Protein 4MY2 (pdb70)

Radius of gyration: 27.64 Å; Cα contacts (8 Å, |Δi|>4): 1025; chains: 1; bounding box: 54×69×84 Å

B-factor: mean 41.71, std 14.25, range [18.13, 121.53]

Structure (mmCIF, N/CA/C/O backbone):
data_4MY2
#
_entry.id   4MY2
#
_cell.length_a   59.458
_cell.length_b   79.022
_cell.length_c   104.241
_cell.angle_alpha   90.00
_cell.angle_beta   90.00
_cell.angle_gamma   90.00
#
_symmetry.space_group_name_H-M   'P 21 21 2'
#
loop_
_entity.id
_entity.type
_entity.pdbx_description
1 polymer 'Maltose-binding periplasmic protein, Norrin fusion protein'
2 branched alpha-D-glucopyranose-(1-4)-alpha-D-glucopyranose
3 water water
#
loop_
_atom_site.group_PDB
_atom_site.id
_atom_site.type_symbol
_atom_site.label_atom_id
_atom_site.label_alt_id
_atom_site.label_comp_id
_atom_site.label_asym_id
_atom_site.label_entity_id
_atom_site.label_seq_id
_atom_site.pdbx_PDB_ins_code
_atom_site.Cartn_x
_atom_site.Cartn_y
_atom_site.Cartn_z
_atom_site.occupancy
_atom_site.B_iso_or_equiv
_atom_site.auth_seq_id
_atom_site.auth_comp_id
_atom_site.auth_asym_id
_atom_site.auth_atom_id
_atom_site.pdbx_PDB_model_num
ATOM 1 N N . ILE A 1 4 ? -30.200 17.851 -59.073 1.00 58.09 4 ILE A N 1
ATOM 2 C CA . ILE A 1 4 ? -29.193 17.294 -60.039 1.00 58.56 4 ILE A CA 1
ATOM 3 C C . ILE A 1 4 ? -27.978 16.836 -59.231 1.00 57.44 4 ILE A C 1
ATOM 4 O O . ILE A 1 4 ? -27.710 17.357 -58.157 1.00 60.21 4 ILE A O 1
ATOM 9 N N . GLU A 1 5 ? -27.256 15.851 -59.736 1.00 57.29 5 GLU A N 1
ATOM 10 C CA . GLU A 1 5 ? -26.220 15.223 -58.961 1.00 59.48 5 GLU A CA 1
ATOM 11 C C . GLU A 1 5 ? -24.864 15.664 -59.493 1.00 57.45 5 GLU A C 1
ATOM 12 O O . GLU A 1 5 ? -24.617 15.609 -60.696 1.00 58.29 5 GLU A O 1
ATOM 18 N N . GLU A 1 6 ? -23.988 16.123 -58.606 1.00 57.92 6 GLU A N 1
ATOM 19 C CA . GLU A 1 6 ? -22.652 16.481 -59.028 1.00 59.47 6 GLU A CA 1
ATOM 20 C C . GLU A 1 6 ? -21.854 15.189 -59.250 1.00 59.80 6 GLU A C 1
ATOM 21 O O . GLU A 1 6 ? -21.950 14.224 -58.469 1.00 60.00 6 GLU A O 1
ATOM 27 N N . GLY A 1 7 ? -21.098 15.175 -60.346 1.00 57.68 7 GLY A N 1
ATOM 28 C CA . GLY A 1 7 ? -20.280 14.027 -60.734 1.00 56.39 7 GLY A CA 1
ATOM 29 C C . GLY A 1 7 ? -21.016 12.986 -61.563 1.00 53.88 7 GLY A C 1
ATOM 30 O O . GLY A 1 7 ? -20.689 11.797 -61.512 1.00 50.53 7 GLY A O 1
ATOM 31 N N . LYS A 1 8 ? -22.004 13.433 -62.331 1.00 51.08 8 LYS A N 1
ATOM 32 C CA . LYS A 1 8 ? -22.734 12.553 -63.220 1.00 47.23 8 LYS A CA 1
ATOM 33 C C . LYS A 1 8 ? -23.415 13.408 -64.287 1.00 43.29 8 LYS A C 1
ATOM 34 O O . LYS A 1 8 ? -23.498 14.628 -64.148 1.00 45.10 8 LYS A O 1
ATOM 40 N N . LEU A 1 9 ? -23.862 12.791 -65.372 1.00 37.78 9 LEU A N 1
ATOM 41 C CA . LEU A 1 9 ? -24.569 13.529 -66.410 1.00 32.23 9 LEU A CA 1
ATOM 42 C C . LEU A 1 9 ? -25.833 12.798 -66.732 1.00 28.89 9 LEU A C 1
ATOM 43 O O . LEU A 1 9 ? -25.780 11.639 -67.101 1.00 28.34 9 LEU A O 1
ATOM 48 N N . VAL A 1 10 ? -26.956 13.480 -66.578 1.00 27.08 10 VAL A N 1
ATOM 49 C CA . VAL A 1 10 ? -28.244 12.975 -66.996 1.00 26.80 10 VAL A CA 1
ATOM 50 C C . VAL A 1 10 ? -28.617 13.761 -68.243 1.00 26.61 10 VAL A C 1
ATOM 51 O O . VAL A 1 10 ? -28.580 14.999 -68.222 1.00 25.78 10 VAL A O 1
ATOM 55 N N . ILE A 1 11 ? -28.952 13.022 -69.305 1.00 26.74 11 ILE A N 1
ATOM 56 C CA . ILE A 1 11 ? -29.258 13.548 -70.642 1.00 26.58 11 ILE A CA 1
ATOM 57 C C . ILE A 1 11 ? -30.626 13.081 -71.076 1.00 26.87 11 ILE A C 1
ATOM 58 O O . ILE A 1 11 ? -30.917 11.896 -70.968 1.00 26.40 11 ILE A O 1
ATOM 63 N N . TRP A 1 12 ? -31.429 14.028 -71.578 1.00 26.85 12 TRP A N 1
ATOM 64 C CA . TRP A 1 12 ? -32.748 13.794 -72.186 1.00 26.20 12 TRP A CA 1
ATOM 65 C C . TRP A 1 12 ? -32.794 14.057 -73.707 1.00 26.46 12 TRP A C 1
ATOM 66 O O . TRP A 1 12 ? -32.383 15.112 -74.202 1.00 26.94 12 TRP A O 1
ATOM 77 N N . ILE A 1 13 ? -33.316 13.085 -74.434 1.00 27.18 13 ILE A N 1
ATOM 78 C CA . ILE A 1 13 ? -33.384 13.117 -75.882 1.00 26.21 13 ILE A CA 1
ATOM 79 C C . ILE A 1 13 ? -34.666 12.356 -76.228 1.00 27.97 13 ILE A C 1
ATOM 80 O O . ILE A 1 13 ? -35.147 11.509 -75.451 1.00 25.35 13 ILE A O 1
ATOM 85 N N . ASN A 1 14 ? -35.232 12.697 -77.380 1.00 28.43 14 ASN A N 1
ATOM 86 C CA . ASN A 1 14 ? -36.501 12.188 -77.768 1.00 28.02 14 ASN A CA 1
ATOM 87 C C . ASN A 1 14 ? -36.425 10.704 -78.071 1.00 29.04 14 ASN A C 1
ATOM 88 O O . ASN A 1 14 ? -35.455 10.190 -78.630 1.00 29.01 14 ASN A O 1
ATOM 93 N N . GLY A 1 15 ? -37.491 10.011 -77.743 1.00 30.53 15 GLY A N 1
ATOM 94 C CA . GLY A 1 15 ? -37.538 8.583 -77.959 1.00 31.70 15 GLY A CA 1
ATOM 95 C C . GLY A 1 15 ? -37.430 8.086 -79.385 1.00 29.17 15 GLY A C 1
ATOM 96 O O . GLY A 1 15 ? -37.157 6.919 -79.578 1.00 30.43 15 GLY A O 1
ATOM 97 N N . ASP A 1 16 ? -37.650 8.940 -80.379 1.00 29.96 16 ASP A N 1
ATOM 98 C CA . ASP A 1 16 ? -37.478 8.546 -81.801 1.00 30.48 16 ASP A CA 1
ATOM 99 C C . ASP A 1 16 ? -36.032 8.714 -82.328 1.00 28.78 16 ASP A C 1
ATOM 100 O O . ASP A 1 16 ? -35.764 8.470 -83.515 1.00 28.02 16 ASP A O 1
ATOM 105 N N . LYS A 1 17 ? -35.115 9.135 -81.447 1.00 26.19 17 LYS A N 1
ATOM 106 C CA . LYS A 1 17 ? -33.717 9.357 -81.822 1.00 26.25 17 LYS A CA 1
ATOM 107 C C . LYS A 1 17 ? -32.832 8.285 -81.228 1.00 25.80 17 LYS A C 1
ATOM 108 O O . LYS A 1 17 ? -33.240 7.529 -80.357 1.00 24.97 17 LYS A O 1
ATOM 114 N N . GLY A 1 18 ? -31.593 8.255 -81.679 1.00 26.70 18 GLY A N 1
ATOM 115 C CA . GLY A 1 18 ? -30.688 7.181 -81.309 1.00 27.13 18 GLY A CA 1
ATOM 116 C C . GLY A 1 18 ? -30.101 7.248 -79.918 1.00 26.67 18 GLY A C 1
ATOM 117 O O . GLY A 1 18 ? -28.890 7.389 -79.783 1.00 27.74 18 GLY A O 1
ATOM 118 N N . TYR A 1 19 ? -30.937 7.096 -78.893 1.00 26.55 19 TYR A N 1
ATOM 119 C CA . TYR A 1 19 ? -30.444 7.141 -77.501 1.00 28.34 19 TYR A CA 1
ATOM 120 C C . TYR A 1 19 ? -29.476 6.013 -77.113 1.00 30.14 19 TYR A C 1
ATOM 121 O O . TYR A 1 19 ? -28.580 6.258 -76.320 1.00 31.12 19 TYR A O 1
ATOM 130 N N . ASN A 1 20 ? -29.651 4.793 -77.624 1.00 29.35 20 ASN A N 1
ATOM 131 C CA . ASN A 1 20 ? -28.672 3.752 -77.339 1.00 28.20 20 ASN A CA 1
ATOM 132 C C . ASN A 1 20 ? -27.309 4.154 -77.927 1.00 28.08 20 ASN A C 1
ATOM 133 O O . ASN A 1 20 ? -26.301 3.997 -77.264 1.00 24.85 20 ASN A O 1
ATOM 138 N N . GLY A 1 21 ? -27.270 4.671 -79.158 1.00 27.65 21 GLY A N 1
ATOM 139 C CA . GLY A 1 21 ? -26.017 5.152 -79.728 1.00 26.97 21 GLY A CA 1
ATOM 140 C C . GLY A 1 21 ? -25.404 6.205 -78.806 1.00 28.10 21 GLY A C 1
ATOM 141 O O . GLY A 1 21 ? -24.207 6.197 -78.551 1.00 28.37 21 GLY A O 1
ATOM 142 N N . LEU A 1 22 ? -26.238 7.101 -78.281 1.00 27.82 22 LEU A N 1
ATOM 143 C CA . LEU A 1 22 ? -25.750 8.208 -77.464 1.00 27.94 22 LEU A CA 1
ATOM 144 C C . LEU A 1 22 ? -25.176 7.686 -76.149 1.00 27.60 22 LEU A C 1
ATOM 145 O O . LEU A 1 22 ? -24.249 8.265 -75.598 1.00 26.68 22 LEU A O 1
ATOM 150 N N . ALA A 1 23 ? -25.741 6.578 -75.675 1.00 29.17 23 ALA A N 1
ATOM 151 C CA . ALA A 1 23 ? -25.289 5.874 -74.478 1.00 29.73 23 ALA A CA 1
ATOM 152 C C . ALA A 1 23 ? -23.975 5.158 -74.692 1.00 29.82 23 ALA A C 1
ATOM 153 O O . ALA A 1 23 ? -23.256 4.943 -73.739 1.00 32.70 23 ALA A O 1
ATOM 155 N N . GLU A 1 24 ? -23.636 4.808 -75.925 1.00 30.42 24 GLU A N 1
ATOM 156 C CA . GLU A 1 24 ? -22.320 4.251 -76.190 1.00 31.87 24 GLU A CA 1
ATOM 157 C C . GLU A 1 24 ? -21.305 5.366 -76.153 1.00 29.99 24 GLU A C 1
ATOM 158 O O . GLU A 1 24 ? -20.147 5.115 -75.865 1.00 28.05 24 GLU A O 1
ATOM 164 N N . VAL A 1 25 ? -21.716 6.581 -76.516 1.00 29.35 25 VAL A N 1
ATOM 165 C CA . VAL A 1 25 ? -20.802 7.733 -76.383 1.00 28.82 25 VAL A CA 1
ATOM 166 C C . VAL A 1 25 ? -20.619 7.999 -74.897 1.00 27.94 25 VAL A C 1
ATOM 167 O O . VAL A 1 25 ? -19.502 8.116 -74.434 1.00 28.85 25 VAL A O 1
ATOM 171 N N . GLY A 1 26 ? -21.722 8.023 -74.156 1.00 28.30 26 GLY A N 1
ATOM 172 C CA . GLY A 1 26 ? -21.680 8.056 -72.711 1.00 29.81 26 GLY A CA 1
ATOM 173 C C . GLY A 1 26 ? -20.718 7.069 -72.048 1.00 33.56 26 GLY A C 1
ATOM 174 O O . GLY A 1 26 ? -20.102 7.407 -71.039 1.00 32.72 2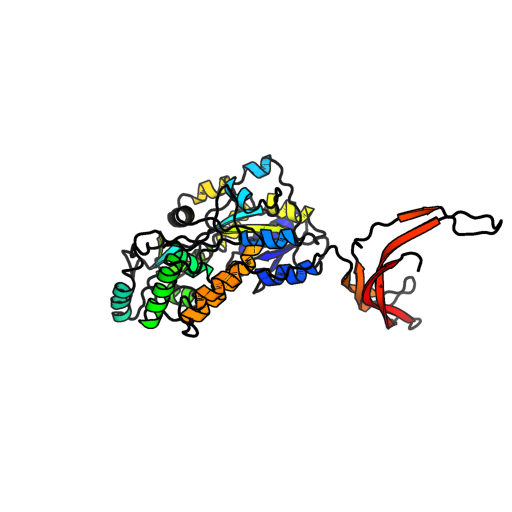6 GLY A O 1
ATOM 175 N N . LYS A 1 27 ? -20.590 5.855 -72.593 1.00 37.35 27 LYS A N 1
ATOM 176 C CA . LYS A 1 27 ? -19.720 4.822 -71.999 1.00 40.21 27 LYS A CA 1
ATOM 177 C C . LYS A 1 27 ? -18.265 5.131 -72.222 1.00 38.45 27 LYS A C 1
ATOM 178 O O . LYS A 1 27 ? -17.440 4.942 -71.338 1.00 38.25 27 LYS A O 1
ATOM 184 N N . LYS A 1 28 ? -17.942 5.620 -73.402 1.00 37.14 28 LYS A N 1
ATOM 185 C CA . LYS A 1 28 ? -16.604 6.059 -73.637 1.00 38.05 28 LYS A CA 1
ATOM 186 C C . LYS A 1 28 ? -16.257 7.174 -72.634 1.00 35.58 28 LYS A C 1
ATOM 187 O O . LYS A 1 28 ? -15.190 7.190 -72.061 1.00 35.59 28 LYS A O 1
ATOM 193 N N . PHE A 1 29 ? -17.181 8.086 -72.389 1.00 33.73 29 PHE A N 1
ATOM 194 C CA . PHE A 1 29 ? -16.908 9.203 -71.504 1.00 32.90 29 PHE A CA 1
ATOM 195 C C . PHE A 1 29 ? -16.704 8.714 -70.062 1.00 32.50 29 PHE A C 1
ATOM 196 O O . PHE A 1 29 ? -15.884 9.259 -69.336 1.00 32.54 29 PHE A O 1
ATOM 204 N N . GLU A 1 30 ? -17.450 7.687 -69.663 1.00 34.95 30 GLU A N 1
ATOM 205 C CA . GLU A 1 30 ? -17.309 7.065 -68.359 1.00 37.52 30 GLU A CA 1
ATOM 206 C C . GLU A 1 30 ? -15.952 6.419 -68.275 1.00 38.71 30 GLU A C 1
ATOM 207 O O . GLU A 1 30 ? -15.271 6.544 -67.275 1.00 43.10 30 GLU A O 1
ATOM 213 N N . LYS A 1 31 ? -15.550 5.739 -69.328 1.00 36.90 31 LYS A N 1
ATOM 214 C CA . LYS A 1 31 ? -14.305 5.063 -69.293 1.00 38.77 31 LYS A CA 1
ATOM 215 C C . LYS A 1 31 ? -13.190 6.088 -69.072 1.00 37.26 31 LYS A C 1
ATOM 216 O O . LYS A 1 31 ? -12.406 5.949 -68.161 1.00 37.46 31 LYS A O 1
ATOM 222 N N . ASP A 1 32 ? -13.143 7.140 -69.866 1.00 36.99 32 ASP A N 1
ATOM 223 C CA . ASP A 1 32 ? -12.073 8.115 -69.718 1.00 36.39 32 ASP A CA 1
ATOM 224 C C . ASP A 1 32 ? -12.134 8.986 -68.468 1.00 36.25 32 ASP A C 1
ATOM 225 O O . ASP A 1 32 ? -11.082 9.380 -67.998 1.00 36.36 32 ASP A O 1
ATOM 230 N N . THR A 1 33 ? -13.322 9.300 -67.942 1.00 35.21 33 THR A N 1
ATOM 231 C CA . THR A 1 33 ? -13.434 10.270 -66.834 1.00 35.05 33 THR A CA 1
ATOM 232 C C . THR A 1 33 ? -13.990 9.690 -65.520 1.00 34.29 33 THR A C 1
ATOM 233 O O . THR A 1 33 ? -13.894 10.312 -64.448 1.00 32.15 33 THR A O 1
ATOM 237 N N . GLY A 1 34 ? -14.634 8.536 -65.605 1.00 34.20 34 GLY A N 1
ATOM 238 C CA . GLY A 1 34 ? -15.311 7.975 -64.441 1.00 33.71 34 GLY A CA 1
ATOM 239 C C . GLY A 1 34 ? -16.742 8.465 -64.272 1.00 35.14 34 GLY A C 1
ATOM 240 O O . GLY A 1 34 ? -17.472 7.944 -63.438 1.00 35.64 34 GLY A O 1
ATOM 241 N N . ILE A 1 35 ? -17.174 9.420 -65.094 1.00 35.88 35 ILE A N 1
ATOM 242 C CA . ILE A 1 35 ? -18.482 10.041 -64.947 1.00 36.16 35 ILE A CA 1
ATOM 243 C C . ILE A 1 35 ? -19.549 9.177 -65.617 1.00 37.77 35 ILE A C 1
ATOM 244 O O . ILE A 1 35 ? -19.462 8.892 -66.823 1.00 36.98 35 ILE A O 1
ATOM 249 N N . LYS A 1 36 ? -20.553 8.786 -64.837 1.00 38.42 36 LYS A N 1
ATOM 250 C CA . LYS A 1 36 ? -21.647 7.969 -65.326 1.00 39.83 36 LYS A CA 1
ATOM 251 C C . LYS A 1 36 ? -22.597 8.855 -66.118 1.00 35.71 36 LYS A C 1
ATOM 252 O O . LYS A 1 36 ? -23.125 9.834 -65.587 1.00 33.12 36 LYS A O 1
ATOM 258 N N . VAL A 1 37 ? -22.793 8.510 -67.381 1.00 31.56 37 VAL A N 1
ATOM 259 C CA . VAL A 1 37 ? -23.786 9.152 -68.213 1.00 31.32 37 VAL A CA 1
ATOM 260 C C . VAL A 1 37 ? -25.094 8.338 -68.272 1.00 33.02 37 VAL A C 1
ATOM 261 O O . VAL A 1 37 ? -25.073 7.160 -68.617 1.00 34.81 37 VAL A O 1
ATOM 265 N N . THR A 1 38 ? -26.227 8.975 -67.973 1.00 31.43 38 THR A N 1
ATOM 266 C CA . THR A 1 38 ? -27.513 8.334 -68.111 1.00 31.67 38 THR A CA 1
ATOM 267 C C . THR A 1 38 ? -28.332 9.029 -69.185 1.00 31.01 38 THR A C 1
ATOM 268 O O . THR A 1 38 ? -28.519 10.237 -69.141 1.00 32.46 38 THR A O 1
ATOM 272 N N . VAL A 1 39 ? -28.815 8.254 -70.148 1.00 29.55 39 VAL A N 1
ATOM 273 C CA . VAL A 1 39 ? -29.651 8.778 -71.203 1.00 28.31 39 VAL A CA 1
ATOM 274 C C . VAL A 1 39 ? -31.061 8.274 -71.009 1.00 28.94 39 VAL A C 1
ATOM 275 O O . VAL A 1 39 ? -31.294 7.062 -70.972 1.00 31.35 39 VAL A O 1
ATOM 279 N N . GLU A 1 40 ? -32.002 9.201 -70.907 1.00 28.93 40 GLU A N 1
ATOM 280 C CA . GLU A 1 40 ? -33.396 8.866 -70.757 1.00 31.16 40 GLU A CA 1
ATOM 281 C C . GLU A 1 40 ? -34.148 9.566 -71.851 1.00 30.96 40 GLU A C 1
ATOM 282 O O . GLU A 1 40 ? -33.669 10.541 -72.412 1.00 28.35 40 GLU A O 1
ATOM 288 N N . HIS A 1 41 ? -35.372 9.104 -72.073 1.00 32.15 41 HIS A N 1
ATOM 289 C CA . HIS A 1 41 ? -36.214 9.594 -73.140 1.00 31.89 41 HIS A CA 1
ATOM 290 C C . HIS A 1 41 ? -37.663 9.611 -72.678 1.00 32.25 41 HIS A C 1
ATOM 291 O O . HIS A 1 41 ? -38.432 8.737 -73.047 1.00 34.60 41 HIS A O 1
ATOM 298 N N . PRO A 1 42 ? -38.030 10.590 -71.823 1.00 33.98 42 PRO A N 1
ATOM 299 C CA . PRO A 1 42 ? -39.417 10.748 -71.384 1.00 33.92 42 PRO A CA 1
ATOM 300 C C . PRO A 1 42 ? -40.297 11.122 -72.535 1.00 37.18 42 PRO A C 1
ATOM 301 O O . PRO A 1 42 ? -39.817 11.686 -73.530 1.00 38.35 42 PRO A O 1
ATOM 305 N N . ASP A 1 43 ? -41.585 10.853 -72.406 1.00 40.69 43 ASP A N 1
ATOM 306 C CA . ASP A 1 43 ? -42.494 11.405 -73.372 1.00 43.98 43 ASP A CA 1
ATOM 307 C C . ASP A 1 43 ? -42.825 12.815 -72.938 1.00 40.99 43 ASP A C 1
ATOM 308 O O . ASP A 1 43 ? -42.575 13.207 -71.789 1.00 36.65 43 ASP A O 1
ATOM 313 N N . LYS A 1 44 ? -43.355 13.561 -73.903 1.00 41.81 44 LYS A N 1
ATOM 314 C CA . LYS A 1 44 ? -43.714 14.971 -73.753 1.00 42.74 44 LYS A CA 1
ATOM 315 C C . LYS A 1 44 ? -42.506 15.800 -73.319 1.00 38.54 44 LYS A C 1
ATOM 316 O O . LYS A 1 44 ? -42.613 16.771 -72.559 1.00 35.79 44 LYS A O 1
ATOM 322 N N . LEU A 1 45 ? -41.360 15.396 -73.849 1.00 34.62 45 LEU A N 1
ATOM 323 C CA . LEU A 1 45 ? -40.061 15.898 -73.423 1.00 33.88 45 LEU A CA 1
ATOM 324 C C . LEU A 1 45 ? -39.926 17.419 -73.520 1.00 32.03 45 LEU A C 1
ATOM 325 O O . LEU A 1 45 ? -39.457 18.068 -72.604 1.00 30.42 45 LEU A O 1
ATOM 330 N N . GLU A 1 46 ? -40.359 17.971 -74.637 1.00 34.36 46 GLU A N 1
ATOM 331 C CA . GLU A 1 46 ? -40.233 19.393 -74.878 1.00 36.99 46 GLU A CA 1
ATOM 332 C C . GLU A 1 46 ? -41.088 20.185 -73.902 1.00 37.54 46 GLU A C 1
ATOM 333 O O . GLU A 1 46 ? -40.907 21.381 -73.789 1.00 38.22 46 GLU A O 1
ATOM 339 N N . GLU A 1 47 ? -42.032 19.507 -73.249 1.00 40.27 47 GLU A N 1
ATOM 340 C CA . GLU A 1 47 ? -42.937 20.103 -72.261 1.00 45.75 47 GLU A CA 1
ATOM 341 C C . GLU A 1 47 ? -42.467 19.828 -70.854 1.00 44.01 47 GLU A C 1
ATOM 342 O O . GLU A 1 47 ? -42.755 20.607 -69.955 1.00 44.73 47 GLU A O 1
ATOM 348 N N . LYS A 1 48 ? -41.778 18.706 -70.665 1.00 41.43 48 LYS A N 1
ATOM 349 C CA . LYS A 1 48 ? -41.379 18.267 -69.346 1.00 40.35 48 LYS A CA 1
ATOM 350 C C . LYS A 1 48 ? -40.133 18.993 -68.859 1.00 35.53 48 LYS A C 1
ATOM 351 O O . LYS A 1 48 ? -40.001 19.260 -67.675 1.00 34.71 48 LYS A O 1
ATOM 357 N N . PHE A 1 49 ? -39.229 19.309 -69.774 1.00 31.47 49 PHE A N 1
ATOM 358 C CA . PHE A 1 49 ? -38.003 19.967 -69.428 1.00 28.58 49 PHE A CA 1
ATOM 359 C C . PHE A 1 49 ? -38.230 21.316 -68.749 1.00 29.02 49 PHE A C 1
ATOM 360 O O . PHE A 1 49 ? -37.686 21.540 -67.673 1.00 28.59 49 PHE A O 1
ATOM 368 N N . PRO A 1 50 ? -39.004 22.231 -69.382 1.00 30.44 50 PRO A N 1
ATOM 369 C CA . PRO A 1 50 ? -39.254 23.535 -68.744 1.00 32.39 50 PRO A CA 1
ATOM 370 C C . PRO A 1 50 ? -39.929 23.379 -67.395 1.00 35.85 50 PRO A C 1
ATOM 371 O O . PRO A 1 50 ? -39.713 24.188 -66.484 1.00 37.73 50 PRO A O 1
ATOM 375 N N . GLN A 1 51 ? -40.729 22.328 -67.258 1.00 39.22 51 GLN A N 1
ATOM 376 C CA . GLN A 1 51 ? -41.446 22.100 -66.002 1.00 41.28 51 GLN A CA 1
ATOM 377 C C . GLN A 1 51 ? -40.520 21.693 -64.862 1.00 39.41 51 GLN A C 1
ATOM 378 O O . GLN A 1 51 ? -40.629 22.254 -63.789 1.00 42.79 51 GLN A O 1
ATOM 384 N N . VAL A 1 52 ? -39.597 20.759 -65.071 1.00 36.96 52 VAL A N 1
ATOM 385 C CA . VAL A 1 52 ? -38.648 20.429 -64.004 1.00 33.11 52 VAL A CA 1
ATOM 386 C C . VAL A 1 52 ? -37.500 21.452 -63.863 1.00 31.66 52 VAL A C 1
ATOM 387 O O . VAL A 1 52 ? -37.049 21.748 -62.742 1.00 30.82 52 VAL A O 1
ATOM 391 N N . ALA A 1 53 ? -37.048 22.000 -64.990 1.00 30.47 53 ALA A N 1
ATOM 392 C CA . ALA A 1 53 ? -35.968 22.994 -64.989 1.00 32.10 53 ALA A CA 1
ATOM 393 C C . ALA A 1 53 ? -36.377 24.303 -64.321 1.00 32.66 53 ALA A C 1
ATOM 394 O O . ALA A 1 53 ? -35.559 24.902 -63.632 1.00 34.57 53 ALA A O 1
ATOM 396 N N . ALA A 1 54 ? -37.631 24.723 -64.465 1.00 33.46 54 ALA A N 1
ATOM 397 C CA . ALA A 1 54 ? -38.126 25.871 -63.689 1.00 34.71 54 ALA A CA 1
ATOM 398 C C . ALA A 1 54 ? -38.001 25.629 -62.177 1.00 36.09 54 ALA A C 1
ATOM 399 O O . ALA A 1 54 ? -37.974 26.564 -61.383 1.00 34.98 54 ALA A O 1
ATOM 401 N N . THR A 1 55 ? -37.922 24.378 -61.758 1.00 37.99 55 THR A N 1
ATOM 402 C CA . THR A 1 55 ? -37.719 24.135 -60.324 1.00 39.29 55 THR A CA 1
ATOM 403 C C . THR A 1 55 ? -36.271 23.824 -59.979 1.00 41.14 55 THR A C 1
ATOM 404 O O . THR A 1 55 ? -35.988 23.332 -58.884 1.00 42.91 55 THR A O 1
ATOM 408 N N . GLY A 1 56 ? -35.354 24.081 -60.908 1.00 42.34 56 GLY A N 1
ATOM 409 C CA . GLY A 1 56 ? -33.937 23.826 -60.668 1.00 43.19 56 GLY A CA 1
ATOM 410 C C . GLY A 1 56 ? -33.613 22.345 -60.713 1.00 43.76 56 GLY A C 1
ATOM 411 O O . GLY A 1 56 ? -32.629 21.895 -60.144 1.00 41.14 56 GLY A O 1
ATOM 412 N N . ASP A 1 57 ? -34.444 21.594 -61.417 1.00 46.04 57 ASP A N 1
ATOM 413 C CA . ASP A 1 57 ? -34.287 20.165 -61.509 1.00 48.01 57 ASP A CA 1
ATOM 414 C C . ASP A 1 57 ? -34.038 19.738 -62.967 1.00 45.52 57 ASP A C 1
ATOM 415 O O . ASP A 1 57 ? -33.748 20.564 -63.829 1.00 43.42 57 ASP A O 1
ATOM 420 N N . GLY A 1 58 ? -34.165 18.451 -63.255 1.00 42.29 58 GLY A N 1
ATOM 421 C CA . GLY A 1 58 ? -34.133 18.004 -64.635 1.00 38.20 58 GLY A CA 1
ATOM 422 C C . GLY A 1 58 ? -32.762 17.526 -65.046 1.00 34.05 58 GLY A C 1
ATOM 423 O O . GLY A 1 58 ? -31.903 17.326 -64.206 1.00 34.86 58 GLY A O 1
ATOM 424 N N . PRO A 1 59 ? -32.552 17.325 -66.354 1.00 30.35 59 PRO A N 1
ATOM 425 C CA . PRO A 1 59 ? -31.323 16.758 -66.858 1.00 28.74 59 PRO A CA 1
ATOM 426 C C . PRO A 1 59 ? -30.249 17.822 -66.906 1.00 28.00 59 PRO A C 1
ATOM 427 O O . PRO A 1 59 ? -30.577 18.988 -66.921 1.00 26.87 59 PRO A O 1
ATOM 431 N N . ASP A 1 60 ? -28.988 17.412 -66.925 1.00 27.25 60 ASP A N 1
ATOM 432 C CA . ASP A 1 60 ? -27.880 18.316 -67.203 1.00 28.09 60 ASP A CA 1
ATOM 433 C C . ASP A 1 60 ? -27.916 18.780 -68.652 1.00 27.36 60 ASP A C 1
ATOM 434 O O . ASP A 1 60 ? -27.600 19.927 -68.922 1.00 25.84 60 ASP A O 1
ATOM 439 N N . ILE A 1 61 ? -28.310 17.886 -69.562 1.00 25.58 61 ILE A N 1
ATOM 440 C CA . ILE A 1 61 ? -28.334 18.188 -70.982 1.00 25.71 61 ILE A CA 1
ATOM 441 C C . ILE A 1 61 ? -29.661 17.799 -71.586 1.00 26.71 61 ILE A C 1
ATOM 442 O O . ILE A 1 61 ? -30.165 16.680 -71.361 1.00 26.94 61 ILE A O 1
ATOM 447 N N . ILE A 1 62 ? -30.201 18.711 -72.388 1.00 25.24 62 ILE A N 1
ATOM 448 C CA . ILE A 1 62 ? -31.442 18.468 -73.075 1.00 25.16 62 ILE A CA 1
ATOM 449 C C . ILE A 1 62 ? -31.240 18.567 -74.583 1.00 24.38 62 ILE A C 1
ATOM 450 O O . ILE A 1 62 ? -30.550 19.459 -75.066 1.00 23.33 62 ILE A O 1
ATOM 455 N N . PHE A 1 63 ? -31.793 17.588 -75.303 1.00 23.91 63 PHE A N 1
ATOM 456 C CA . PHE A 1 63 ? -31.746 17.545 -76.761 1.00 23.35 63 PHE A CA 1
ATOM 457 C C . PHE A 1 63 ? -33.146 17.781 -77.284 1.00 23.75 63 PHE A C 1
ATOM 458 O O . PHE A 1 63 ? -34.101 17.142 -76.821 1.00 23.60 63 PHE A O 1
ATOM 466 N N . TRP A 1 64 ? -33.256 18.679 -78.256 1.00 23.07 64 TRP A N 1
ATOM 467 C CA . TRP A 1 64 ? -34.501 18.916 -78.958 1.00 22.93 64 TRP A CA 1
ATOM 468 C C . TRP A 1 64 ? -34.146 19.737 -80.163 1.00 23.05 64 TRP A C 1
ATOM 469 O O . TRP A 1 64 ? -33.080 20.352 -80.194 1.00 26.14 64 TRP A O 1
ATOM 480 N N . ALA A 1 65 ? -35.004 19.745 -81.170 1.00 21.09 65 ALA A N 1
ATOM 481 C CA . ALA A 1 65 ? -34.824 20.695 -82.231 1.00 20.93 65 ALA A CA 1
ATOM 482 C C . ALA A 1 65 ? -34.745 22.128 -81.665 1.00 20.05 65 ALA A C 1
ATOM 483 O O . ALA A 1 65 ? -35.290 22.411 -80.636 1.00 18.13 65 ALA A O 1
ATOM 485 N N . HIS A 1 66 ? -34.034 23.002 -82.365 1.00 21.01 66 HIS A N 1
ATOM 486 C CA . HIS A 1 66 ? -33.726 24.349 -81.896 1.00 23.00 66 HIS A CA 1
ATOM 487 C C . HIS A 1 66 ? -34.929 25.312 -81.757 1.00 24.22 66 HIS A C 1
ATOM 488 O O . HIS A 1 66 ? -34.787 26.372 -81.176 1.00 24.83 66 HIS A O 1
ATOM 495 N N . ASP A 1 67 ? -36.110 24.970 -82.273 1.00 26.10 67 ASP A N 1
ATOM 496 C CA . ASP A 1 67 ? -37.241 25.914 -82.222 1.00 25.83 67 ASP A CA 1
ATOM 497 C C . ASP A 1 67 ? -37.755 26.164 -80.805 1.00 27.91 67 ASP A C 1
ATOM 498 O O . ASP A 1 67 ? -38.275 27.254 -80.512 1.00 29.48 67 ASP A O 1
ATOM 503 N N . ARG A 1 68 ? -37.605 25.171 -79.931 1.00 27.10 68 ARG A N 1
ATOM 504 C CA . ARG A 1 68 ? -37.968 25.328 -78.537 1.00 27.06 68 ARG A CA 1
ATOM 505 C C . ARG A 1 68 ? -36.935 26.098 -77.722 1.00 26.43 68 ARG A C 1
ATOM 506 O O . ARG A 1 68 ? -37.211 26.490 -76.616 1.00 25.19 68 ARG A O 1
ATOM 514 N N . PHE A 1 69 ? -35.723 26.266 -78.219 1.00 26.43 69 PHE A N 1
ATOM 515 C CA . PHE A 1 69 ? -34.670 26.718 -77.319 1.00 27.49 69 PHE A CA 1
ATOM 516 C C . PHE A 1 69 ? -34.729 28.216 -77.048 1.00 26.22 69 PHE A C 1
ATOM 517 O O . PHE A 1 69 ? -34.288 28.661 -76.003 1.00 25.56 69 PHE A O 1
ATOM 525 N N . GLY A 1 70 ? -35.272 28.994 -77.976 1.00 25.66 70 GLY A N 1
ATOM 526 C CA . GLY A 1 70 ? -35.488 30.414 -77.716 1.00 25.79 70 GLY A CA 1
ATOM 527 C C . GLY A 1 70 ? -36.329 30.605 -76.478 1.00 24.72 70 GLY A C 1
ATOM 528 O O . GLY A 1 70 ? -35.976 31.362 -75.598 1.00 23.65 70 GLY A O 1
ATOM 529 N N . GLY A 1 71 ? -37.428 29.866 -76.425 1.00 25.39 71 GLY A N 1
ATOM 530 C CA . GLY A 1 71 ? -38.349 29.848 -75.298 1.00 25.14 71 GLY A CA 1
ATOM 531 C C . GLY A 1 71 ? -37.688 29.495 -73.996 1.00 24.24 71 GLY A C 1
ATOM 532 O O . GLY A 1 71 ? -37.835 30.226 -73.034 1.00 24.18 71 GLY A O 1
ATOM 533 N N . TYR A 1 72 ? -36.923 28.406 -73.991 1.00 25.38 72 TYR A N 1
ATOM 534 C CA . TYR A 1 72 ? -36.144 27.977 -72.829 1.00 25.81 72 TYR A CA 1
ATOM 535 C C . TYR A 1 72 ? -35.167 29.056 -72.344 1.00 26.79 72 TYR A C 1
ATOM 536 O O . TYR A 1 72 ? -35.064 29.317 -71.133 1.00 26.25 72 TYR A O 1
ATOM 545 N N . ALA A 1 73 ? -34.426 29.646 -73.279 1.00 26.76 73 ALA A N 1
ATOM 546 C CA . ALA A 1 73 ? -33.456 30.666 -72.930 1.00 28.31 73 ALA A CA 1
ATOM 547 C C . ALA A 1 73 ? -34.090 31.906 -72.293 1.00 30.97 73 ALA A C 1
ATOM 548 O O . ALA A 1 73 ? -33.594 32.402 -71.290 1.00 30.75 73 ALA A O 1
ATOM 550 N N . GLN A 1 74 ? -35.173 32.401 -72.876 1.00 34.65 74 GLN A N 1
ATOM 551 C CA . GLN A 1 74 ? -35.900 33.525 -72.309 1.00 38.16 74 GLN A CA 1
ATOM 552 C C . GLN A 1 74 ? -36.185 33.313 -70.825 1.00 36.78 74 GLN A C 1
ATOM 553 O O . GLN A 1 74 ? -35.892 34.195 -70.035 1.00 38.22 74 GLN A O 1
ATOM 559 N N . SER A 1 75 ? -36.702 32.142 -70.433 1.00 34.57 75 SER A N 1
ATOM 560 C CA . SER A 1 75 ? -36.998 31.871 -69.018 1.00 33.24 75 SER A CA 1
ATOM 561 C C . SER A 1 75 ? -35.785 31.577 -68.166 1.00 34.71 75 SER A C 1
ATOM 562 O O . SER A 1 75 ? -35.927 31.385 -66.978 1.00 37.22 75 SER A O 1
ATOM 565 N N . GLY A 1 76 ? -34.605 31.483 -68.764 1.00 34.05 76 GLY A N 1
ATOM 566 C CA . GLY A 1 76 ? -33.389 31.266 -68.001 1.00 32.54 76 GLY A CA 1
ATOM 567 C C . GLY A 1 76 ? -33.142 29.798 -67.686 1.00 31.85 76 GLY A C 1
ATOM 568 O O . GLY A 1 76 ? -32.536 29.489 -66.672 1.00 30.99 76 GLY A O 1
ATOM 569 N N . LEU A 1 77 ? -33.560 28.882 -68.553 1.00 29.54 77 LEU A N 1
ATOM 570 C CA . LEU A 1 77 ? -33.314 27.460 -68.287 1.00 28.77 77 LEU A CA 1
ATOM 571 C C . LEU A 1 77 ? -32.008 26.917 -68.830 1.00 26.59 77 LEU A C 1
ATOM 572 O O . LEU A 1 77 ? -31.609 25.817 -68.501 1.00 30.20 77 LEU A O 1
ATOM 577 N N . LEU A 1 78 ? -31.328 27.697 -69.637 1.00 27.64 78 LEU A N 1
ATOM 578 C CA . LEU A 1 78 ? -30.180 27.227 -70.371 1.00 27.30 78 LEU A CA 1
ATOM 579 C C . LEU A 1 78 ? -28.934 28.046 -70.085 1.00 28.82 78 LEU A C 1
ATOM 580 O O . LEU A 1 78 ? -28.976 29.262 -70.135 1.00 29.25 78 LEU A O 1
ATOM 585 N N . ALA A 1 79 ? -27.809 27.379 -69.841 1.00 31.66 79 ALA A N 1
ATOM 586 C CA . ALA A 1 79 ? -26.540 28.068 -69.674 1.00 31.41 79 ALA A CA 1
ATOM 587 C C . ALA A 1 79 ? -26.094 28.584 -71.008 1.00 33.82 79 ALA A C 1
ATOM 588 O O . ALA A 1 79 ? -26.528 28.098 -72.037 1.00 34.58 79 ALA A O 1
ATOM 590 N N . GLU A 1 80 ? -25.212 29.572 -70.997 1.00 36.79 80 GLU A N 1
ATOM 591 C CA . GLU A 1 80 ? -24.595 30.039 -72.230 1.00 35.99 80 GLU A CA 1
ATOM 592 C C . GLU A 1 80 ? -23.431 29.093 -72.495 1.00 34.47 80 GLU A C 1
ATOM 593 O O . GLU A 1 80 ? -22.807 28.612 -71.571 1.00 33.50 80 GLU A O 1
ATOM 599 N N . ILE A 1 81 ? -23.145 28.809 -73.754 1.00 34.11 81 ILE A N 1
ATOM 600 C CA . ILE A 1 81 ? -22.117 27.822 -74.064 1.00 33.58 81 ILE A CA 1
ATOM 601 C C . ILE A 1 81 ? -20.898 28.584 -74.589 1.00 33.85 81 ILE A C 1
ATOM 602 O O . ILE A 1 81 ? -21.050 29.655 -75.176 1.00 33.23 81 ILE A O 1
ATOM 607 N N . THR A 1 82 ? -19.705 28.046 -74.353 1.00 34.57 82 THR A N 1
ATOM 608 C CA . THR A 1 82 ? -18.465 28.784 -74.597 1.00 36.43 82 THR A CA 1
ATOM 609 C C . THR A 1 82 ? -17.482 28.061 -75.549 1.00 33.89 82 THR A C 1
ATOM 610 O O . THR A 1 82 ? -16.284 28.009 -75.280 1.00 32.22 82 THR A O 1
ATOM 614 N N . PRO A 1 83 ? -17.968 27.528 -76.683 1.00 33.10 83 PRO A N 1
ATOM 615 C CA . PRO A 1 83 ? -16.994 27.004 -77.667 1.00 33.05 83 PRO A CA 1
ATOM 616 C C . PRO A 1 83 ? -15.979 28.044 -78.147 1.00 33.68 83 PRO A C 1
ATOM 617 O O . PRO A 1 83 ? -16.360 29.155 -78.497 1.00 32.51 83 PRO A O 1
ATOM 621 N N . ASP A 1 84 ? -14.712 27.677 -78.236 1.00 34.45 84 ASP A N 1
ATOM 622 C CA . ASP A 1 84 ? -13.755 28.608 -78.760 1.00 37.07 84 ASP A CA 1
ATOM 623 C C . ASP A 1 84 ? -13.860 28.553 -80.266 1.00 37.28 84 ASP A C 1
ATOM 624 O O . ASP A 1 84 ? -14.529 27.674 -80.819 1.00 34.67 84 ASP A O 1
ATOM 629 N N . LYS A 1 85 ? -13.180 29.489 -80.914 1.00 37.99 85 LYS A N 1
ATOM 630 C CA . LYS A 1 85 ? -13.261 29.666 -82.348 1.00 38.05 85 LYS A CA 1
ATOM 631 C C . LYS A 1 85 ? -12.839 28.405 -83.053 1.00 36.22 85 LYS A C 1
ATOM 632 O O . LYS A 1 85 ? -13.403 28.058 -84.051 1.00 35.85 85 LYS A O 1
ATOM 638 N N . ALA A 1 86 ? -11.823 27.728 -82.550 1.00 34.27 86 ALA A N 1
ATOM 639 C CA . ALA A 1 86 ? -11.383 26.513 -83.189 1.00 33.96 86 ALA A CA 1
ATOM 640 C C . ALA A 1 86 ? -12.524 25.503 -83.244 1.00 34.18 86 ALA A C 1
ATOM 641 O O . ALA A 1 86 ? -12.700 24.826 -84.260 1.00 33.17 86 ALA A O 1
ATOM 643 N N . PHE A 1 87 ? -13.305 25.402 -82.173 1.00 32.55 87 PHE A N 1
ATOM 644 C CA . PHE A 1 87 ? -14.449 24.493 -82.186 1.00 33.16 87 PHE A CA 1
ATOM 645 C C . PHE A 1 87 ? -15.573 25.042 -83.083 1.00 31.78 87 PHE A C 1
ATOM 646 O O . PHE A 1 87 ? -16.164 24.336 -83.880 1.00 29.80 87 PHE A O 1
ATOM 654 N N . GLN A 1 88 ? -15.841 26.324 -82.986 1.00 34.62 88 GLN A N 1
ATOM 655 C CA . GLN A 1 88 ? -16.838 26.912 -83.834 1.00 35.99 88 GLN A CA 1
ATOM 656 C C . GLN A 1 88 ? -16.673 26.548 -85.306 1.00 34.34 88 GLN A C 1
ATOM 657 O O . GLN A 1 88 ? -17.650 26.253 -85.978 1.00 35.25 88 GLN A O 1
ATOM 663 N N . ASP A 1 89 ? -15.444 26.570 -85.808 1.00 33.83 89 ASP A N 1
ATOM 664 C CA . ASP A 1 89 ? -15.198 26.364 -87.243 1.00 34.45 89 ASP A CA 1
ATOM 665 C C . ASP A 1 89 ? -15.431 24.928 -87.675 1.00 34.41 89 ASP A C 1
ATOM 666 O O . ASP A 1 89 ? -15.561 24.662 -88.868 1.00 34.98 89 ASP A O 1
ATOM 671 N N . LYS A 1 90 ? -15.448 23.991 -86.728 1.00 34.47 90 LYS A N 1
ATOM 672 C CA . LYS A 1 90 ? -15.709 22.598 -87.076 1.00 33.73 90 LYS A CA 1
ATOM 673 C C . LYS A 1 90 ? -17.173 22.379 -87.430 1.00 32.04 90 LYS A C 1
ATOM 674 O O . LYS A 1 90 ? -17.521 21.305 -87.899 1.00 31.99 90 LYS A O 1
ATOM 680 N N . LEU A 1 91 ? -18.044 23.362 -87.200 1.00 31.34 91 LEU A N 1
ATOM 681 C CA . LEU A 1 91 ? -19.473 23.189 -87.535 1.00 30.87 91 LEU A CA 1
ATOM 682 C C . LEU A 1 91 ? -19.985 24.248 -88.524 1.00 30.76 91 LEU A C 1
ATOM 683 O O . LEU A 1 91 ? -19.488 25.356 -88.549 1.00 30.74 91 LEU A O 1
ATOM 688 N N . TYR A 1 92 ? -21.004 23.907 -89.308 1.00 31.10 92 TYR A N 1
ATOM 689 C CA . TYR A 1 92 ? -21.540 24.834 -90.313 1.00 32.33 92 TYR A CA 1
ATOM 690 C C . TYR A 1 92 ? -22.127 26.098 -89.696 1.00 31.04 92 TYR A C 1
ATOM 691 O O . TYR A 1 92 ? -22.956 26.038 -88.802 1.00 28.08 92 TYR A O 1
ATOM 700 N N . PRO A 1 93 ? -21.703 27.261 -90.191 1.00 32.92 93 PRO A N 1
ATOM 701 C CA . PRO A 1 93 ? -22.201 28.494 -89.587 1.00 32.55 93 PRO A CA 1
ATOM 702 C C . PRO A 1 93 ? -23.737 28.605 -89.498 1.00 32.95 93 PRO A C 1
ATOM 703 O O . PRO A 1 93 ? -24.273 29.044 -88.476 1.00 32.19 93 PRO A O 1
ATOM 707 N N . PHE A 1 94 ? -24.466 28.186 -90.520 1.00 33.00 94 PHE A N 1
ATOM 708 C CA . PHE A 1 94 ? -25.919 28.286 -90.422 1.00 33.10 94 PHE A CA 1
ATOM 709 C C . PHE A 1 94 ? -26.513 27.412 -89.273 1.00 31.55 94 PHE A C 1
ATOM 710 O O . PHE A 1 94 ? -27.656 27.660 -88.844 1.00 29.45 94 PHE A O 1
ATOM 718 N N . THR A 1 95 ? -25.786 26.383 -88.807 1.00 28.18 95 THR A N 1
ATOM 719 C CA . THR A 1 95 ? -26.280 25.599 -87.675 1.00 26.14 95 THR A CA 1
ATOM 720 C C . THR A 1 95 ? -26.043 26.327 -86.379 1.00 26.55 95 THR A C 1
ATOM 721 O O . THR A 1 95 ? -26.874 26.231 -85.480 1.00 29.69 95 THR A O 1
ATOM 725 N N . TRP A 1 96 ? -24.943 27.061 -86.261 1.00 25.01 96 TRP A N 1
ATOM 726 C CA . TRP A 1 96 ? -24.777 27.952 -85.102 1.00 25.29 96 TRP A CA 1
ATOM 727 C C . TRP A 1 96 ? -25.804 29.043 -85.115 1.00 24.71 96 TRP A C 1
ATOM 728 O O . TRP A 1 96 ? -26.224 29.479 -84.051 1.00 25.90 96 TRP A O 1
ATOM 739 N N . ASP A 1 97 ? -26.212 29.501 -86.292 1.00 25.07 97 ASP A N 1
ATOM 740 C CA . ASP A 1 97 ? -27.197 30.579 -86.309 1.00 26.74 97 ASP A CA 1
ATOM 741 C C . ASP A 1 97 ? -28.519 30.119 -85.702 1.00 27.02 97 ASP A C 1
ATOM 742 O O . ASP A 1 97 ? -29.178 30.883 -85.006 1.00 26.02 97 ASP A O 1
ATOM 747 N N . ALA A 1 98 ? -28.882 28.852 -85.921 1.00 26.98 98 ALA A N 1
ATOM 748 C CA . ALA A 1 98 ? -30.109 28.305 -85.380 1.00 25.15 98 ALA A CA 1
ATOM 749 C C . ALA A 1 98 ? -30.120 28.254 -83.857 1.00 24.48 98 ALA A C 1
ATOM 750 O O . ALA A 1 98 ? -31.188 28.251 -83.244 1.00 24.53 98 ALA A O 1
ATOM 752 N N . VAL A 1 99 ? -28.939 28.237 -83.249 1.00 25.16 99 VAL A N 1
ATOM 753 C CA . VAL A 1 99 ? -28.820 28.210 -81.790 1.00 24.91 99 VAL A CA 1
ATOM 754 C C . VAL A 1 99 ? -28.310 29.507 -81.158 1.00 25.11 99 VAL A C 1
ATOM 755 O O . VAL A 1 99 ? -28.040 29.536 -79.966 1.00 26.06 99 VAL A O 1
ATOM 759 N N . ARG A 1 100 ? -28.248 30.589 -81.925 1.00 26.74 100 ARG A N 1
ATOM 760 C CA . ARG A 1 100 ? -27.934 31.914 -81.398 1.00 29.37 100 ARG A CA 1
ATOM 761 C C . ARG A 1 100 ? -29.229 32.603 -80.972 1.00 29.44 100 ARG A C 1
ATOM 762 O O . ARG A 1 100 ? -30.171 32.666 -81.729 1.00 28.83 100 ARG A O 1
ATOM 770 N N . TYR A 1 101 ? -29.291 33.120 -79.761 1.00 30.12 101 TYR A N 1
ATOM 771 C CA . TYR A 1 101 ? -30.501 33.771 -79.332 1.00 29.31 101 TYR A CA 1
ATOM 772 C C . TYR A 1 101 ? -30.130 35.001 -78.554 1.00 28.79 101 TYR A C 1
ATOM 773 O O . TYR A 1 101 ? -29.309 34.921 -77.648 1.00 27.34 101 TYR A O 1
ATOM 782 N N . ASN A 1 102 ? -30.773 36.113 -78.903 1.00 29.30 102 ASN A N 1
ATOM 783 C CA . ASN A 1 102 ? -30.457 37.455 -78.375 1.00 30.87 102 ASN A CA 1
ATOM 784 C C . ASN A 1 102 ? -28.979 37.661 -78.247 1.00 30.06 102 ASN A C 1
ATOM 785 O O . ASN A 1 102 ? -28.495 38.061 -77.206 1.00 30.14 102 ASN A O 1
ATOM 790 N N . GLY A 1 103 ? -28.268 37.303 -79.303 1.00 31.26 103 GLY A N 1
ATOM 791 C CA . GLY A 1 103 ? -26.825 37.486 -79.381 1.00 34.25 103 GLY A CA 1
ATOM 792 C C . GLY A 1 103 ? -25.931 36.444 -78.722 1.00 36.85 103 GLY A C 1
ATOM 793 O O . GLY A 1 103 ? -24.699 36.593 -78.756 1.00 34.52 103 GLY A O 1
ATOM 794 N N . LYS A 1 104 ? -26.515 35.396 -78.130 1.00 37.58 104 LYS A N 1
ATOM 795 C CA . LYS A 1 104 ? -25.694 34.365 -77.490 1.00 38.08 104 LYS A CA 1
ATOM 796 C C . LYS A 1 104 ? -26.000 32.944 -77.921 1.00 34.16 104 LYS A C 1
ATOM 797 O O . LYS A 1 104 ? -27.129 32.592 -78.259 1.00 32.62 104 LYS A O 1
ATOM 803 N N . LEU A 1 105 ? -24.976 32.112 -77.860 1.00 31.41 105 LEU A N 1
ATOM 804 C CA . LEU A 1 105 ? -25.134 30.709 -78.203 1.00 29.37 105 LEU A CA 1
ATOM 805 C C . LEU A 1 105 ? -25.687 30.010 -76.980 1.00 27.38 105 LEU A C 1
ATOM 806 O O . LEU A 1 105 ? -25.073 30.047 -75.914 1.00 28.03 105 LEU A O 1
ATOM 811 N N . ILE A 1 106 ? -26.841 29.383 -77.142 1.00 25.89 106 ILE A N 1
ATOM 812 C CA . ILE A 1 106 ? -27.545 28.754 -76.033 1.00 25.89 106 ILE A CA 1
ATOM 813 C C . ILE A 1 106 ? -27.631 27.225 -76.195 1.00 24.61 106 ILE A C 1
ATOM 814 O O . ILE A 1 106 ? -28.221 26.568 -75.358 1.00 24.67 106 ILE A O 1
ATOM 819 N N . ALA A 1 107 ? -27.042 26.667 -77.253 1.00 24.08 107 ALA A N 1
ATOM 820 C CA . ALA A 1 107 ? -26.944 25.209 -77.424 1.00 24.30 107 ALA A CA 1
ATOM 821 C C . ALA A 1 107 ? -25.947 24.869 -78.500 1.00 24.20 107 ALA A C 1
ATOM 822 O O . ALA A 1 107 ? -25.571 25.737 -79.282 1.00 25.17 107 ALA A O 1
ATOM 824 N N . TYR A 1 108 ? -25.550 23.591 -78.523 1.00 24.15 108 TYR A N 1
ATOM 825 C CA . TYR A 1 108 ? -24.712 22.979 -79.560 1.00 22.82 108 TYR A CA 1
ATOM 826 C C . TYR A 1 108 ? -25.557 22.355 -80.628 1.00 21.81 108 TYR A C 1
ATOM 827 O O . TYR A 1 108 ? -26.366 21.525 -80.332 1.00 21.67 108 TYR A O 1
ATOM 836 N N . PRO A 1 109 ? -25.348 22.727 -81.888 1.00 21.66 109 PRO A N 1
ATOM 837 C CA . PRO A 1 109 ? -26.074 22.094 -82.984 1.00 21.74 109 PRO A CA 1
ATOM 838 C C . PRO A 1 109 ? -25.508 20.741 -83.300 1.00 21.86 109 PRO A C 1
ATOM 839 O O . PRO A 1 109 ? -24.314 20.558 -83.233 1.00 23.96 109 PRO A O 1
ATOM 843 N N . ILE A 1 110 ? -26.356 19.789 -83.628 1.00 22.28 110 ILE A N 1
ATOM 844 C CA . ILE A 1 110 ? -25.911 18.419 -83.879 1.00 22.97 110 ILE A CA 1
ATOM 845 C C . ILE A 1 110 ? -26.203 17.995 -85.325 1.00 23.85 110 ILE A C 1
ATOM 846 O O . ILE A 1 110 ? -25.333 17.504 -86.026 1.00 25.57 110 ILE A O 1
ATOM 851 N N . ALA A 1 111 ? -27.440 18.162 -85.765 1.00 25.23 111 ALA A N 1
ATOM 852 C CA . ALA A 1 111 ? -27.856 17.669 -87.066 1.00 26.93 111 ALA A CA 1
ATOM 853 C C . ALA A 1 111 ? -29.018 18.476 -87.567 1.00 27.90 111 ALA A C 1
ATOM 854 O O . ALA A 1 111 ? -29.768 19.018 -86.773 1.00 29.77 111 ALA A O 1
ATOM 856 N N . VAL A 1 112 ? -29.144 18.540 -88.884 1.00 28.39 112 VAL A N 1
ATOM 857 C CA . VAL A 1 112 ? -30.152 19.315 -89.570 1.00 29.15 112 VAL A CA 1
ATOM 858 C C . VAL A 1 112 ? -31.185 18.333 -90.070 1.00 29.80 112 VAL A C 1
ATOM 859 O O . VAL A 1 112 ? -30.876 17.453 -90.852 1.00 31.43 112 VAL A O 1
ATOM 863 N N . GLU A 1 113 ? -32.421 18.504 -89.631 1.00 31.08 113 GLU A N 1
ATOM 864 C CA . GLU A 1 113 ? -33.509 17.568 -89.911 1.00 31.32 113 GLU A CA 1
ATOM 865 C C . GLU A 1 113 ? -34.545 18.118 -90.882 1.00 31.37 113 GLU A C 1
ATOM 866 O O . GLU A 1 113 ? -34.983 19.265 -90.770 1.00 33.26 113 GLU A O 1
ATOM 872 N N . ALA A 1 114 ? -35.001 17.302 -91.808 1.00 29.35 114 ALA A N 1
ATOM 873 C CA . ALA A 1 114 ? -36.095 17.748 -92.637 1.00 29.05 114 ALA A CA 1
ATOM 874 C C . ALA A 1 114 ? -36.881 16.548 -93.076 1.00 27.99 114 ALA A C 1
ATOM 875 O O . ALA A 1 114 ? -36.319 15.486 -93.278 1.00 27.49 114 ALA A O 1
ATOM 877 N N . LEU A 1 115 ? -38.177 16.735 -93.235 1.00 28.53 115 LEU A N 1
ATOM 878 C CA . LEU A 1 115 ? -39.056 15.676 -93.661 1.00 28.97 115 LEU A CA 1
ATOM 879 C C . LEU A 1 115 ? -38.772 15.329 -95.101 1.00 31.68 115 LEU A C 1
ATOM 880 O O . LEU A 1 115 ? -38.360 16.192 -95.911 1.00 30.58 115 LEU A O 1
ATOM 885 N N . SER A 1 116 ? -38.930 14.050 -95.419 1.00 31.99 116 SER A N 1
ATOM 886 C CA . SER A 1 116 ? -38.860 13.641 -96.804 1.00 32.80 116 SER A CA 1
ATOM 887 C C . SER A 1 116 ? -39.941 12.639 -97.107 1.00 33.85 116 SER A C 1
ATOM 888 O O . SER A 1 116 ? -40.625 12.131 -96.201 1.00 32.12 116 SER A O 1
ATOM 891 N N . LEU A 1 117 ? -40.101 12.353 -98.393 1.00 34.21 117 LEU A N 1
ATOM 892 C CA . LEU A 1 117 ? -41.049 11.347 -98.810 1.00 34.65 117 LEU A CA 1
ATOM 893 C C . LEU A 1 117 ? -40.308 10.011 -98.845 1.00 35.96 117 LEU A C 1
ATOM 894 O O . LEU A 1 117 ? -39.278 9.877 -99.483 1.00 37.86 117 LEU A O 1
ATOM 899 N N . ILE A 1 118 ? -40.809 9.040 -98.102 1.00 37.06 118 ILE A N 1
ATOM 900 C CA . ILE A 1 118 ? -40.200 7.737 -98.062 1.00 37.84 118 ILE A CA 1
ATOM 901 C C . ILE A 1 118 ? -41.140 6.809 -98.820 1.00 39.83 118 ILE A C 1
ATOM 902 O O . ILE A 1 118 ? -42.326 6.700 -98.473 1.00 38.51 118 ILE A O 1
ATOM 907 N N . TYR A 1 119 ? -40.632 6.191 -99.892 1.00 42.14 119 TYR A N 1
ATOM 908 C CA . TYR A 1 119 ? -41.492 5.385 -100.767 1.00 43.16 119 TYR A CA 1
ATOM 909 C C . TYR A 1 119 ? -40.990 3.969 -100.970 1.00 42.24 119 TYR A C 1
ATOM 910 O O . TYR A 1 119 ? -39.776 3.719 -100.999 1.00 40.94 119 TYR A O 1
ATOM 919 N N . ASN A 1 120 ? -41.955 3.053 -101.062 1.00 39.59 120 ASN A N 1
ATOM 920 C CA . ASN A 1 120 ? -41.685 1.635 -101.235 1.00 38.95 120 ASN A CA 1
ATOM 921 C C . ASN A 1 120 ? -41.422 1.410 -102.723 1.00 40.91 120 ASN A C 1
ATOM 922 O O . ASN A 1 120 ? -42.323 1.500 -103.541 1.00 40.85 120 ASN A O 1
ATOM 927 N N . LYS A 1 121 ? -40.179 1.134 -103.088 1.00 45.60 121 LYS A N 1
ATOM 928 C CA . LYS A 1 121 ? -39.830 1.031 -104.509 1.00 49.84 121 LYS A CA 1
ATOM 929 C C . LYS A 1 121 ? -40.548 -0.112 -105.236 1.00 50.87 121 LYS A C 1
ATOM 930 O O . LYS A 1 121 ? -40.632 -0.120 -106.466 1.00 52.85 121 LYS A O 1
ATOM 936 N N . ASP A 1 122 ? -41.068 -1.070 -104.481 1.00 49.77 122 ASP A N 1
ATOM 937 C CA . ASP A 1 122 ? -41.700 -2.230 -105.099 1.00 50.87 122 ASP A CA 1
ATOM 938 C C . ASP A 1 122 ? -43.191 -2.007 -105.380 1.00 48.30 122 ASP A C 1
ATOM 939 O O . ASP A 1 122 ? -43.730 -2.663 -106.260 1.00 48.14 122 ASP A O 1
ATOM 944 N N . LEU A 1 123 ? -43.836 -1.077 -104.669 1.00 45.94 123 LEU A N 1
ATOM 945 C CA . LEU A 1 123 ? -45.229 -0.703 -104.942 1.00 41.58 123 LEU A CA 1
ATOM 946 C C . LEU A 1 123 ? -45.300 0.565 -105.773 1.00 44.43 123 LEU A C 1
ATOM 947 O O . LEU A 1 123 ? -46.260 0.778 -106.509 1.00 46.41 123 LEU A O 1
ATOM 952 N N . LEU A 1 124 ? -44.291 1.414 -105.629 1.00 47.79 124 LEU A N 1
ATOM 953 C CA . LEU A 1 124 ? -44.168 2.621 -106.410 1.00 50.86 124 LEU A CA 1
ATOM 954 C C . LEU A 1 124 ? -42.767 2.743 -106.936 1.00 52.90 124 LEU A C 1
ATOM 955 O O . LEU A 1 124 ? -41.950 3.431 -106.330 1.00 47.70 124 LEU A O 1
ATOM 960 N N . PRO A 1 125 ? -42.484 2.103 -108.078 1.00 56.47 125 PRO A N 1
ATOM 961 C CA . PRO A 1 125 ? -41.212 2.354 -108.753 1.00 58.65 125 PRO A CA 1
ATOM 962 C C . PRO A 1 125 ? -41.083 3.836 -109.064 1.00 56.54 125 PRO A C 1
ATOM 963 O O . PRO A 1 125 ? -40.017 4.425 -108.904 1.00 53.19 125 PRO A O 1
ATOM 967 N N . ASN A 1 126 ? -42.181 4.439 -109.496 1.00 60.09 126 ASN A N 1
ATOM 968 C CA . ASN A 1 126 ? -42.156 5.857 -109.788 1.00 62.33 126 ASN A CA 1
ATOM 969 C C . ASN A 1 126 ? -43.058 6.683 -108.888 1.00 57.71 126 ASN A C 1
ATOM 970 O O . ASN A 1 126 ? -44.274 6.745 -109.103 1.00 55.45 126 ASN A O 1
ATOM 975 N N . PRO A 1 127 ? -42.453 7.310 -107.858 1.00 53.41 127 PRO A N 1
ATOM 976 C CA . PRO A 1 127 ? -43.194 8.087 -106.887 1.00 50.79 127 PRO A CA 1
ATOM 977 C C . PRO A 1 127 ? -43.702 9.375 -107.518 1.00 46.74 127 PRO A C 1
ATOM 978 O O . PRO A 1 127 ? -43.007 9.969 -108.332 1.00 43.68 127 PRO A O 1
ATOM 982 N N . PRO A 1 128 ? -44.911 9.791 -107.137 1.00 45.36 128 PRO A N 1
ATOM 983 C CA . PRO A 1 128 ? -45.597 11.009 -107.555 1.00 47.61 128 PRO A CA 1
ATOM 984 C C . PRO A 1 128 ? -44.834 12.296 -107.213 1.00 49.27 128 PRO A C 1
ATOM 985 O O . PRO A 1 128 ? -44.397 12.485 -106.075 1.00 47.14 128 PRO A O 1
ATOM 989 N N . LYS A 1 129 ? -44.694 13.165 -108.210 1.00 51.33 129 LYS A N 1
ATOM 990 C CA . LYS A 1 129 ? -43.990 14.434 -108.070 1.00 52.13 129 LYS A CA 1
ATOM 991 C C . LYS A 1 129 ? -44.901 15.503 -107.498 1.00 45.83 129 LYS A C 1
ATOM 992 O O . LYS A 1 129 ? -44.428 16.552 -107.102 1.00 44.42 129 LYS A O 1
ATOM 998 N N . THR A 1 130 ? -46.198 15.239 -107.444 1.00 43.47 130 THR A N 1
ATOM 999 C CA . THR A 1 130 ? -47.154 16.221 -106.945 1.00 45.22 130 THR A CA 1
ATOM 1000 C C . THR A 1 130 ? -48.1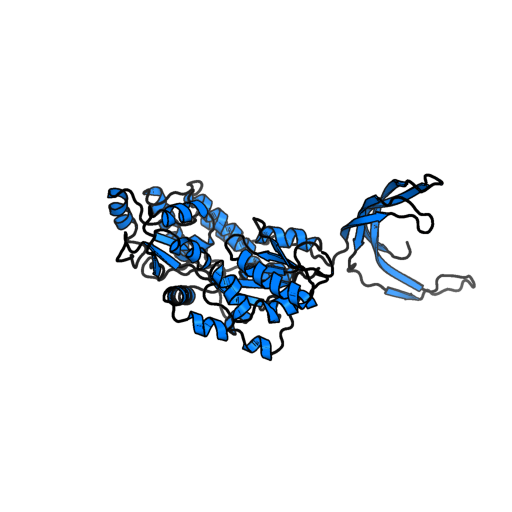35 15.573 -105.981 1.00 45.09 130 THR A C 1
ATOM 1001 O O . THR A 1 130 ? -48.397 14.368 -106.059 1.00 47.14 130 THR A O 1
ATOM 1005 N N . TRP A 1 131 ? -48.705 16.393 -105.103 1.00 43.18 131 TRP A N 1
ATOM 1006 C CA . TRP A 1 131 ? -49.741 15.946 -104.190 1.00 43.21 131 TRP A CA 1
ATOM 1007 C C . TRP A 1 131 ? -51.035 15.617 -104.916 1.00 43.71 131 TRP A C 1
ATOM 1008 O O . TRP A 1 131 ? -51.827 14.812 -104.434 1.00 40.01 131 TRP A O 1
ATOM 1019 N N . GLU A 1 132 ? -51.291 16.279 -106.035 1.00 45.51 132 GLU A N 1
ATOM 1020 C CA . GLU A 1 132 ? -52.615 16.174 -106.643 1.00 46.97 132 GLU A CA 1
ATOM 1021 C C . GLU A 1 132 ? -52.812 14.743 -107.116 1.00 48.06 132 GLU A C 1
ATOM 1022 O O . GLU A 1 132 ? -53.867 14.140 -106.912 1.00 45.36 132 GLU A O 1
ATOM 1028 N N . GLU A 1 133 ? -51.760 14.162 -107.670 1.00 49.85 133 GLU A N 1
ATOM 1029 C CA . GLU A 1 133 ? -51.893 12.809 -108.184 1.00 51.40 133 GLU A CA 1
ATOM 1030 C C . GLU A 1 133 ? -51.930 11.725 -107.097 1.00 51.36 133 GLU A C 1
ATOM 1031 O O . GLU A 1 133 ? -51.740 10.553 -107.411 1.00 54.37 133 GLU A O 1
ATOM 1037 N N . ILE A 1 134 ? -52.236 12.086 -105.846 1.00 49.35 134 ILE A N 1
ATOM 1038 C CA . ILE A 1 134 ? -52.320 11.073 -104.787 1.00 47.08 134 ILE A CA 1
ATOM 1039 C C . ILE A 1 134 ? -53.681 10.369 -104.689 1.00 45.23 134 ILE A C 1
ATOM 1040 O O . ILE A 1 134 ? -53.711 9.155 -104.541 1.00 43.35 134 ILE A O 1
ATOM 1045 N N . PRO A 1 135 ? -54.803 11.111 -104.754 1.00 47.02 135 PRO A N 1
ATOM 1046 C CA . PRO A 1 135 ? -56.092 10.426 -104.753 1.00 46.72 135 PRO A CA 1
ATOM 1047 C C . PRO A 1 135 ? -56.192 9.357 -105.834 1.00 45.78 135 PRO A C 1
ATOM 1048 O O . PRO A 1 135 ? -56.618 8.231 -105.541 1.00 43.01 135 PRO A O 1
ATOM 1052 N N . ALA A 1 136 ? -55.774 9.703 -107.058 1.00 44.74 136 ALA A N 1
ATOM 1053 C CA . ALA A 1 136 ? -55.795 8.761 -108.197 1.00 44.86 136 ALA A CA 1
ATOM 1054 C C . ALA A 1 136 ? -54.799 7.631 -108.026 1.00 45.53 136 ALA A C 1
ATOM 1055 O O . ALA A 1 136 ? -54.897 6.611 -108.707 1.00 48.96 136 ALA A O 1
ATOM 1057 N N . LEU A 1 137 ? -53.821 7.802 -107.149 1.00 44.7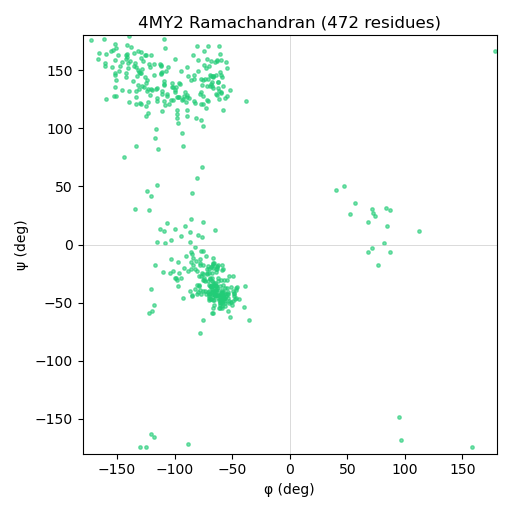3 137 LEU A N 1
ATOM 1058 C CA . LEU A 1 137 ? -52.858 6.736 -106.938 1.00 43.89 137 LEU A CA 1
ATOM 1059 C C . LEU A 1 137 ? -53.273 5.857 -105.757 1.00 41.91 137 LEU A C 1
ATOM 1060 O O . LEU A 1 137 ? -52.977 4.662 -105.712 1.00 42.85 137 LEU A O 1
ATOM 1065 N N . ASP A 1 138 ? -53.981 6.441 -104.809 1.00 39.78 138 ASP A N 1
ATOM 1066 C CA . ASP A 1 138 ? -54.531 5.658 -103.743 1.00 41.05 138 ASP A CA 1
ATOM 1067 C C . ASP A 1 138 ? -55.607 4.768 -104.357 1.00 44.74 138 ASP A C 1
ATOM 1068 O O . ASP A 1 138 ? -55.701 3.597 -104.023 1.00 44.56 138 ASP A O 1
ATOM 1073 N N . LYS A 1 139 ? -56.407 5.347 -105.252 1.00 48.65 139 LYS A N 1
ATOM 1074 C CA . LYS A 1 139 ? -57.390 4.601 -106.040 1.00 50.58 139 LYS A CA 1
ATOM 1075 C C . LYS A 1 139 ? -56.843 3.212 -106.376 1.00 53.41 139 LYS A C 1
ATOM 1076 O O . LYS A 1 139 ? -57.382 2.201 -105.902 1.00 53.04 139 LYS A O 1
ATOM 1082 N N . GLU A 1 140 ? -55.761 3.171 -107.165 1.00 53.35 140 GLU A N 1
ATOM 1083 C CA . GLU A 1 140 ? -55.248 1.896 -107.716 1.00 54.73 140 GLU A CA 1
ATOM 1084 C C . GLU A 1 140 ? -54.516 1.000 -106.717 1.00 52.83 140 GLU A C 1
ATOM 1085 O O . GLU A 1 140 ? -54.552 -0.225 -106.833 1.00 52.75 140 GLU A O 1
ATOM 1091 N N . LEU A 1 141 ? -53.892 1.590 -105.707 1.00 51.80 141 LEU A N 1
ATOM 1092 C CA . LEU A 1 141 ? -53.249 0.776 -104.667 1.00 49.24 141 LE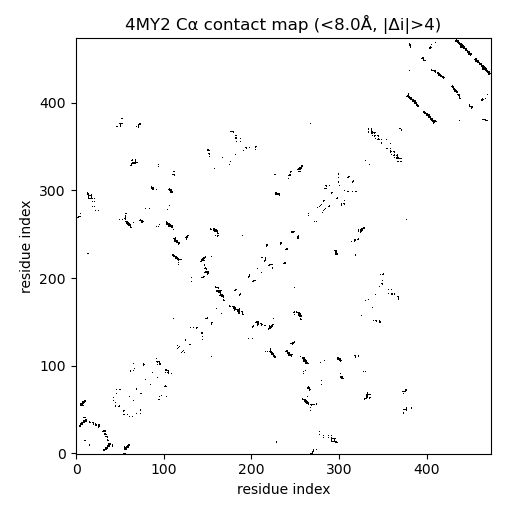U A CA 1
ATOM 1093 C C . LEU A 1 141 ? -54.255 -0.001 -103.795 1.00 48.27 141 LEU A C 1
ATOM 1094 O O . LEU A 1 141 ? -53.969 -1.137 -103.370 1.00 45.67 141 LEU A O 1
ATOM 1099 N N . LYS A 1 142 ? -55.414 0.612 -103.536 1.00 44.58 142 LYS A N 1
ATOM 1100 C CA . LYS A 1 142 ? -56.438 0.021 -102.682 1.00 44.36 142 LYS A CA 1
ATOM 1101 C C . LYS A 1 142 ? -57.119 -1.146 -103.398 1.00 42.45 142 LYS A C 1
ATOM 1102 O O . LYS A 1 142 ? -57.611 -2.080 -102.772 1.00 37.69 142 LYS A O 1
ATOM 1108 N N . ALA A 1 143 ? -57.088 -1.082 -104.722 1.00 45.13 143 ALA A N 1
ATOM 1109 C CA . ALA A 1 143 ? -57.560 -2.150 -105.585 1.00 46.90 143 ALA A CA 1
ATOM 1110 C C . ALA A 1 143 ? -56.666 -3.372 -105.430 1.00 46.91 143 ALA A C 1
ATOM 1111 O O . ALA A 1 143 ? -57.043 -4.478 -105.825 1.00 46.07 143 ALA A O 1
ATOM 1113 N N . LYS A 1 144 ? -55.478 -3.159 -104.865 1.00 47.21 144 LYS A N 1
ATOM 1114 C CA . LYS A 1 144 ? -54.536 -4.240 -104.606 1.00 47.44 144 LYS A CA 1
ATOM 1115 C C . LYS A 1 144 ? -54.326 -4.488 -103.130 1.00 45.27 144 LYS A C 1
ATOM 1116 O O . LYS A 1 144 ? -53.379 -5.169 -102.765 1.00 45.51 144 LYS A O 1
ATOM 1122 N N . GLY A 1 145 ? -55.182 -3.932 -102.277 1.00 45.95 145 GLY A N 1
ATOM 1123 C CA . GLY A 1 145 ? -55.086 -4.177 -100.826 1.00 47.73 145 GLY A CA 1
ATOM 1124 C C . GLY A 1 145 ? -54.109 -3.293 -100.061 1.00 49.61 145 GLY A C 1
ATOM 1125 O O . GLY A 1 145 ? -53.742 -3.594 -98.923 1.00 51.50 145 GLY A O 1
ATOM 1126 N N . LYS A 1 146 ? -53.695 -2.191 -100.683 1.00 51.88 146 LYS A N 1
ATOM 1127 C CA . LYS A 1 146 ? -52.708 -1.273 -100.108 1.00 50.20 146 LYS A CA 1
ATOM 1128 C C . LYS A 1 146 ? -53.288 0.139 -100.071 1.00 47.84 146 LYS A C 1
ATOM 1129 O O . LYS A 1 146 ? -54.441 0.358 -100.420 1.00 47.18 146 LYS A O 1
ATOM 1135 N N . SER A 1 147 ? -52.469 1.107 -99.688 1.00 46.75 147 SER A N 1
ATOM 1136 C CA . SER A 1 147 ? -52.878 2.502 -99.721 1.00 43.46 147 SER A CA 1
ATOM 1137 C C . SER A 1 147 ? -51.701 3.322 -100.203 1.00 40.68 147 SER A C 1
ATOM 1138 O O . SER A 1 147 ? -50.560 2.875 -100.097 1.00 41.96 147 SER A O 1
ATOM 1141 N N . ALA A 1 148 ? -51.966 4.499 -100.759 1.00 38.08 148 ALA A N 1
ATOM 1142 C CA . ALA A 1 148 ? -50.884 5.390 -101.195 1.00 38.36 148 ALA A CA 1
ATOM 1143 C C . ALA A 1 148 ? -49.974 5.839 -100.052 1.00 37.42 148 ALA A C 1
ATOM 1144 O O . ALA A 1 148 ? -48.756 5.684 -100.103 1.00 37.50 148 ALA A O 1
ATOM 1146 N N . LEU A 1 149 ? -50.559 6.414 -99.020 1.00 36.35 149 LEU A N 1
ATOM 1147 C CA . LEU A 1 149 ? -49.781 7.309 -98.191 1.00 36.15 149 LEU A CA 1
ATOM 1148 C C . LEU A 1 149 ? -50.302 7.339 -96.809 1.00 36.44 149 LEU A C 1
ATOM 1149 O O . LEU A 1 149 ? -51.481 7.583 -96.600 1.00 39.57 149 LEU A O 1
ATOM 1154 N N . MET A 1 150 ? -49.415 7.123 -95.856 1.00 37.34 150 MET A N 1
ATOM 1155 C CA . MET A 1 150 ? -49.765 7.350 -94.476 1.00 39.36 150 MET A CA 1
ATOM 1156 C C . MET A 1 150 ? -48.702 8.157 -93.813 1.00 35.01 150 MET A C 1
ATOM 1157 O O . MET A 1 150 ? -47.526 7.924 -94.023 1.00 34.88 150 MET A O 1
ATOM 1162 N N . PHE A 1 151 ? -49.116 9.126 -93.018 1.00 32.93 151 PHE A N 1
ATOM 1163 C CA . PHE A 1 151 ? -48.176 9.811 -92.152 1.00 31.45 151 PHE A CA 1
ATOM 1164 C C . PHE A 1 151 ? -48.828 10.336 -90.914 1.00 31.25 151 PHE A C 1
ATOM 1165 O O . PHE A 1 151 ? -50.051 10.278 -90.784 1.00 31.75 151 PHE A O 1
ATOM 1173 N N . ASN A 1 152 ? -48.007 10.846 -89.999 1.00 31.08 152 ASN A N 1
ATOM 1174 C CA . ASN A 1 152 ? -48.497 11.148 -88.679 1.00 29.13 152 ASN A CA 1
ATOM 1175 C C . ASN A 1 152 ? -49.282 12.428 -88.716 1.00 29.27 152 ASN A C 1
ATOM 1176 O O . ASN A 1 152 ? -48.715 13.499 -88.819 1.00 29.51 152 ASN A O 1
ATOM 1181 N N . LEU A 1 153 ? -50.599 12.285 -88.595 1.00 31.74 153 LEU A N 1
ATOM 1182 C CA . LEU A 1 153 ? -51.564 13.383 -88.696 1.00 32.46 153 LEU A CA 1
ATOM 1183 C C . LEU A 1 153 ? -51.769 14.140 -87.395 1.00 32.34 153 LEU A C 1
ATOM 1184 O O . LEU A 1 153 ? -52.410 15.170 -87.400 1.00 34.55 153 LEU A O 1
ATOM 1189 N N . GLN A 1 154 ? -51.199 13.642 -86.299 1.00 34.14 154 GLN A N 1
ATOM 1190 C CA . GLN A 1 154 ? -51.341 14.223 -84.936 1.00 34.25 154 GLN A CA 1
ATOM 1191 C C . GLN A 1 154 ? -50.343 15.357 -84.566 1.00 33.09 154 GLN A C 1
ATOM 1192 O O . GLN A 1 154 ? -50.513 16.053 -83.553 1.00 30.15 154 GLN A O 1
ATOM 1198 N N . GLU A 1 155 ? -49.280 15.499 -85.349 1.00 33.08 155 GLU A N 1
ATOM 1199 C CA . GLU A 1 155 ? -48.231 16.485 -85.062 1.00 31.30 155 GLU A CA 1
ATOM 1200 C C . GLU A 1 155 ? -48.131 17.371 -86.271 1.00 29.08 155 GLU A C 1
ATOM 1201 O O . GLU A 1 155 ? -47.921 16.881 -87.370 1.00 27.41 155 GLU A O 1
ATOM 1207 N N . PRO A 1 156 ? -48.318 18.679 -86.086 1.00 28.43 156 PRO A N 1
ATOM 1208 C CA . PRO A 1 156 ? -48.435 19.562 -87.237 1.00 27.85 156 PRO A CA 1
ATOM 1209 C C . PRO A 1 156 ? -47.136 19.694 -88.009 1.00 27.64 156 PRO A C 1
ATOM 1210 O O . PRO A 1 156 ? -47.100 20.131 -89.154 1.00 27.79 156 PRO A O 1
ATOM 1214 N N . TYR A 1 157 ? -46.044 19.348 -87.363 1.00 27.93 157 TYR A N 1
ATOM 1215 C CA . TYR A 1 157 ? -44.774 19.223 -88.061 1.00 26.10 157 TYR A CA 1
ATOM 1216 C C . TYR A 1 157 ? -44.882 18.452 -89.392 1.00 26.25 157 TYR A C 1
ATOM 1217 O O . TYR A 1 157 ? -44.169 18.764 -90.348 1.00 26.78 157 TYR A O 1
ATOM 1226 N N . PHE A 1 158 ? -45.732 17.419 -89.435 1.00 24.93 158 PHE A N 1
ATOM 1227 C CA . PHE A 1 158 ? -45.808 16.540 -90.601 1.00 25.32 158 PHE A CA 1
ATOM 1228 C C . PHE A 1 158 ? -46.743 17.072 -91.666 1.00 26.22 158 PHE A C 1
ATOM 1229 O O . PHE A 1 158 ? -46.611 16.712 -92.831 1.00 24.73 158 PHE A O 1
ATOM 1237 N N . THR A 1 159 ? -47.660 17.946 -91.271 1.00 27.63 159 THR A N 1
ATOM 1238 C CA . THR A 1 159 ? -48.646 18.518 -92.194 1.00 29.40 159 THR A CA 1
ATOM 1239 C C . THR A 1 159 ? -48.243 19.948 -92.615 1.00 29.55 159 THR A C 1
ATOM 1240 O O . THR A 1 159 ? -48.608 20.462 -93.692 1.00 27.11 159 THR A O 1
ATOM 1244 N N . TRP A 1 160 ? -47.422 20.564 -91.779 1.00 31.00 160 TRP A N 1
ATOM 1245 C CA . TRP A 1 160 ? -46.932 21.890 -92.059 1.00 29.16 160 TRP A CA 1
ATOM 1246 C C . TRP A 1 160 ? -46.402 21.988 -93.469 1.00 28.16 160 TRP A C 1
ATOM 1247 O O . TRP A 1 160 ? -46.672 22.961 -94.145 1.00 27.52 160 TRP A O 1
ATOM 1258 N N . PRO A 1 161 ? -45.630 20.991 -93.924 1.00 28.70 161 PRO A N 1
ATOM 1259 C CA . PRO A 1 161 ? -45.002 21.214 -95.228 1.00 29.33 161 PRO A CA 1
ATOM 1260 C C . PRO A 1 161 ? -46.037 21.537 -96.302 1.00 31.37 161 PRO A C 1
ATOM 1261 O O . PRO A 1 161 ? -45.794 22.395 -97.134 1.00 30.95 161 PRO A O 1
ATOM 1265 N N . LEU A 1 162 ? -47.192 20.867 -96.219 1.00 33.12 162 LEU A N 1
ATOM 1266 C CA . LEU A 1 162 ? -48.334 21.033 -97.133 1.00 36.22 162 LEU A CA 1
ATOM 1267 C C . LEU A 1 162 ? -49.093 22.375 -97.038 1.00 37.70 162 LEU A C 1
ATOM 1268 O O . LEU A 1 162 ? -49.469 22.944 -98.063 1.00 37.88 162 LEU A O 1
ATOM 1273 N N . ILE A 1 163 ? -49.332 22.828 -95.804 1.00 38.36 163 ILE A N 1
ATOM 1274 C CA . ILE A 1 163 ? -49.924 24.120 -95.480 1.00 37.74 163 ILE A CA 1
ATOM 1275 C C . ILE A 1 163 ? -49.033 25.287 -95.925 1.00 38.01 163 ILE A C 1
ATOM 1276 O O . ILE A 1 163 ? -49.521 26.314 -96.380 1.00 38.11 163 ILE A O 1
ATOM 1281 N N . ALA A 1 164 ? -47.724 25.140 -95.765 1.00 39.27 164 ALA A N 1
ATOM 1282 C CA . ALA A 1 164 ? -46.790 26.193 -96.159 1.00 39.44 164 ALA A CA 1
ATOM 1283 C C . ALA A 1 164 ? -46.742 26.309 -97.669 1.00 39.34 164 ALA A C 1
ATOM 1284 O O . ALA A 1 164 ? -46.634 27.410 -98.186 1.00 40.68 164 ALA A O 1
ATOM 1286 N N . ALA A 1 165 ? -46.865 25.172 -98.353 1.00 41.63 165 ALA A N 1
ATOM 1287 C CA . ALA A 1 165 ? -46.705 25.057 -99.814 1.00 43.69 165 ALA A CA 1
ATOM 1288 C C . ALA A 1 165 ? -47.318 26.216 -100.600 1.00 45.87 165 ALA A C 1
ATOM 1289 O O . ALA A 1 165 ? -46.641 26.853 -101.407 1.00 44.44 165 ALA A O 1
ATOM 1291 N N . ASP A 1 166 ? -48.596 26.483 -100.349 1.00 48.87 166 ASP A N 1
ATOM 1292 C CA . ASP A 1 166 ? -49.329 27.532 -101.065 1.00 53.48 166 ASP A CA 1
ATOM 1293 C C . ASP A 1 166 ? -49.289 28.916 -100.385 1.00 54.37 166 ASP A C 1
ATOM 1294 O O . ASP A 1 166 ? -50.091 29.797 -100.716 1.00 53.31 166 ASP A O 1
ATOM 1299 N N . GLY A 1 167 ? -48.367 29.118 -99.447 1.00 54.15 167 GLY A N 1
ATOM 1300 C CA . GLY A 1 167 ? -48.184 30.446 -98.853 1.00 54.49 167 GLY A CA 1
ATOM 1301 C C . GLY A 1 167 ? -48.563 30.608 -97.390 1.00 55.84 167 GLY A C 1
ATOM 1302 O O . GLY A 1 167 ? -48.639 31.745 -96.885 1.00 54.21 167 GLY A O 1
ATOM 1303 N N . GLY A 1 168 ? -48.809 29.488 -96.704 1.00 53.45 168 GLY A N 1
ATOM 1304 C CA . GLY A 1 168 ? -48.862 29.500 -95.247 1.00 49.14 168 GLY A CA 1
ATOM 1305 C C . GLY A 1 168 ? -47.479 29.812 -94.690 1.00 45.84 168 GLY A C 1
ATOM 1306 O O . GLY A 1 168 ? -46.442 29.427 -95.263 1.00 41.12 168 GLY A O 1
ATOM 1307 N N . TYR A 1 169 ? -47.447 30.528 -93.578 1.00 41.36 169 TYR A N 1
ATOM 1308 C CA . TYR A 1 169 ? -46.171 30.796 -92.915 1.00 39.83 169 TYR A CA 1
ATOM 1309 C C . TYR A 1 169 ? -46.428 30.982 -91.435 1.00 37.83 169 TYR A C 1
ATOM 1310 O O . TYR A 1 169 ? -47.554 31.254 -91.046 1.00 36.88 169 TYR A O 1
ATOM 1319 N N . ALA A 1 170 ? -45.408 30.815 -90.598 1.00 38.23 170 ALA A N 1
ATOM 1320 C CA . ALA A 1 170 ? -45.599 30.975 -89.143 1.00 37.39 170 ALA A CA 1
ATOM 1321 C C . ALA A 1 170 ? -45.639 32.458 -88.758 1.00 37.92 170 ALA A C 1
ATOM 1322 O O . ALA A 1 170 ? -46.702 32.994 -88.470 1.00 38.47 170 ALA A O 1
ATOM 1324 N N . PHE A 1 171 ? -44.489 33.120 -88.729 1.00 37.23 171 PHE A N 1
ATOM 1325 C CA . PHE A 1 171 ? -44.459 34.554 -88.465 1.00 35.86 171 PHE A CA 1
ATOM 1326 C C . PHE A 1 171 ? -43.677 35.144 -89.608 1.00 37.11 171 PHE A C 1
ATOM 1327 O O . PHE A 1 171 ? -42.650 34.584 -89.989 1.00 32.02 171 PHE A O 1
ATOM 1335 N N . LYS A 1 172 ? -44.161 36.246 -90.182 1.00 42.17 172 LYS A N 1
ATOM 1336 C CA . LYS A 1 172 ? -43.497 36.809 -91.361 1.00 46.49 172 LYS A CA 1
ATOM 1337 C C . LYS A 1 172 ? -42.050 37.187 -91.042 1.00 47.48 172 LYS A C 1
ATOM 1338 O O . LYS A 1 172 ? -41.786 37.837 -90.029 1.00 45.39 172 LYS A O 1
ATOM 1344 N N . TYR A 1 173 ? -41.130 36.758 -91.913 1.00 52.22 173 TYR A N 1
ATOM 1345 C CA . TYR A 1 173 ? -39.683 36.981 -91.747 1.00 56.66 173 TYR A CA 1
ATOM 1346 C C . TYR A 1 173 ? -39.087 37.953 -92.758 1.00 61.86 173 TYR A C 1
ATOM 1347 O O . TYR A 1 173 ? -39.019 37.662 -93.958 1.00 62.47 173 TYR A O 1
ATOM 1356 N N . GLU A 1 174 ? -38.618 39.091 -92.263 1.00 65.14 174 GLU A N 1
ATOM 1357 C CA . GLU A 1 174 ? -38.100 40.152 -93.127 1.00 67.94 174 GLU A CA 1
ATOM 1358 C C . GLU A 1 174 ? -37.034 40.924 -92.370 1.00 69.97 174 GLU A C 1
ATOM 1359 O O . GLU A 1 174 ? -37.196 41.170 -91.178 1.00 67.99 174 GLU A O 1
ATOM 1365 N N . ASN A 1 175 ? -35.958 41.323 -93.052 1.00 71.88 175 ASN A N 1
ATOM 1366 C CA . ASN A 1 175 ? -34.890 42.132 -92.428 1.00 73.73 175 ASN A CA 1
ATOM 1367 C C . ASN A 1 175 ? -34.147 41.321 -91.384 1.00 71.40 175 ASN A C 1
ATOM 1368 O O . ASN A 1 175 ? -33.490 41.894 -90.504 1.00 77.44 175 ASN A O 1
ATOM 1373 N N . GLY A 1 176 ? -34.272 39.995 -91.467 1.00 67.48 176 GLY A N 1
ATOM 1374 C CA . GLY A 1 176 ? -33.698 39.091 -90.462 1.00 63.32 176 GLY A CA 1
ATOM 1375 C C . GLY A 1 176 ? -34.434 39.095 -89.127 1.00 59.97 176 GLY A C 1
ATOM 1376 O O . GLY A 1 176 ? -33.842 38.821 -88.071 1.00 56.42 176 GLY A O 1
ATOM 1377 N N . LYS A 1 177 ? -35.724 39.421 -89.163 1.00 57.23 177 LYS A N 1
ATOM 1378 C CA . LYS A 1 177 ? -36.530 39.422 -87.945 1.00 57.06 177 LYS A CA 1
ATOM 1379 C C . LYS A 1 177 ? -37.969 39.048 -88.209 1.00 53.72 177 LYS A C 1
ATOM 1380 O O . LYS A 1 177 ? -38.511 39.294 -89.294 1.00 55.46 177 LYS A O 1
ATOM 1386 N N . TYR A 1 178 ? -38.563 38.419 -87.195 1.00 47.27 178 TYR A N 1
ATOM 1387 C CA . TYR A 1 178 ? -39.906 37.897 -87.290 1.00 41.67 178 TYR A CA 1
ATOM 1388 C C . TYR A 1 178 ? -40.813 38.868 -86.597 1.00 41.60 178 TYR A C 1
ATOM 1389 O O . TYR A 1 178 ? -40.484 39.332 -85.516 1.00 42.73 178 TYR A O 1
ATOM 1398 N N . ASP A 1 179 ? -41.946 39.171 -87.223 1.00 41.53 179 ASP A N 1
ATOM 1399 C CA . ASP A 1 179 ? -42.981 39.974 -86.614 1.00 40.53 179 ASP A CA 1
ATOM 1400 C C . ASP A 1 179 ? -44.036 39.024 -86.064 1.00 40.42 179 ASP A C 1
ATOM 1401 O O . ASP A 1 179 ? -44.774 38.362 -86.805 1.00 38.44 179 ASP A O 1
ATOM 1406 N N . ILE A 1 180 ? -44.129 38.977 -84.747 1.00 39.94 180 ILE A N 1
ATOM 1407 C CA . ILE A 1 180 ? -45.005 38.013 -84.129 1.00 42.32 180 ILE A CA 1
ATOM 1408 C C . ILE A 1 180 ? -46.486 38.374 -84.191 1.00 46.51 180 ILE A C 1
ATOM 1409 O O . ILE A 1 180 ? -47.324 37.667 -83.622 1.00 52.01 180 ILE A O 1
ATOM 1414 N N . LYS A 1 181 ? -46.811 39.448 -84.905 1.00 50.56 181 LYS A N 1
ATOM 1415 C CA . LYS A 1 181 ? -48.203 39.823 -85.147 1.00 53.19 181 LYS A CA 1
ATOM 1416 C C . LYS A 1 181 ? -48.582 39.563 -86.605 1.00 50.31 181 LYS A C 1
ATOM 1417 O O . LYS A 1 181 ? -49.705 39.843 -87.023 1.00 50.19 181 LYS A O 1
ATOM 1423 N N . ASP A 1 182 ? -47.637 39.036 -87.377 1.00 47.41 182 ASP A N 1
ATOM 1424 C CA . ASP A 1 182 ? -47.881 38.733 -88.774 1.00 46.16 182 ASP A CA 1
ATOM 1425 C C . ASP A 1 182 ? -47.759 37.214 -89.026 1.00 42.97 182 ASP A C 1
ATOM 1426 O O . ASP A 1 182 ? -46.673 36.683 -89.312 1.00 42.33 182 ASP A O 1
ATOM 1431 N N . VAL A 1 183 ? -48.912 36.556 -88.910 1.00 41.57 183 VAL A N 1
ATOM 1432 C CA . VAL A 1 183 ? -49.056 35.108 -88.833 1.00 41.78 183 VAL A CA 1
ATOM 1433 C C . VAL A 1 183 ? -49.807 34.684 -90.080 1.00 41.78 183 VAL A C 1
ATOM 1434 O O . VAL A 1 183 ? -50.790 35.325 -90.447 1.00 40.30 183 VAL A O 1
ATOM 1438 N N . GLY A 1 184 ? -49.346 33.624 -90.735 1.00 40.48 184 GLY A N 1
ATOM 1439 C CA . GLY A 1 184 ? -49.888 33.231 -92.028 1.00 40.19 184 GLY A CA 1
ATOM 1440 C C . GLY A 1 184 ? -50.581 31.892 -91.996 1.00 39.79 184 GLY A C 1
ATOM 1441 O O . GLY A 1 184 ? -50.320 31.016 -92.826 1.00 39.81 184 GLY A O 1
ATOM 1442 N N . VAL A 1 185 ? -51.485 31.760 -91.044 1.00 41.13 185 VAL A N 1
ATOM 1443 C CA . VAL A 1 185 ? -52.074 30.488 -90.705 1.00 42.51 185 VAL A CA 1
ATOM 1444 C C . VAL A 1 185 ? -53.494 30.370 -91.262 1.00 45.63 185 VAL A C 1
ATOM 1445 O O . VAL A 1 185 ? -53.965 29.250 -91.491 1.00 44.36 185 VAL A O 1
ATOM 1449 N N . ASP A 1 186 ? -54.169 31.502 -91.498 1.00 49.80 186 ASP A N 1
ATOM 1450 C CA . ASP A 1 186 ? -55.479 31.479 -92.168 1.00 53.32 186 ASP A CA 1
ATOM 1451 C C . ASP A 1 186 ? -55.518 32.306 -93.431 1.00 51.25 186 ASP A C 1
ATOM 1452 O O . ASP A 1 186 ? -56.577 32.815 -93.810 1.00 56.01 186 ASP A O 1
ATOM 1457 N N . ASN A 1 187 ? -54.376 32.429 -94.098 1.00 48.08 187 ASN A N 1
ATOM 1458 C CA . ASN A 1 187 ? -54.388 32.954 -95.455 1.00 48.27 187 ASN A CA 1
ATOM 1459 C C . ASN A 1 187 ? -54.919 31.894 -96.443 1.00 50.78 187 ASN A C 1
ATOM 1460 O O . ASN A 1 187 ? -55.066 30.705 -96.095 1.00 52.07 187 ASN A O 1
ATOM 1465 N N . ALA A 1 188 ? -55.229 32.340 -97.657 1.00 50.22 188 ALA A N 1
ATOM 1466 C CA . ALA A 1 188 ? -55.718 31.464 -98.731 1.00 49.78 188 ALA A CA 1
ATOM 1467 C C . ALA A 1 188 ? -54.875 30.192 -98.891 1.00 49.42 188 ALA A C 1
ATOM 1468 O O . ALA A 1 188 ? -55.438 29.098 -98.986 1.00 49.63 188 ALA A O 1
ATOM 1470 N N . GLY A 1 189 ? -53.545 30.355 -98.910 1.00 49.36 189 GLY A N 1
ATOM 1471 C CA . GLY A 1 189 ? -52.576 29.247 -99.075 1.00 47.22 189 GLY A CA 1
ATOM 1472 C C . GLY A 1 189 ? -52.687 28.205 -97.970 1.00 45.62 189 GLY A C 1
ATOM 1473 O O . GLY A 1 189 ? -52.737 27.011 -98.228 1.00 47.38 189 GLY A O 1
ATOM 1474 N N . ALA A 1 190 ? -52.753 28.653 -96.724 1.00 44.87 190 ALA A N 1
ATOM 1475 C CA . ALA A 1 190 ? -52.855 27.715 -95.610 1.00 45.26 190 ALA A CA 1
ATOM 1476 C C . ALA A 1 190 ? -54.188 26.990 -95.657 1.00 46.75 190 ALA A C 1
ATOM 1477 O O . ALA A 1 190 ? -54.277 25.835 -95.263 1.00 43.96 190 ALA A O 1
ATOM 1479 N N . LYS A 1 191 ? -55.216 27.683 -96.142 1.00 51.06 191 LYS A N 1
ATOM 1480 C CA . LYS A 1 191 ? -56.547 27.112 -96.261 1.00 51.66 191 LYS A CA 1
ATOM 1481 C C . LYS A 1 191 ? -56.526 26.042 -97.342 1.00 50.75 191 LYS A C 1
ATOM 1482 O O . LYS A 1 191 ? -57.015 24.941 -97.133 1.00 48.55 191 LYS A O 1
ATOM 1488 N N . ALA A 1 192 ? -55.933 26.354 -98.489 1.00 48.74 192 ALA A N 1
ATOM 1489 C CA . ALA A 1 192 ? -55.885 25.394 -99.579 1.00 46.31 192 ALA A CA 1
ATOM 1490 C C . ALA A 1 192 ? -55.141 24.141 -99.087 1.00 47.10 192 ALA A C 1
ATOM 1491 O O . ALA A 1 192 ? -55.619 23.012 -99.226 1.00 48.45 192 ALA A O 1
ATOM 1493 N N . GLY A 1 193 ? -53.984 24.358 -98.470 1.00 45.02 193 GLY A N 1
ATOM 1494 C CA . GLY A 1 193 ? -53.196 23.266 -97.924 1.00 42.55 193 GLY A CA 1
ATOM 1495 C C . GLY A 1 193 ? -53.974 22.379 -96.980 1.00 38.42 193 GLY A C 1
ATOM 1496 O O . GLY A 1 193 ? -54.070 21.179 -97.193 1.00 37.42 193 GLY A O 1
ATOM 1497 N N . LEU A 1 194 ? -54.541 22.958 -95.934 1.00 38.31 194 LEU A N 1
ATOM 1498 C CA . LEU A 1 194 ? -55.262 22.154 -94.956 1.00 37.62 194 LEU A CA 1
ATOM 1499 C C . LEU A 1 194 ? -56.544 21.537 -95.514 1.00 39.51 194 LEU A C 1
ATOM 1500 O O . LEU A 1 194 ? -56.842 20.392 -95.203 1.00 40.35 194 LEU A O 1
ATOM 1505 N N . THR A 1 195 ? -57.307 22.272 -96.317 1.00 44.61 195 THR A N 1
ATOM 1506 C CA . THR A 1 195 ? -58.512 21.697 -96.909 1.00 47.23 195 THR A CA 1
ATOM 1507 C C . THR A 1 195 ? -58.148 20.434 -97.706 1.00 46.32 195 THR A C 1
ATOM 1508 O O . THR A 1 195 ? -58.804 19.407 -97.540 1.00 47.37 195 THR A O 1
ATOM 1512 N N . PHE A 1 196 ? -57.099 20.501 -98.529 1.00 44.23 196 PHE A N 1
ATOM 1513 C CA . PHE A 1 196 ? -56.670 19.346 -99.337 1.00 47.60 196 PHE A CA 1
ATOM 1514 C C . PHE A 1 196 ? -56.334 18.096 -98.506 1.00 47.80 196 PHE A C 1
ATOM 1515 O O . PHE A 1 196 ? -56.592 16.960 -98.914 1.00 45.00 196 PHE A O 1
ATOM 1523 N N . LEU A 1 197 ? -55.770 18.306 -97.327 1.00 48.05 197 LEU A N 1
ATOM 1524 C CA . LEU A 1 197 ? -55.566 17.209 -96.414 1.00 46.83 197 LEU A CA 1
ATOM 1525 C C . LEU A 1 197 ? -56.916 16.683 -95.921 1.00 48.07 197 LEU A C 1
ATOM 1526 O O . LEU A 1 197 ? -57.127 15.462 -95.831 1.00 53.26 197 LEU A O 1
ATOM 1531 N N . VAL A 1 198 ? -57.838 17.596 -95.627 1.00 46.17 198 VAL A N 1
ATOM 1532 C CA . VAL A 1 198 ? -59.143 17.221 -95.097 1.00 44.71 198 VAL A CA 1
ATOM 1533 C C . VAL A 1 198 ? -59.931 16.391 -96.150 1.00 43.01 198 VAL A C 1
ATOM 1534 O O . VAL A 1 198 ? -60.557 15.367 -95.801 1.00 37.72 198 VAL A O 1
ATOM 1538 N N . ASP A 1 199 ? -59.817 16.791 -97.426 1.00 43.05 199 ASP A N 1
ATOM 1539 C CA . ASP A 1 199 ? -60.339 16.031 -98.594 1.00 46.13 199 ASP A CA 1
ATOM 1540 C C . ASP A 1 199 ? -59.795 14.605 -98.737 1.00 47.35 199 ASP A C 1
ATOM 1541 O O . ASP A 1 199 ? -60.568 13.668 -99.042 1.00 48.30 199 ASP A O 1
ATOM 1546 N N . LEU A 1 200 ? -58.478 14.442 -98.535 1.00 44.36 200 LEU A N 1
ATOM 1547 C CA . LEU A 1 200 ? -57.869 13.110 -98.485 1.00 42.67 200 LEU A CA 1
ATOM 1548 C C . LEU A 1 200 ? -58.572 12.254 -97.460 1.00 41.87 200 LEU A C 1
ATOM 1549 O O . LEU A 1 200 ? -58.792 11.072 -97.673 1.00 40.07 200 LEU A O 1
ATOM 1554 N N . ILE A 1 201 ? -58.964 12.856 -96.356 1.00 42.95 201 ILE A N 1
ATOM 1555 C CA . ILE A 1 201 ? -59.568 12.080 -95.300 1.00 43.47 201 ILE A CA 1
ATOM 1556 C C . ILE A 1 201 ? -61.047 11.806 -95.582 1.00 44.92 201 ILE A C 1
ATOM 1557 O O . ILE A 1 201 ? -61.551 10.702 -95.367 1.00 46.23 201 ILE A O 1
ATOM 1562 N N . LYS A 1 202 ? -61.744 12.825 -96.049 1.00 47.72 202 LYS A N 1
ATOM 1563 C CA . LYS A 1 202 ? -63.151 12.692 -96.372 1.00 50.78 202 LYS A CA 1
ATOM 1564 C C . LYS A 1 202 ? -63.342 11.673 -97.486 1.00 51.06 202 LYS A C 1
ATOM 1565 O O . LYS A 1 202 ? -64.282 10.885 -97.445 1.00 52.49 202 LYS A O 1
ATOM 1571 N N . ASN A 1 203 ? -62.441 11.687 -98.467 1.00 48.82 203 ASN A N 1
ATOM 1572 C CA . ASN A 1 203 ? -62.487 10.738 -99.581 1.00 50.81 203 ASN A CA 1
ATOM 1573 C C . ASN A 1 203 ? -61.790 9.410 -99.286 1.00 50.73 203 ASN A C 1
ATOM 1574 O O . ASN A 1 203 ? -61.400 8.686 -100.203 1.00 50.83 203 ASN A O 1
ATOM 1579 N N . LYS A 1 204 ? -61.658 9.109 -97.993 1.00 49.97 204 LYS A N 1
ATOM 1580 C CA . LYS A 1 204 ? -61.108 7.854 -97.465 1.00 50.08 204 LYS A CA 1
ATOM 1581 C C . LYS A 1 204 ? -59.721 7.422 -98.009 1.00 46.99 204 LYS A C 1
ATOM 1582 O O . LYS A 1 204 ? -59.355 6.247 -97.967 1.00 43.31 204 LYS A O 1
ATOM 1588 N N . HIS A 1 205 ? -58.931 8.407 -98.436 1.00 45.91 205 HIS A N 1
ATOM 1589 C CA . HIS A 1 205 ? -57.536 8.186 -98.797 1.00 45.48 205 HIS A CA 1
ATOM 1590 C C . HIS A 1 205 ? -56.599 8.217 -97.610 1.00 44.21 205 HIS A C 1
ATOM 1591 O O . HIS A 1 205 ? -55.480 7.728 -97.701 1.00 42.40 205 HIS A O 1
ATOM 1598 N N . MET A 1 206 ? -57.059 8.777 -96.500 1.00 45.19 206 MET A N 1
ATOM 1599 C CA . MET A 1 206 ? -56.297 8.756 -95.259 1.00 48.11 206 MET A CA 1
ATOM 1600 C C . MET A 1 206 ? -57.263 8.783 -94.097 1.00 44.61 206 MET A C 1
ATOM 1601 O O . MET A 1 206 ? -58.431 9.067 -94.270 1.00 45.11 206 MET A O 1
ATOM 1606 N N . ASN A 1 207 ? -56.737 8.549 -92.914 1.00 46.49 207 ASN A N 1
ATOM 1607 C CA . ASN A 1 207 ? -57.524 8.235 -91.755 1.00 49.50 207 ASN A CA 1
ATOM 1608 C C . ASN A 1 207 ? -57.182 9.263 -90.671 1.00 51.20 207 ASN A C 1
ATOM 1609 O O . ASN A 1 207 ? -56.065 9.296 -90.164 1.00 52.80 207 ASN A O 1
ATOM 1614 N N . ALA A 1 208 ? -58.142 10.111 -90.328 1.00 52.35 208 ALA A N 1
ATOM 1615 C CA . ALA A 1 208 ? -57.952 11.149 -89.292 1.00 52.11 208 ALA A CA 1
ATOM 1616 C C . ALA A 1 208 ? -57.126 10.764 -88.046 1.00 50.77 208 ALA A C 1
ATOM 1617 O O . ALA A 1 208 ? -56.395 11.601 -87.513 1.00 49.23 208 ALA A O 1
ATOM 1619 N N . ASP A 1 209 ? -57.243 9.517 -87.592 1.00 50.34 209 ASP A N 1
ATOM 1620 C CA . ASP A 1 209 ? -56.596 9.067 -86.341 1.00 52.13 209 ASP A CA 1
ATOM 1621 C C . ASP A 1 209 ? -55.150 8.597 -86.533 1.00 44.99 209 ASP A C 1
ATOM 1622 O O . ASP A 1 209 ? -54.474 8.281 -85.551 1.00 43.10 209 ASP A O 1
ATOM 1627 N N . THR A 1 210 ? -54.692 8.513 -87.781 1.00 40.71 210 THR A N 1
ATOM 1628 C CA . THR A 1 210 ? -53.369 7.954 -88.081 1.00 37.32 210 THR A CA 1
ATOM 1629 C C . THR A 1 210 ? -52.299 8.716 -87.308 1.00 36.73 210 THR A C 1
ATOM 1630 O O . THR A 1 210 ? -52.239 9.961 -87.357 1.00 34.05 210 THR A O 1
ATOM 1634 N N . ASP A 1 211 ? -51.490 7.987 -86.549 1.00 36.23 211 ASP A N 1
ATOM 1635 C CA . ASP A 1 211 ? -50.465 8.640 -85.765 1.00 36.43 211 ASP A CA 1
ATOM 1636 C C . ASP A 1 211 ? -49.069 8.149 -86.145 1.00 33.86 211 ASP A C 1
ATOM 1637 O O . ASP A 1 211 ? -48.874 7.589 -87.216 1.00 32.90 211 ASP A O 1
ATOM 1642 N N . TYR A 1 212 ? -48.089 8.395 -85.285 1.00 34.84 212 TYR A N 1
ATOM 1643 C CA . TYR A 1 212 ? -46.704 8.123 -85.647 1.00 35.34 212 TYR A CA 1
ATOM 1644 C C . TYR A 1 212 ? -46.452 6.633 -85.810 1.00 34.44 212 TYR A C 1
ATOM 1645 O O . TYR A 1 212 ? -45.941 6.217 -86.850 1.00 32.42 212 TYR A O 1
ATOM 1654 N N . SER A 1 213 ? -46.771 5.843 -84.784 1.00 36.57 213 SER A N 1
ATOM 1655 C CA . SER A 1 213 ? -46.508 4.394 -84.837 1.00 39.27 213 SER A CA 1
ATOM 1656 C C . SER A 1 213 ? -47.395 3.698 -85.863 1.00 38.31 213 SER A C 1
ATOM 1657 O O . SER A 1 213 ? -46.930 2.785 -86.554 1.00 39.84 213 SER A O 1
ATOM 1660 N N . ILE A 1 214 ? -48.637 4.162 -86.011 1.00 37.28 214 ILE A N 1
ATOM 1661 C CA . ILE A 1 214 ? -49.551 3.597 -87.021 1.00 37.66 214 ILE A CA 1
ATOM 1662 C C . ILE A 1 214 ? -48.981 3.774 -88.436 1.00 35.83 214 ILE A C 1
ATOM 1663 O O . ILE A 1 214 ? -48.906 2.809 -89.196 1.00 35.98 214 ILE A O 1
ATOM 1668 N N . ALA A 1 215 ? -48.569 4.992 -88.787 1.00 36.00 215 ALA A N 1
ATOM 1669 C CA . ALA A 1 215 ? -47.874 5.233 -90.075 1.00 34.84 215 ALA A CA 1
ATOM 1670 C C . ALA A 1 215 ? -46.595 4.400 -90.259 1.00 36.51 215 ALA A C 1
ATOM 1671 O O . ALA A 1 215 ? -46.374 3.825 -91.339 1.00 38.13 215 ALA A O 1
ATOM 1673 N N . GLU A 1 216 ? -45.761 4.318 -89.221 1.00 37.68 216 GLU A N 1
ATOM 1674 C CA . GLU A 1 216 ? -44.508 3.549 -89.307 1.00 39.01 216 GLU A CA 1
ATOM 1675 C C . GLU A 1 216 ? -44.786 2.049 -89.509 1.00 38.10 216 GLU A C 1
ATOM 1676 O O . GLU A 1 216 ? -44.112 1.374 -90.298 1.00 37.48 216 GLU A O 1
ATOM 1682 N N . ALA A 1 217 ? -45.794 1.549 -88.797 1.00 37.72 217 ALA A N 1
ATOM 1683 C CA . ALA A 1 217 ? -46.200 0.142 -88.913 1.00 39.15 217 ALA A CA 1
ATOM 1684 C C . ALA A 1 217 ? -46.630 -0.138 -90.336 1.00 35.04 217 ALA A C 1
ATOM 1685 O O . ALA A 1 217 ? -46.097 -1.010 -90.990 1.00 33.69 217 ALA A O 1
ATOM 1687 N N . ALA A 1 218 ? -47.569 0.654 -90.817 1.00 35.72 218 ALA A N 1
ATOM 1688 C CA . ALA A 1 218 ? -48.136 0.422 -92.120 1.00 36.99 218 ALA A CA 1
ATOM 1689 C C . ALA A 1 218 ? -47.065 0.436 -93.185 1.00 36.13 218 ALA A C 1
ATOM 1690 O O . ALA A 1 218 ? -47.031 -0.459 -94.049 1.00 36.37 218 ALA A O 1
ATOM 1692 N N . PHE A 1 219 ? -46.182 1.430 -93.132 1.00 36.05 219 PHE A N 1
ATOM 1693 C CA . PHE A 1 219 ? -45.173 1.540 -94.189 1.00 35.04 219 PHE A CA 1
ATOM 1694 C C . PHE A 1 219 ? -44.169 0.411 -94.053 1.00 36.92 219 PHE A C 1
ATOM 1695 O O . PHE A 1 219 ? -43.787 -0.188 -95.052 1.00 34.52 219 PHE A O 1
ATOM 1703 N N . ASN A 1 220 ? -43.749 0.104 -92.830 1.00 40.55 220 ASN A N 1
ATOM 1704 C CA . ASN A 1 220 ? -42.735 -0.944 -92.669 1.00 43.76 220 ASN A CA 1
ATOM 1705 C C . ASN A 1 220 ? -43.267 -2.367 -92.845 1.00 45.23 220 ASN A C 1
ATOM 1706 O O . ASN A 1 220 ? -42.481 -3.272 -93.088 1.00 42.98 220 ASN A O 1
ATOM 1711 N N . LYS A 1 221 ? -44.588 -2.558 -92.768 1.00 44.92 221 LYS A N 1
ATOM 1712 C CA . LYS A 1 221 ? -45.165 -3.837 -93.166 1.00 46.08 221 LYS A CA 1
ATOM 1713 C C . LYS A 1 221 ? -45.628 -3.839 -94.603 1.00 43.75 221 LYS A C 1
ATOM 1714 O O . LYS A 1 221 ? -46.236 -4.805 -95.051 1.00 42.09 221 LYS A O 1
ATOM 1720 N N . GLY A 1 222 ? -45.323 -2.766 -95.323 1.00 42.41 222 GLY A N 1
ATOM 1721 C CA . GLY A 1 222 ? -45.487 -2.747 -96.774 1.00 42.23 222 GLY A CA 1
ATOM 1722 C C . GLY A 1 222 ? -46.936 -2.718 -97.204 1.00 41.12 222 GLY A C 1
ATOM 1723 O O . GLY A 1 222 ? -47.298 -3.243 -98.262 1.00 40.94 222 GLY A O 1
ATOM 1724 N N . GLU A 1 223 ? -47.769 -2.111 -96.375 1.00 40.99 223 GLU A N 1
ATOM 1725 C CA . GLU A 1 223 ? -49.181 -1.970 -96.685 1.00 42.51 223 GLU A CA 1
ATOM 1726 C C . GLU A 1 223 ? -49.427 -0.610 -97.268 1.00 41.14 223 GLU A C 1
ATOM 1727 O O . GLU A 1 223 ? -50.500 -0.377 -97.812 1.00 45.25 223 GLU A O 1
ATOM 1733 N N . THR A 1 224 ? -48.471 0.308 -97.116 1.00 38.84 224 THR A N 1
ATOM 1734 C CA . THR A 1 224 ? -48.608 1.640 -97.706 1.00 36.61 224 THR A CA 1
ATOM 1735 C C . THR A 1 224 ? -47.417 1.951 -98.599 1.00 34.51 224 THR A C 1
ATOM 1736 O O . THR A 1 224 ? -46.292 1.582 -98.280 1.00 35.51 224 THR A O 1
ATOM 1740 N N . ALA A 1 225 ? -47.669 2.575 -99.748 1.00 32.97 225 ALA A N 1
ATOM 1741 C CA . ALA A 1 225 ? -46.587 2.858 -100.705 1.00 33.79 225 ALA A CA 1
ATOM 1742 C C . ALA A 1 225 ? -45.674 3.991 -100.251 1.00 34.10 225 ALA A C 1
ATOM 1743 O O . ALA A 1 225 ? -44.487 4.015 -100.597 1.00 35.73 225 ALA A O 1
ATOM 1745 N N . MET A 1 226 ? -46.231 4.952 -99.521 1.00 33.16 226 MET A N 1
ATOM 1746 C CA . MET A 1 226 ? -45.454 6.113 -99.091 1.00 32.16 226 MET A CA 1
ATOM 1747 C C . MET A 1 226 ? -45.693 6.473 -97.640 1.00 30.97 226 MET A C 1
ATOM 1748 O O . MET A 1 226 ? -46.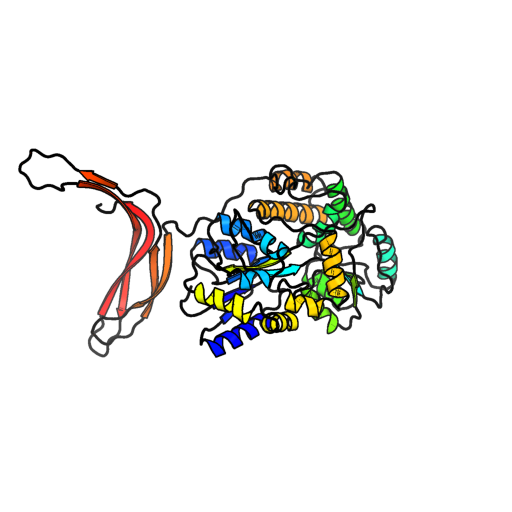732 6.152 -97.066 1.00 30.01 226 MET A O 1
ATOM 1753 N N . THR A 1 227 ? -44.693 7.113 -97.043 1.00 30.28 227 THR A N 1
ATOM 1754 C CA . THR A 1 227 ? -44.875 7.814 -95.778 1.00 29.63 227 THR A CA 1
ATOM 1755 C C . THR A 1 227 ? -44.062 9.097 -95.814 1.00 29.90 227 THR A C 1
ATOM 1756 O O . THR A 1 227 ? -43.296 9.319 -96.760 1.00 32.15 227 THR A O 1
ATOM 1760 N N . ILE A 1 228 ? -44.257 9.936 -94.800 1.00 28.29 228 ILE A N 1
ATOM 1761 C CA . ILE A 1 228 ? -43.486 11.159 -94.621 1.00 26.99 228 ILE A CA 1
ATOM 1762 C C . ILE A 1 228 ? -42.791 11.127 -93.268 1.00 27.00 228 ILE A C 1
ATOM 1763 O O . ILE A 1 228 ? -43.401 10.890 -92.229 1.00 25.64 228 ILE A O 1
ATOM 1768 N N . ASN A 1 229 ? -41.494 11.378 -93.291 1.00 28.40 229 ASN A N 1
ATOM 1769 C CA . ASN A 1 229 ? -40.717 11.242 -92.092 1.00 28.62 229 ASN A CA 1
ATOM 1770 C C . ASN A 1 229 ? -39.307 11.743 -92.273 1.00 27.28 229 ASN A C 1
ATOM 1771 O O . ASN A 1 229 ? -38.920 12.195 -93.360 1.00 28.44 229 ASN A O 1
ATOM 1776 N N . GLY A 1 230 ? -38.567 11.714 -91.171 1.00 26.36 230 GLY A N 1
ATOM 1777 C CA . GLY A 1 230 ? -37.228 12.280 -91.117 1.00 27.33 230 GLY A CA 1
ATOM 1778 C C . GLY A 1 230 ? -36.171 11.198 -91.019 1.00 26.34 230 GLY A C 1
ATOM 1779 O O . GLY A 1 230 ? -36.489 10.008 -90.934 1.00 27.56 230 GLY A O 1
ATOM 1780 N N . PRO A 1 231 ? -34.901 11.594 -91.022 1.00 25.38 231 PRO A N 1
ATOM 1781 C CA . PRO A 1 231 ? -33.835 10.607 -91.123 1.00 26.07 231 PRO A CA 1
ATOM 1782 C C . PRO A 1 231 ? -33.840 9.549 -90.019 1.00 26.84 231 PRO A C 1
ATOM 1783 O O . PRO A 1 231 ? -33.255 8.501 -90.188 1.00 27.71 231 PRO A O 1
ATOM 1787 N N . TRP A 1 232 ? -34.473 9.835 -88.887 1.00 27.93 232 TRP A N 1
ATOM 1788 C CA . TRP A 1 232 ? -34.393 8.965 -87.716 1.00 28.41 232 TRP A CA 1
ATOM 1789 C C . TRP A 1 232 ? -35.186 7.642 -87.922 1.00 29.47 232 TRP A C 1
ATOM 1790 O O . TRP A 1 232 ? -34.951 6.643 -87.250 1.00 27.72 232 TRP A O 1
ATOM 1801 N N . ALA A 1 233 ? -36.120 7.675 -88.861 1.00 31.10 233 ALA A N 1
ATOM 1802 C CA . ALA A 1 233 ? -36.961 6.548 -89.183 1.00 31.32 233 ALA A CA 1
ATOM 1803 C C . ALA A 1 233 ? -36.270 5.578 -90.111 1.00 32.69 233 ALA A C 1
ATOM 1804 O O . ALA A 1 233 ? -36.678 4.439 -90.192 1.00 31.23 233 ALA A O 1
ATOM 1806 N N . TRP A 1 234 ? -35.250 6.021 -90.843 1.00 34.07 234 TRP A N 1
ATOM 1807 C CA . TRP A 1 234 ? -34.690 5.186 -91.909 1.00 35.53 234 TRP A CA 1
ATOM 1808 C C . TRP A 1 234 ? -34.246 3.822 -91.404 1.00 39.26 234 TRP A C 1
ATOM 1809 O O . TRP A 1 234 ? -34.473 2.780 -92.038 1.00 40.56 234 TRP A O 1
ATOM 1820 N N . SER A 1 235 ? -33.573 3.870 -90.269 1.00 41.74 235 SER A N 1
ATOM 1821 C CA . SER A 1 235 ? -33.018 2.702 -89.628 1.00 44.78 235 SER A CA 1
ATOM 1822 C C . SER A 1 235 ? -33.949 1.477 -89.580 1.00 47.37 235 SER A C 1
ATOM 1823 O O . SER A 1 235 ? -33.515 0.360 -89.907 1.00 51.30 235 SER A O 1
ATOM 1826 N N . ASN A 1 236 ? -35.209 1.679 -89.179 1.00 45.76 236 ASN A N 1
ATOM 1827 C CA . ASN A 1 236 ? -36.217 0.576 -89.141 1.00 45.45 236 ASN A CA 1
ATOM 1828 C C . ASN A 1 236 ? -36.670 0.068 -90.533 1.00 45.77 236 ASN A C 1
ATOM 1829 O O . ASN A 1 236 ? -37.066 -1.092 -90.710 1.00 43.54 236 ASN A O 1
ATOM 1834 N N . ILE A 1 237 ? -36.551 0.927 -91.530 1.00 48.19 237 ILE A N 1
ATOM 1835 C CA . ILE A 1 237 ? -36.942 0.552 -92.866 1.00 51.84 237 ILE A CA 1
ATOM 1836 C C . ILE A 1 237 ? -35.890 -0.287 -93.616 1.00 59.00 237 ILE A C 1
ATOM 1837 O O . ILE A 1 237 ? -36.264 -0.988 -94.557 1.00 65.51 237 ILE A O 1
ATOM 1842 N N . ASP A 1 238 ? -34.603 -0.231 -93.251 1.00 62.66 238 ASP A N 1
ATOM 1843 C CA . ASP A 1 238 ? -33.632 -1.147 -93.900 1.00 68.28 238 ASP A CA 1
ATOM 1844 C C . ASP A 1 238 ? -33.961 -2.583 -93.496 1.00 65.02 238 ASP A C 1
ATOM 1845 O O . ASP A 1 238 ? -34.262 -3.424 -94.338 1.00 58.33 238 ASP A O 1
ATOM 1850 N N . THR A 1 239 ? -33.935 -2.814 -92.191 1.00 65.57 239 THR A N 1
ATOM 1851 C CA . THR A 1 239 ? -34.174 -4.117 -91.597 1.00 68.08 239 THR A CA 1
ATOM 1852 C C . THR A 1 239 ? -35.622 -4.508 -91.854 1.00 63.51 239 THR A C 1
ATOM 1853 O O . THR A 1 239 ? -36.033 -5.671 -91.690 1.00 59.16 239 THR A O 1
ATOM 1857 N N . SER A 1 240 ? -36.398 -3.507 -92.233 1.00 57.35 240 SER A N 1
ATOM 1858 C CA . SER A 1 240 ? -37.687 -3.768 -92.778 1.00 59.57 240 SER A CA 1
ATOM 1859 C C . SER A 1 240 ? -37.513 -4.524 -94.078 1.00 60.59 240 SER A C 1
ATOM 1860 O O . SER A 1 240 ? -36.559 -4.307 -94.827 1.00 60.73 240 SER A O 1
ATOM 1863 N N . LYS A 1 241 ? -38.459 -5.409 -94.341 1.00 61.17 241 LYS A N 1
ATOM 1864 C CA . LYS A 1 241 ? -38.502 -6.143 -95.595 1.00 59.24 241 LYS A CA 1
ATOM 1865 C C . LYS A 1 241 ? -38.747 -5.196 -96.767 1.00 55.27 241 LYS A C 1
ATOM 1866 O O . LYS A 1 241 ? -39.011 -5.631 -97.875 1.00 58.77 241 LYS A O 1
ATOM 1872 N N . VAL A 1 242 ? -38.633 -3.896 -96.532 1.00 51.65 242 VAL A N 1
ATOM 1873 C CA . VAL A 1 242 ? -38.956 -2.942 -97.551 1.00 46.66 242 VAL A CA 1
ATOM 1874 C C . VAL A 1 242 ? -37.743 -2.392 -98.278 1.00 47.20 242 VAL A C 1
ATOM 1875 O O . VAL A 1 242 ? -36.753 -1.965 -97.680 1.00 47.96 242 VAL A O 1
ATOM 1879 N N . ASN A 1 243 ? -37.875 -2.393 -99.593 1.00 46.48 243 ASN A N 1
ATOM 1880 C CA . ASN A 1 243 ? -36.925 -1.840 -100.495 1.00 48.50 243 ASN A CA 1
ATOM 1881 C C . ASN A 1 243 ? -37.405 -0.403 -100.767 1.00 47.14 243 ASN A C 1
ATOM 1882 O O . ASN A 1 243 ? -38.292 -0.154 -101.601 1.00 42.90 243 ASN A O 1
ATOM 1887 N N . TYR A 1 244 ? -36.835 0.542 -100.017 1.00 45.16 244 TYR A N 1
ATOM 1888 C CA . TYR A 1 244 ? -37.361 1.903 -99.988 1.00 44.70 244 TYR A CA 1
ATOM 1889 C C . TYR A 1 244 ? -36.457 2.948 -100.598 1.00 42.75 244 TYR A C 1
ATOM 1890 O O . TYR A 1 244 ? -35.250 2.808 -100.653 1.00 40.67 244 TYR A O 1
ATOM 1899 N N . GLY A 1 245 ? -37.081 4.025 -101.037 1.00 42.90 245 GLY A N 1
ATOM 1900 C CA . GLY A 1 245 ? -36.358 5.200 -101.439 1.00 43.21 245 GLY A CA 1
ATOM 1901 C C . GLY A 1 245 ? -36.760 6.399 -100.615 1.00 42.59 245 GLY A C 1
ATOM 1902 O O . GLY A 1 245 ? -37.807 6.415 -99.965 1.00 43.46 245 GLY A O 1
ATOM 1903 N N . VAL A 1 246 ? -35.922 7.424 -100.672 1.00 42.69 246 VAL A N 1
ATOM 1904 C CA . VAL A 1 246 ? -36.158 8.669 -99.946 1.00 40.42 246 VAL A CA 1
ATOM 1905 C C . VAL A 1 246 ? -36.004 9.790 -100.951 1.00 37.81 246 VAL A C 1
ATOM 1906 O O . VAL A 1 246 ? -34.951 9.932 -101.565 1.00 36.52 246 VAL A O 1
ATOM 1910 N N . THR A 1 247 ? -37.044 10.587 -101.133 1.00 37.22 247 THR A N 1
ATOM 1911 C CA . THR A 1 247 ? -37.039 11.541 -102.234 1.00 38.62 247 THR A CA 1
ATOM 1912 C C . THR A 1 247 ? -37.632 12.913 -101.840 1.00 38.64 247 THR A C 1
ATOM 1913 O O . THR A 1 247 ? -38.073 13.115 -100.705 1.00 38.16 247 THR A O 1
ATOM 1917 N N . VAL A 1 248 ? -37.649 13.846 -102.788 1.00 38.86 248 VAL A N 1
ATOM 1918 C CA . VAL A 1 248 ? -38.270 15.146 -102.576 1.00 39.11 248 VAL A CA 1
ATOM 1919 C C . VAL A 1 248 ? -39.791 15.057 -102.310 1.00 38.53 248 VAL A C 1
ATOM 1920 O O . VAL A 1 248 ? -40.513 14.272 -102.924 1.00 39.33 248 VAL A O 1
ATOM 1924 N N . LEU A 1 249 ? -40.265 15.878 -101.378 1.00 38.36 249 LEU A N 1
ATOM 1925 C CA . LEU A 1 249 ? -41.687 15.968 -101.079 1.00 38.64 249 LEU A CA 1
ATOM 1926 C C . LEU A 1 249 ? -42.408 16.414 -102.332 1.00 37.84 249 LEU A C 1
ATOM 1927 O O . LEU A 1 249 ? -41.843 17.137 -103.128 1.00 41.76 249 LEU A O 1
ATOM 1932 N N . PRO A 1 250 ? -43.650 15.971 -102.517 1.00 37.75 250 PRO A N 1
ATOM 1933 C CA . PRO A 1 250 ? -44.439 16.382 -103.669 1.00 39.72 250 PRO A CA 1
ATOM 1934 C C . PRO A 1 250 ? -44.815 17.863 -103.612 1.00 40.68 250 PRO A C 1
ATOM 1935 O O . PRO A 1 250 ? -44.829 18.449 -102.518 1.00 40.87 250 PRO A O 1
ATOM 1939 N N . THR A 1 251 ? -45.124 18.432 -104.778 1.00 40.81 251 THR A N 1
ATOM 1940 C CA . THR A 1 251 ? -45.502 19.841 -104.935 1.00 42.27 251 THR A CA 1
ATOM 1941 C C . THR A 1 251 ? -47.012 19.962 -104.782 1.00 44.36 251 THR A C 1
ATOM 1942 O O . THR A 1 251 ? -47.722 18.980 -105.055 1.00 44.83 251 THR A O 1
ATOM 1946 N N . PHE A 1 252 ? -47.486 21.137 -104.340 1.00 42.32 252 PHE A N 1
ATOM 1947 C CA . PHE A 1 252 ? -48.924 21.407 -104.159 1.00 44.28 252 PHE A CA 1
ATOM 1948 C C . PHE A 1 252 ? -49.304 22.754 -104.765 1.00 47.70 252 PHE A C 1
ATOM 1949 O O . PHE A 1 252 ? -48.718 23.803 -104.442 1.00 53.68 252 PHE A O 1
ATOM 1957 N N . LYS A 1 253 ? -50.315 22.700 -105.625 1.00 48.26 253 LYS A N 1
ATOM 1958 C CA . LYS A 1 253 ? -50.681 23.800 -106.497 1.00 45.48 253 LYS A CA 1
ATOM 1959 C C . LYS A 1 253 ? -49.418 24.332 -107.146 1.00 45.18 253 LYS A C 1
ATOM 1960 O O . LYS A 1 253 ? -49.134 25.516 -107.103 1.00 49.17 253 LYS A O 1
ATOM 1966 N N . GLY A 1 254 ? -48.643 23.410 -107.717 1.00 44.67 254 GLY A N 1
ATOM 1967 C CA . GLY A 1 254 ? -47.416 23.734 -108.448 1.00 43.36 254 GLY A CA 1
ATOM 1968 C C . GLY A 1 254 ? -46.207 24.209 -107.657 1.00 44.51 254 GLY A C 1
ATOM 1969 O O . GLY A 1 254 ? -45.134 24.432 -108.240 1.00 46.35 254 GLY A O 1
ATOM 1970 N N . GLN A 1 255 ? -46.346 24.360 -106.338 1.00 44.54 255 GLN A N 1
ATOM 1971 C CA . GLN A 1 255 ? -45.248 24.888 -105.507 1.00 43.52 255 GLN A CA 1
ATOM 1972 C C . GLN A 1 255 ? -44.690 23.800 -104.609 1.00 41.65 255 GLN A C 1
ATOM 1973 O O . GLN A 1 255 ? -45.415 22.902 -104.195 1.00 40.83 255 GLN A O 1
ATOM 1979 N N . PRO A 1 256 ? -43.394 23.870 -104.303 1.00 40.60 256 PRO A N 1
ATOM 1980 C CA . PRO A 1 256 ? -42.858 22.790 -103.495 1.00 40.31 256 PRO A CA 1
ATOM 1981 C C . PRO A 1 256 ? -43.364 22.804 -102.037 1.00 38.30 256 PRO A C 1
ATOM 1982 O O . PRO A 1 256 ? -43.795 23.841 -101.513 1.00 34.09 256 PRO A O 1
ATOM 1986 N N . SER A 1 257 ? -43.372 21.623 -101.428 1.00 37.50 257 SER A N 1
ATOM 1987 C CA . SER A 1 257 ? -43.706 21.471 -100.013 1.00 35.51 257 SER A CA 1
ATOM 1988 C C . SER A 1 257 ? -42.594 22.084 -99.180 1.00 34.51 257 SER A C 1
ATOM 1989 O O . SER A 1 257 ? -41.415 21.879 -99.476 1.00 31.56 257 SER A O 1
ATOM 1992 N N . LYS A 1 258 ? -42.983 22.841 -98.150 1.00 33.15 258 LYS A N 1
ATOM 1993 C CA . LYS A 1 258 ? -42.036 23.634 -97.390 1.00 33.66 258 LYS A CA 1
ATOM 1994 C C . LYS A 1 258 ? -41.940 23.127 -95.968 1.00 32.41 258 LYS A C 1
ATOM 1995 O O . LYS A 1 258 ? -42.589 23.679 -95.051 1.00 31.93 258 LYS A O 1
ATOM 2001 N N . PRO A 1 259 ? -41.132 22.059 -95.777 1.00 31.10 259 PRO A N 1
ATOM 2002 C CA . PRO A 1 259 ? -41.005 21.531 -94.444 1.00 31.59 259 PRO A CA 1
ATOM 2003 C C . PRO A 1 259 ? -40.313 22.532 -93.548 1.00 31.66 259 PRO A C 1
ATOM 2004 O O . PRO A 1 259 ? -39.436 23.259 -93.992 1.00 31.86 259 PRO A O 1
ATOM 2008 N N . PHE A 1 260 ? -40.733 22.585 -92.301 1.00 31.95 260 PHE A N 1
ATOM 2009 C CA . PHE A 1 260 ? -39.986 23.318 -91.308 1.00 31.97 260 PHE A CA 1
ATOM 2010 C C . PHE A 1 260 ? -38.697 22.584 -90.991 1.00 33.14 260 PHE A C 1
ATOM 2011 O O . PHE A 1 260 ? -38.730 21.417 -90.628 1.00 35.66 260 PHE A O 1
ATOM 2019 N N . VAL A 1 261 ? -37.555 23.253 -91.145 1.00 32.67 261 VAL A N 1
ATOM 2020 C CA . VAL A 1 261 ? -36.274 22.610 -90.882 1.00 32.32 261 VAL A CA 1
ATOM 2021 C C . VAL A 1 261 ? -35.830 22.808 -89.421 1.00 32.06 261 VAL A C 1
ATOM 2022 O O . VAL A 1 261 ? -35.806 23.920 -88.919 1.00 32.05 261 VAL A O 1
ATOM 2026 N N . GLY A 1 262 ? -35.423 21.720 -88.769 1.00 32.12 262 GLY A N 1
ATOM 2027 C CA . GLY A 1 262 ? -35.024 21.750 -87.360 1.00 31.01 262 GLY A CA 1
ATOM 2028 C C . GLY A 1 262 ? -33.585 21.312 -87.207 1.00 29.49 262 GLY A C 1
ATOM 2029 O O . GLY A 1 262 ? -33.183 20.344 -87.791 1.00 30.76 262 GLY A O 1
ATOM 2030 N N . VAL A 1 263 ? -32.803 22.057 -86.440 1.00 28.26 263 VAL A N 1
ATOM 2031 C CA . VAL A 1 263 ? -31.446 21.676 -86.078 1.00 26.14 263 VAL A CA 1
ATOM 2032 C C . VAL A 1 263 ? -31.506 21.040 -84.692 1.00 25.62 263 VAL A C 1
ATOM 2033 O O . VAL A 1 263 ? -31.773 21.725 -83.707 1.00 23.76 263 VAL A O 1
ATOM 2037 N N . LEU A 1 264 ? -31.299 19.720 -84.634 1.00 24.79 264 LEU A N 1
ATOM 2038 C CA . LEU A 1 264 ? -31.313 18.991 -83.385 1.00 22.49 264 LEU A CA 1
ATOM 2039 C C . LEU A 1 264 ? -30.178 19.552 -82.571 1.00 22.08 264 LEU A C 1
ATOM 2040 O O . LEU A 1 264 ? -29.085 19.724 -83.093 1.00 21.83 264 LEU A O 1
ATOM 2045 N N . SER A 1 265 ? -30.431 19.825 -81.293 1.00 20.82 265 SER A N 1
ATOM 2046 C CA . SER A 1 265 ? -29.483 20.571 -80.504 1.00 20.68 265 SER A CA 1
ATOM 2047 C C . SER A 1 265 ? -29.445 20.123 -79.062 1.00 20.90 265 SER A C 1
ATOM 2048 O O . SER A 1 265 ? -30.403 19.542 -78.529 1.00 20.81 265 SER A O 1
ATOM 2051 N N . ALA A 1 266 ? -28.320 20.419 -78.438 1.00 20.80 266 ALA A N 1
ATOM 2052 C CA . ALA A 1 266 ? -28.070 19.981 -77.110 1.00 21.58 266 ALA A CA 1
ATOM 2053 C C . ALA A 1 266 ? -27.767 21.218 -76.326 1.00 22.06 266 ALA A C 1
ATOM 2054 O O . ALA A 1 266 ? -26.811 21.947 -76.650 1.00 20.63 266 ALA A O 1
ATOM 2056 N N . GLY A 1 267 ? -28.612 21.458 -75.324 1.00 21.58 267 GLY A N 1
ATOM 2057 C CA . GLY A 1 267 ? -28.473 22.603 -74.452 1.00 22.52 267 GLY A CA 1
ATOM 2058 C C . GLY A 1 267 ? -28.090 22.130 -73.072 1.00 22.81 267 GLY A C 1
ATOM 2059 O O . GLY A 1 267 ? -28.396 21.010 -72.696 1.00 23.93 267 GLY A O 1
ATOM 2060 N N . ILE A 1 268 ? -27.420 22.987 -72.316 1.00 22.98 268 ILE A N 1
ATOM 2061 C CA . ILE A 1 268 ? -27.063 22.692 -70.922 1.00 23.61 268 ILE A CA 1
ATOM 2062 C C . ILE A 1 268 ? -27.961 23.412 -69.895 1.00 23.89 268 ILE A C 1
ATOM 2063 O O . ILE A 1 268 ? -28.120 24.631 -69.922 1.00 24.41 268 ILE A O 1
ATOM 2068 N N . ASN A 1 269 ? -28.571 22.629 -69.021 1.00 25.16 269 ASN A N 1
ATOM 2069 C CA . ASN A 1 269 ? -29.454 23.144 -67.994 1.00 26.70 269 ASN A CA 1
ATOM 2070 C C . ASN A 1 269 ? -28.708 24.197 -67.214 1.00 27.01 269 ASN A C 1
ATOM 2071 O O . ASN A 1 269 ? -27.593 23.923 -66.787 1.00 28.37 269 ASN A O 1
ATOM 2076 N N . ALA A 1 270 ? -29.285 25.389 -67.057 1.00 27.43 270 ALA A N 1
ATOM 2077 C CA . ALA A 1 270 ? -28.693 26.434 -66.177 1.00 29.35 270 ALA A CA 1
ATOM 2078 C C . ALA A 1 270 ? -28.499 25.950 -64.751 1.00 29.43 270 ALA A C 1
ATOM 2079 O O . ALA A 1 270 ? -27.567 26.367 -64.123 1.00 29.11 270 ALA A O 1
ATOM 2081 N N . ALA A 1 271 ? -29.343 25.039 -64.263 1.00 31.53 271 ALA A N 1
ATOM 2082 C CA . ALA A 1 271 ? -29.233 24.518 -62.880 1.00 33.96 271 ALA A CA 1
ATOM 2083 C C . ALA A 1 271 ? -28.197 23.385 -62.671 1.00 34.64 271 ALA A C 1
ATOM 2084 O O . ALA A 1 271 ? -28.037 22.889 -61.563 1.00 37.36 271 ALA A O 1
ATOM 2086 N N . SER A 1 272 ? -27.534 22.959 -63.738 1.00 34.49 272 SER A N 1
ATOM 2087 C CA . SER A 1 272 ? -26.605 21.839 -63.688 1.00 32.45 272 SER A CA 1
ATOM 2088 C C . SER A 1 272 ? -25.347 22.193 -62.959 1.00 33.18 272 SER A C 1
ATOM 2089 O O . SER A 1 272 ? -24.662 23.150 -63.349 1.00 30.55 272 SER A O 1
ATOM 2092 N N . PRO A 1 273 ? -25.006 21.406 -61.915 1.00 36.79 273 PRO A N 1
ATOM 2093 C CA . PRO A 1 273 ? -23.695 21.591 -61.291 1.00 36.68 273 PRO A CA 1
ATOM 2094 C C . PRO A 1 273 ? -22.613 20.906 -62.104 1.00 35.86 273 PRO A C 1
ATOM 2095 O O . PRO A 1 273 ? -21.464 20.834 -61.651 1.00 36.01 273 PRO A O 1
ATOM 2099 N N . ASN A 1 274 ? -22.986 20.415 -63.293 1.00 34.83 274 ASN A N 1
ATOM 2100 C CA . ASN A 1 274 ? -22.074 19.658 -64.171 1.00 34.46 274 ASN A CA 1
ATOM 2101 C C . ASN A 1 274 ? -21.859 20.289 -65.551 1.00 34.08 274 ASN A C 1
ATOM 2102 O O . ASN A 1 274 ? -21.784 19.594 -66.567 1.00 34.66 274 ASN A O 1
ATOM 2107 N N . LYS A 1 275 ? -21.698 21.603 -65.601 1.00 34.04 275 LYS A N 1
ATOM 2108 C CA . LYS A 1 275 ? -21.558 22.285 -66.895 1.00 31.83 275 LYS A CA 1
ATOM 2109 C C . LYS A 1 275 ? -20.227 22.007 -67.583 1.00 30.30 275 LYS A C 1
ATOM 2110 O O . LYS A 1 275 ? -20.179 21.819 -68.797 1.00 29.91 275 LYS A O 1
ATOM 2116 N N . GLU A 1 276 ? -19.143 21.993 -66.821 1.00 31.55 276 GLU A N 1
ATOM 2117 C CA . GLU A 1 276 ? -17.832 21.678 -67.384 1.00 33.16 276 GLU A CA 1
ATOM 2118 C C . GLU A 1 276 ? -17.805 20.233 -67.936 1.00 30.04 276 GLU A C 1
ATOM 2119 O O . GLU A 1 276 ? -17.238 19.972 -68.976 1.00 30.22 276 GLU A O 1
ATOM 2125 N N . LEU A 1 277 ? -18.463 19.309 -67.259 1.00 28.18 277 LEU A N 1
ATOM 2126 C CA . LEU A 1 277 ? -18.592 17.961 -67.769 1.00 28.14 277 LEU A CA 1
ATOM 2127 C C . LEU A 1 277 ? -19.409 17.915 -69.051 1.00 28.83 277 LEU A C 1
ATOM 2128 O O . LEU A 1 277 ? -19.054 17.188 -69.962 1.00 30.01 277 LEU A O 1
ATOM 2133 N N . ALA A 1 278 ? -20.524 18.649 -69.089 1.00 28.68 278 ALA A N 1
ATOM 2134 C CA . ALA A 1 278 ? -21.441 18.635 -70.206 1.00 26.89 278 ALA A CA 1
ATOM 2135 C C . ALA A 1 278 ? -20.699 19.214 -71.384 1.00 27.40 278 ALA A C 1
ATOM 2136 O O . ALA A 1 278 ? -20.705 18.647 -72.478 1.00 27.86 278 ALA A O 1
ATOM 2138 N N . LYS A 1 279 ? -19.973 20.290 -71.146 1.00 26.76 279 LYS A N 1
ATOM 2139 C CA . LYS A 1 279 ? -19.144 20.851 -72.192 1.00 25.72 279 LYS A CA 1
ATOM 2140 C C . LYS A 1 279 ? -18.141 19.843 -72.779 1.00 25.94 279 LYS A C 1
ATOM 2141 O O . LYS A 1 279 ? -18.072 19.677 -74.009 1.00 26.24 279 LYS A O 1
ATOM 2147 N N . GLU A 1 280 ? -17.338 19.194 -71.936 1.00 26.09 280 GLU A N 1
ATOM 2148 C CA . GLU A 1 280 ? -16.392 18.205 -72.449 1.00 25.28 280 GLU A CA 1
ATOM 2149 C C . GLU A 1 280 ? -17.117 17.083 -73.199 1.00 25.69 280 GLU A C 1
ATOM 2150 O O . GLU A 1 280 ? -16.681 16.679 -74.273 1.00 25.56 280 GLU A O 1
ATOM 2156 N N . PHE A 1 281 ? -18.209 16.572 -72.634 1.00 25.19 281 PHE A N 1
ATOM 2157 C CA . PHE A 1 281 ? -18.962 15.530 -73.300 1.00 25.21 281 PHE A CA 1
ATOM 2158 C C . PHE A 1 281 ? -19.339 15.923 -74.719 1.00 25.29 281 PHE A C 1
ATOM 2159 O O . PHE A 1 281 ? -19.132 15.179 -75.664 1.00 24.88 281 PHE A O 1
ATOM 2167 N N . LEU A 1 282 ? -19.909 17.107 -74.858 1.00 24.62 282 LEU A N 1
ATOM 2168 C CA . LEU A 1 282 ? -20.540 17.470 -76.099 1.00 23.87 282 LEU A CA 1
ATOM 2169 C C . LEU A 1 282 ? -19.507 17.845 -77.130 1.00 24.43 282 LEU A C 1
ATOM 2170 O O . LEU A 1 282 ? -19.636 17.454 -78.315 1.00 23.19 282 LEU A O 1
ATOM 2175 N N . GLU A 1 283 ? -18.500 18.600 -76.691 1.00 24.05 283 GLU A N 1
ATOM 2176 C CA . GLU A 1 283 ? -17.467 19.047 -77.608 1.00 26.85 283 GLU A CA 1
ATOM 2177 C C . GLU A 1 283 ? -16.434 17.997 -77.950 1.00 27.65 283 GLU A C 1
ATOM 2178 O O . GLU A 1 283 ? -15.974 17.944 -79.086 1.00 30.39 283 GLU A O 1
ATOM 2184 N N . ASN A 1 284 ? -16.035 17.189 -76.981 1.00 27.74 284 ASN A N 1
ATOM 2185 C CA . ASN A 1 284 ? -14.937 16.263 -77.208 1.00 28.64 284 ASN A CA 1
ATOM 2186 C C . ASN A 1 284 ? -15.350 14.821 -77.441 1.00 29.60 284 ASN A C 1
ATOM 2187 O O . ASN A 1 284 ? -14.540 14.024 -77.904 1.00 32.34 284 ASN A O 1
ATOM 2192 N N . TYR A 1 285 ? -16.605 14.491 -77.167 1.00 29.91 285 TYR A N 1
ATOM 2193 C CA . TYR A 1 285 ? -17.060 13.123 -77.307 1.00 29.37 285 TYR A CA 1
ATOM 2194 C C . TYR A 1 285 ? -18.176 12.983 -78.311 1.00 28.25 285 TYR A C 1
ATOM 2195 O O . TYR A 1 285 ? -18.025 12.223 -79.254 1.00 28.47 285 TYR A O 1
ATOM 2204 N N . LEU A 1 286 ? -19.287 13.701 -78.136 1.00 27.62 286 LEU A N 1
ATOM 2205 C CA . LEU A 1 286 ? -20.385 13.626 -79.108 1.00 26.91 286 LEU A CA 1
ATOM 2206 C C . LEU A 1 286 ? -19.990 14.228 -80.440 1.00 27.04 286 LEU A C 1
ATOM 2207 O O . LEU A 1 286 ? -20.007 13.546 -81.468 1.00 25.75 286 LEU A O 1
ATOM 2212 N N . LEU A 1 287 ? -19.617 15.504 -80.424 1.00 27.26 287 LEU A N 1
ATOM 2213 C CA . LEU A 1 287 ? -19.341 16.207 -81.688 1.00 27.16 287 LEU A CA 1
ATOM 2214 C C . LEU A 1 287 ? -17.953 15.915 -82.257 1.00 26.86 287 LEU A C 1
ATOM 2215 O O . LEU A 1 287 ? -17.165 16.815 -82.497 1.00 29.44 287 LEU A O 1
ATOM 2220 N N . THR A 1 288 ? -17.691 14.637 -82.491 1.00 28.27 288 THR A N 1
ATOM 2221 C CA . THR A 1 288 ? -16.550 14.146 -83.252 1.00 28.47 288 THR A CA 1
ATOM 2222 C C . THR A 1 288 ? -17.057 13.098 -84.279 1.00 28.96 288 THR A C 1
ATOM 2223 O O . THR A 1 288 ? -18.182 12.608 -84.191 1.00 27.69 288 THR A O 1
ATOM 2227 N N . ASP A 1 289 ? -16.223 12.747 -85.244 1.00 31.59 289 ASP A N 1
ATOM 2228 C CA . ASP A 1 289 ? -16.590 11.733 -86.236 1.00 35.71 289 ASP A CA 1
ATOM 2229 C C . ASP A 1 289 ? -17.162 10.482 -85.550 1.00 34.35 289 ASP A C 1
ATOM 2230 O O . ASP A 1 289 ? -18.134 9.923 -86.012 1.00 34.96 289 ASP A O 1
ATOM 2235 N N . GLU A 1 290 ? -16.550 10.073 -84.447 1.00 34.76 290 GLU A N 1
ATOM 2236 C CA . GLU A 1 290 ? -16.839 8.803 -83.795 1.00 37.60 290 GLU A CA 1
ATOM 2237 C C . GLU A 1 290 ? -18.072 8.880 -82.895 1.00 34.44 290 GLU A C 1
ATOM 2238 O O . GLU A 1 290 ? -18.845 7.928 -82.824 1.00 36.07 290 GLU A O 1
ATOM 2244 N N . GLY A 1 291 ? -18.236 9.999 -82.195 1.00 30.76 291 GLY A N 1
ATOM 2245 C CA . GLY A 1 291 ? -19.439 10.244 -81.413 1.00 29.66 291 GLY A CA 1
ATOM 2246 C C . GLY A 1 291 ? -20.654 10.249 -82.310 1.00 28.59 291 GLY A C 1
ATOM 2247 O O . GLY A 1 291 ? -21.652 9.547 -82.051 1.00 26.82 291 GLY A O 1
ATOM 2248 N N . LEU A 1 292 ? -20.569 11.000 -83.400 1.00 28.23 292 LEU A N 1
ATOM 2249 C CA . LEU A 1 292 ? -21.718 11.083 -84.283 1.00 28.64 292 LEU A CA 1
ATOM 2250 C C . LEU A 1 292 ? -21.966 9.752 -85.000 1.00 30.50 292 LEU A C 1
ATOM 2251 O O . LEU A 1 292 ? -23.090 9.375 -85.236 1.00 29.67 292 LEU A O 1
ATOM 2256 N N . GLU A 1 293 ? -20.905 9.043 -85.338 1.00 33.98 293 GLU A N 1
ATOM 2257 C CA . GLU A 1 293 ? -21.028 7.715 -85.911 1.00 35.69 293 GLU A CA 1
ATOM 2258 C C . GLU A 1 293 ? -21.789 6.799 -84.942 1.00 32.70 293 GLU A C 1
ATOM 2259 O O . GLU A 1 293 ? -22.757 6.144 -85.322 1.00 31.38 293 GLU A O 1
ATOM 2265 N N . ALA A 1 294 ? -21.383 6.780 -83.678 1.00 30.88 294 ALA A N 1
ATOM 2266 C CA . ALA A 1 294 ? -22.075 5.950 -82.679 1.00 28.12 294 ALA A CA 1
ATOM 2267 C C . ALA A 1 294 ? -23.572 6.240 -82.610 1.00 29.49 294 ALA A C 1
ATOM 2268 O O . ALA A 1 294 ? -24.399 5.319 -82.522 1.00 34.01 294 ALA A O 1
ATOM 2270 N N . VAL A 1 295 ? -23.949 7.513 -82.648 1.00 29.47 295 VAL A N 1
ATOM 2271 C CA . VAL A 1 295 ? -25.364 7.849 -82.610 1.00 29.45 295 VAL A CA 1
ATOM 2272 C C . VAL A 1 295 ? -25.984 7.431 -83.941 1.00 32.43 295 VAL A C 1
ATOM 2273 O O . VAL A 1 295 ? -27.046 6.819 -83.969 1.00 32.46 295 VAL A O 1
ATOM 2277 N N . ASN A 1 296 ? -25.295 7.739 -85.038 1.00 35.50 296 ASN A N 1
ATOM 2278 C CA . ASN A 1 296 ? -25.828 7.527 -86.380 1.00 37.59 296 ASN A CA 1
ATOM 2279 C C . ASN A 1 296 ? -26.094 6.043 -86.626 1.00 36.84 296 ASN A C 1
ATOM 2280 O O . ASN A 1 296 ? -27.023 5.695 -87.325 1.00 35.67 296 ASN A O 1
ATOM 2285 N N . LYS A 1 297 ? -25.298 5.176 -86.010 1.00 39.97 297 LYS A N 1
ATOM 2286 C CA . LYS A 1 297 ? -25.459 3.714 -86.133 1.00 41.42 297 LYS A CA 1
ATOM 2287 C C . LYS A 1 297 ? -26.783 3.203 -85.561 1.00 42.02 297 LYS A C 1
ATOM 2288 O O . LYS A 1 297 ? -27.366 2.235 -86.079 1.00 42.33 297 LYS A O 1
ATOM 2294 N N . ASP A 1 298 ? -27.223 3.862 -84.484 1.00 39.61 298 ASP A N 1
ATOM 2295 C CA . ASP A 1 298 ? -28.471 3.571 -83.782 1.00 36.85 298 ASP A CA 1
ATOM 2296 C C . ASP A 1 298 ? -29.694 4.094 -84.566 1.00 36.61 298 ASP A C 1
ATOM 2297 O O . ASP A 1 298 ? -30.547 3.312 -85.039 1.00 37.23 298 ASP A O 1
ATOM 2302 N N . LYS A 1 299 ? -29.770 5.412 -84.704 1.00 35.04 299 LYS A N 1
ATOM 2303 C CA . LYS A 1 299 ? -30.793 6.063 -85.505 1.00 34.16 299 LYS A CA 1
ATOM 2304 C C . LYS A 1 299 ? -30.138 7.210 -86.249 1.00 32.18 299 LYS A C 1
ATOM 2305 O O . LYS A 1 299 ? -29.559 8.100 -85.633 1.00 30.76 299 LYS A O 1
ATOM 2311 N N . PRO A 1 300 ? -30.224 7.199 -87.581 1.00 32.24 300 PRO A N 1
ATOM 2312 C CA . PRO A 1 300 ? -29.473 8.169 -88.357 1.00 31.26 300 PRO A CA 1
ATOM 2313 C C . PRO A 1 300 ? -29.850 9.598 -88.012 1.00 30.90 300 PRO A C 1
ATOM 2314 O O . PRO A 1 300 ? -31.008 9.856 -87.707 1.00 29.36 300 PRO A O 1
ATOM 2318 N N . LEU A 1 301 ? -28.874 10.513 -88.060 1.00 30.72 301 LEU A N 1
ATOM 2319 C CA . LEU A 1 301 ? -29.110 11.904 -87.659 1.00 29.60 301 LEU A CA 1
ATOM 2320 C C . LEU A 1 301 ? -29.516 12.785 -88.818 1.00 30.35 301 LEU A C 1
ATOM 2321 O O . LEU A 1 301 ? -30.108 13.825 -88.611 1.00 30.30 301 LEU A O 1
ATOM 2326 N N . GLY A 1 302 ? -29.230 12.370 -90.043 1.00 32.85 302 GLY A N 1
ATOM 2327 C CA . GLY A 1 302 ? -29.473 13.246 -91.189 1.00 32.78 302 GLY A CA 1
ATOM 2328 C C . GLY A 1 302 ? -28.206 13.997 -91.532 1.00 31.51 302 GLY A C 1
ATOM 2329 O O . GLY A 1 302 ? -27.116 13.485 -91.330 1.00 30.75 302 GLY A O 1
ATOM 2330 N N . ALA A 1 303 ? -28.346 15.212 -92.047 1.00 31.27 303 ALA A N 1
ATOM 2331 C CA . ALA A 1 303 ? -27.195 16.044 -92.355 1.00 30.90 303 ALA A CA 1
ATOM 2332 C C . ALA A 1 303 ? -26.591 16.636 -91.080 1.00 30.53 303 ALA A C 1
ATOM 2333 O O . ALA A 1 303 ? -27.102 17.603 -90.518 1.00 35.16 303 ALA A O 1
ATOM 2335 N N . VAL A 1 304 ? -25.500 16.066 -90.610 1.00 29.00 304 VAL A N 1
ATOM 2336 C CA . VAL A 1 304 ? -24.963 16.480 -89.338 1.00 28.02 304 VAL A CA 1
ATOM 2337 C C . VAL A 1 304 ? -24.345 17.877 -89.455 1.00 28.92 304 VAL A C 1
ATOM 2338 O O . VAL A 1 304 ? -24.200 18.424 -90.553 1.00 27.52 304 VAL A O 1
ATOM 2342 N N . ALA A 1 305 ? -23.995 18.449 -88.310 1.00 28.09 305 ALA A N 1
ATOM 2343 C CA . ALA A 1 305 ? -23.537 19.817 -88.246 1.00 27.33 305 ALA A CA 1
ATOM 2344 C C . ALA A 1 305 ? -21.999 19.896 -88.259 1.00 27.64 305 ALA A C 1
ATOM 2345 O O . ALA A 1 305 ? -21.436 20.915 -88.615 1.00 26.25 305 ALA A O 1
ATOM 2347 N N . LEU A 1 306 ? -21.328 18.832 -87.833 1.00 28.70 306 LEU A N 1
ATOM 2348 C CA . LEU A 1 306 ? -19.887 18.772 -87.897 1.00 30.12 306 LEU A CA 1
ATOM 2349 C C . LEU A 1 306 ? -19.507 18.529 -89.352 1.00 30.81 306 LEU A C 1
ATOM 2350 O O . LEU A 1 306 ? -19.900 17.527 -89.920 1.00 29.30 306 LEU A O 1
ATOM 2355 N N . LYS A 1 307 ? -18.733 19.448 -89.934 1.00 32.21 307 LYS A N 1
ATOM 2356 C CA . LYS A 1 307 ? -18.349 19.408 -91.346 1.00 31.45 307 LYS A CA 1
ATOM 2357 C C . LYS A 1 307 ? -17.613 18.145 -91.721 1.00 31.84 307 LYS A C 1
ATOM 2358 O O . LYS A 1 307 ? -18.000 17.480 -92.675 1.00 33.12 307 LYS A O 1
ATOM 2364 N N . SER A 1 308 ? -16.556 17.819 -90.978 1.00 31.28 308 SER A N 1
ATOM 2365 C CA . SER A 1 308 ? -15.746 16.625 -91.257 1.00 32.63 308 SER A CA 1
ATOM 2366 C C . SER A 1 308 ? -16.553 15.331 -91.372 1.0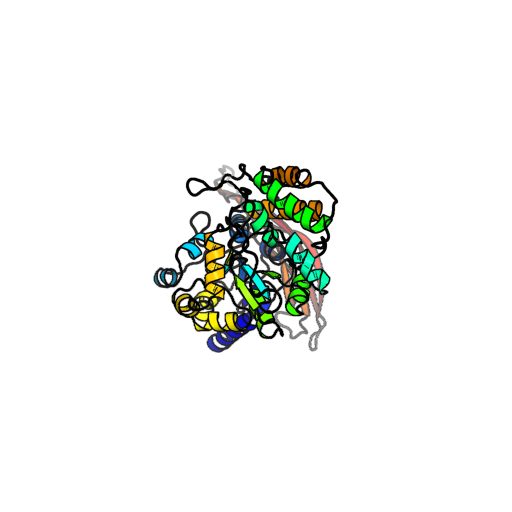0 33.89 308 SER A C 1
ATOM 2367 O O . SER A 1 308 ? -16.132 14.397 -92.061 1.00 34.54 308 SER A O 1
ATOM 2370 N N . TYR A 1 309 ? -17.703 15.267 -90.709 1.00 34.88 309 TYR A N 1
ATOM 2371 C CA . TYR A 1 309 ? -18.478 14.058 -90.750 1.00 34.64 309 TYR A CA 1
ATOM 2372 C C . TYR A 1 309 ? -19.554 14.173 -91.804 1.00 33.80 309 TYR A C 1
ATOM 2373 O O . TYR A 1 309 ? -19.866 13.199 -92.483 1.00 34.79 309 TYR A O 1
ATOM 2382 N N . GLU A 1 310 ? -20.116 15.356 -91.970 1.00 32.58 310 GLU A N 1
ATOM 2383 C CA . GLU A 1 310 ? -21.066 15.543 -93.049 1.00 34.40 310 GLU A CA 1
ATOM 2384 C C . GLU A 1 310 ? -20.395 15.315 -94.424 1.00 34.31 310 GLU A C 1
ATOM 2385 O O . GLU A 1 310 ? -21.047 14.866 -95.349 1.00 31.91 310 GLU A O 1
ATOM 2391 N N . GLU A 1 311 ? -19.092 15.579 -94.535 1.00 37.55 311 GLU A N 1
ATOM 2392 C CA . GLU A 1 311 ? -18.361 15.327 -95.783 1.00 42.98 311 GLU A CA 1
ATOM 2393 C C . GLU A 1 311 ? -18.410 13.852 -96.209 1.00 44.79 311 GLU A C 1
ATOM 2394 O O . GLU A 1 311 ? -18.650 13.566 -97.392 1.00 42.14 311 GLU A O 1
ATOM 2400 N N . GLU A 1 312 ? -18.229 12.939 -95.254 1.00 45.93 312 GLU A N 1
ATOM 2401 C CA . GLU A 1 312 ? -18.413 11.514 -95.513 1.00 49.16 312 GLU A CA 1
ATOM 2402 C C . GLU A 1 312 ? -19.847 11.130 -95.799 1.00 47.72 312 GLU A C 1
ATOM 2403 O O . GLU A 1 312 ? -20.081 10.229 -96.588 1.00 51.05 312 GLU A O 1
ATOM 2409 N N . LEU A 1 313 ? -20.816 11.725 -95.114 1.00 45.70 313 LEU A N 1
ATOM 2410 C CA . LEU A 1 313 ? -22.200 11.255 -95.286 1.00 42.55 313 LEU A CA 1
ATOM 2411 C C . LEU A 1 313 ? -22.827 11.759 -96.564 1.00 39.38 313 LEU A C 1
ATOM 2412 O O . LEU A 1 313 ? -23.859 11.270 -96.982 1.00 36.71 313 LEU A O 1
ATOM 2417 N N . ALA A 1 314 ? -22.239 12.796 -97.141 1.00 39.94 314 ALA A N 1
ATOM 2418 C CA . ALA A 1 314 ? -22.865 13.503 -98.247 1.00 39.70 314 ALA A CA 1
ATOM 2419 C C . ALA A 1 314 ? -23.059 12.629 -99.493 1.00 41.45 314 ALA A C 1
ATOM 2420 O O . ALA A 1 314 ? -23.881 12.974 -100.330 1.00 41.04 314 ALA A O 1
ATOM 2422 N N . LYS A 1 315 ? -22.333 11.509 -99.625 1.00 46.35 315 LYS A N 1
ATOM 2423 C CA . LYS A 1 315 ? -22.521 10.601 -100.776 1.00 51.29 315 LYS A CA 1
ATOM 2424 C C . LYS A 1 315 ? -23.659 9.602 -100.557 1.00 53.66 315 LYS A C 1
ATOM 2425 O O . LYS A 1 315 ? -23.529 8.423 -100.864 1.00 69.79 315 LYS A O 1
ATOM 2431 N N . ASP A 1 316 ? -24.783 10.058 -100.043 1.00 51.95 316 ASP A N 1
ATOM 2432 C CA . ASP A 1 316 ? -25.908 9.172 -99.827 1.00 52.12 316 ASP A CA 1
ATOM 2433 C C . ASP A 1 316 ? -27.120 9.902 -100.357 1.00 51.63 316 ASP A C 1
ATOM 2434 O O . ASP A 1 316 ? -27.397 11.022 -99.899 1.00 52.05 316 ASP A O 1
ATOM 2439 N N . PRO A 1 317 ? -27.812 9.297 -101.354 1.00 50.22 317 PRO A N 1
ATOM 2440 C CA . PRO A 1 317 ? -29.038 9.894 -101.906 1.00 46.95 317 PRO A CA 1
ATOM 2441 C C . PRO A 1 317 ? -30.007 10.363 -100.795 1.00 42.72 317 PRO A C 1
ATOM 2442 O O . PRO A 1 317 ? -30.590 11.435 -100.918 1.00 39.45 317 PRO A O 1
ATOM 2446 N N . ARG A 1 318 ? -30.125 9.594 -99.710 1.00 38.25 318 ARG A N 1
ATOM 2447 C CA . ARG A 1 318 ? -31.054 9.927 -98.635 1.00 38.31 318 ARG A CA 1
ATOM 2448 C C . ARG A 1 318 ? -30.697 11.269 -97.991 1.00 37.16 318 ARG A C 1
ATOM 2449 O O . ARG A 1 318 ? -31.586 12.100 -97.774 1.00 32.43 318 ARG A O 1
ATOM 2457 N N . ILE A 1 319 ? -29.404 11.507 -97.729 1.00 38.39 319 ILE A N 1
ATOM 2458 C CA . ILE A 1 319 ? -28.971 12.811 -97.176 1.00 36.69 319 ILE A CA 1
ATOM 2459 C C . ILE A 1 319 ? -29.222 13.921 -98.194 1.00 40.07 319 ILE A C 1
ATOM 2460 O O . ILE A 1 319 ? -29.799 14.962 -97.841 1.00 42.90 319 ILE A O 1
ATOM 2465 N N . ALA A 1 320 ? -28.814 13.704 -99.446 1.00 38.53 320 ALA A N 1
ATOM 2466 C CA . ALA A 1 320 ? -29.125 14.628 -100.542 1.00 37.54 320 ALA A CA 1
ATOM 2467 C C . ALA A 1 320 ? -30.584 15.066 -100.572 1.00 37.10 320 ALA A C 1
ATOM 2468 O O . ALA A 1 320 ? -30.891 16.257 -100.737 1.00 39.37 320 ALA A O 1
ATOM 2470 N N . ALA A 1 321 ? -31.488 14.103 -100.423 1.00 36.87 321 ALA A N 1
ATOM 2471 C CA . ALA A 1 321 ? -32.926 14.381 -100.445 1.00 35.94 321 ALA A CA 1
ATOM 2472 C C . ALA A 1 321 ? -33.372 15.226 -99.232 1.00 35.79 321 ALA A C 1
ATOM 2473 O O . ALA A 1 321 ? -34.164 16.198 -99.360 1.00 38.20 321 ALA A O 1
ATOM 2475 N N . THR A 1 322 ? -32.873 14.829 -98.062 1.00 32.97 322 THR A N 1
ATOM 2476 C CA . THR A 1 322 ? -33.052 15.589 -96.837 1.00 34.03 322 THR A CA 1
ATOM 2477 C C . THR A 1 322 ? -32.659 17.024 -97.065 1.00 34.11 322 THR A C 1
ATOM 2478 O O . THR A 1 322 ? -33.427 17.919 -96.753 1.00 32.84 322 THR A O 1
ATOM 2482 N N . MET A 1 323 ? -31.482 17.244 -97.644 1.00 35.98 323 MET A N 1
ATOM 2483 C CA . MET A 1 323 ? -31.033 18.608 -97.944 1.00 39.02 323 MET A CA 1
ATOM 2484 C C . MET A 1 323 ? -31.884 19.304 -98.980 1.00 41.03 323 MET A C 1
ATOM 2485 O O . MET A 1 323 ? -32.232 20.480 -98.812 1.00 39.02 323 MET A O 1
ATOM 2490 N N . GLU A 1 324 ? -32.256 18.584 -100.031 1.00 42.26 324 GLU A N 1
ATOM 2491 C CA . GLU A 1 324 ? -33.044 19.206 -101.062 1.00 42.82 324 GLU A CA 1
ATOM 2492 C C . GLU A 1 324 ? -34.323 19.684 -100.412 1.00 39.95 324 GLU A C 1
ATOM 2493 O O . GLU A 1 324 ? -34.729 20.819 -100.605 1.00 39.37 324 GLU A O 1
ATOM 2499 N N . ASN A 1 325 ? -34.952 18.810 -99.636 1.00 37.10 325 ASN A N 1
ATOM 2500 C CA . ASN A 1 325 ? -36.155 19.185 -98.917 1.00 33.89 325 ASN A CA 1
ATOM 2501 C C . ASN A 1 325 ? -35.895 20.335 -97.928 1.00 31.78 325 ASN A C 1
ATOM 2502 O O . ASN A 1 325 ? -36.756 21.176 -97.725 1.00 31.36 325 ASN A O 1
ATOM 2507 N N . ALA A 1 326 ? -34.724 20.356 -97.305 1.00 31.21 326 ALA A N 1
ATOM 2508 C CA . ALA A 1 326 ? -34.355 21.451 -96.406 1.00 35.03 326 ALA A CA 1
ATOM 2509 C C . ALA A 1 326 ? -34.326 22.771 -97.179 1.00 36.73 326 ALA A C 1
ATOM 2510 O O . ALA A 1 326 ? -34.915 23.768 -96.762 1.00 35.22 326 ALA A O 1
ATOM 2512 N N . GLN A 1 327 ? -33.672 22.751 -98.338 1.00 40.57 327 GLN A N 1
ATOM 2513 C CA . GLN A 1 327 ? -33.542 23.960 -99.143 1.00 44.32 327 GLN A CA 1
ATOM 2514 C C . GLN A 1 327 ? -34.902 24.549 -99.530 1.00 43.86 327 GLN A C 1
ATOM 2515 O O . GLN A 1 327 ? -35.060 25.760 -99.504 1.00 44.02 327 GLN A O 1
ATOM 2521 N N . LYS A 1 328 ? -35.879 23.714 -99.885 1.00 43.91 328 LYS A N 1
ATOM 2522 C CA . LYS A 1 328 ? -37.186 24.239 -100.299 1.00 45.93 328 LYS A CA 1
ATOM 2523 C C . LYS A 1 328 ? -37.975 24.698 -99.097 1.00 44.70 328 LYS A C 1
ATOM 2524 O O . LYS A 1 328 ? -38.878 25.510 -99.223 1.00 44.74 328 LYS A O 1
ATOM 2530 N N . GLY A 1 329 ? -37.664 24.138 -97.937 1.00 46.17 329 GLY A N 1
ATOM 2531 C CA . GLY A 1 329 ? -38.320 24.534 -96.711 1.00 46.05 329 GLY A CA 1
ATOM 2532 C C . GLY A 1 329 ? -37.577 25.684 -96.086 1.00 44.97 329 GLY A C 1
ATOM 2533 O O . GLY A 1 329 ? -36.652 26.225 -96.672 1.00 44.78 329 GLY A O 1
ATOM 2534 N N . GLU A 1 330 ? -37.981 26.032 -94.878 1.00 45.00 330 GLU A N 1
ATOM 2535 C CA . GLU A 1 330 ? -37.376 27.116 -94.155 1.00 46.46 330 GLU A CA 1
ATOM 2536 C C . GLU A 1 330 ? -37.007 26.663 -92.734 1.00 41.87 330 GLU A C 1
ATOM 2537 O O . GLU A 1 330 ? -37.677 25.822 -92.114 1.00 37.97 330 GLU A O 1
ATOM 2543 N N . ILE A 1 331 ? -35.927 27.228 -92.225 1.00 36.42 331 ILE A N 1
ATOM 2544 C CA . ILE A 1 331 ? -35.506 26.920 -90.896 1.00 35.50 331 ILE A CA 1
ATOM 2545 C C . ILE A 1 331 ? -36.517 27.492 -89.929 1.00 32.08 331 ILE A C 1
ATOM 2546 O O . ILE A 1 331 ? -37.001 28.581 -90.142 1.00 32.81 331 ILE A O 1
ATOM 2551 N N . MET A 1 332 ? -36.865 26.738 -88.894 1.00 30.41 332 MET A N 1
ATOM 2552 C CA . MET A 1 332 ? -37.769 27.242 -87.863 1.00 29.44 332 MET A CA 1
ATOM 2553 C C . MET A 1 332 ? -37.137 28.436 -87.163 1.00 27.64 332 MET A C 1
ATOM 2554 O O . MET A 1 332 ? -35.945 28.417 -86.888 1.00 28.26 332 MET A O 1
ATOM 2559 N N . PRO A 1 333 ? -37.928 29.468 -86.856 1.00 25.70 333 PRO A N 1
ATOM 2560 C CA . PRO A 1 333 ? -37.455 30.442 -85.870 1.00 27.01 333 PRO A CA 1
ATOM 2561 C C . PRO A 1 333 ? -37.185 29.729 -84.542 1.00 27.18 333 PRO A C 1
ATOM 2562 O O . PRO A 1 333 ? -37.710 28.632 -84.308 1.00 25.97 333 PRO A O 1
ATOM 2566 N N . ASN A 1 334 ? -36.362 30.335 -83.693 1.00 28.02 334 ASN A N 1
ATOM 2567 C CA . ASN A 1 334 ? -36.220 29.855 -82.327 1.00 27.82 334 ASN A CA 1
ATOM 2568 C C . ASN A 1 334 ? -36.885 30.759 -81.307 1.00 28.02 334 ASN A C 1
ATOM 2569 O O . ASN A 1 334 ? -36.589 30.656 -80.138 1.00 31.32 334 ASN A O 1
ATOM 2574 N N . ILE A 1 335 ? -37.805 31.621 -81.728 1.00 28.18 335 ILE A N 1
ATOM 2575 C CA . ILE A 1 335 ? -38.324 32.642 -80.835 1.00 28.33 335 ILE A CA 1
ATOM 2576 C C . ILE A 1 335 ?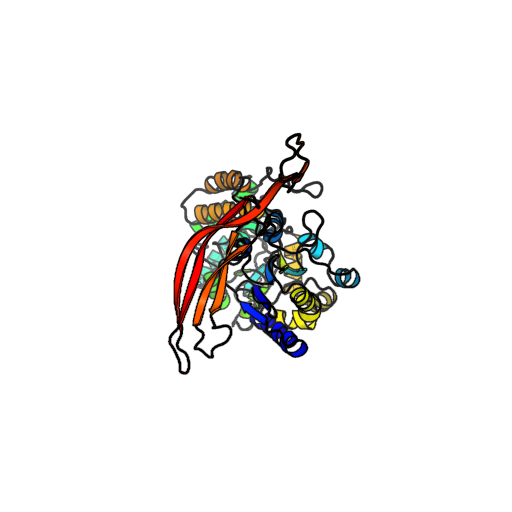 -39.389 32.052 -79.890 1.00 27.77 335 ILE A C 1
ATOM 2577 O O . ILE A 1 335 ? -40.094 31.115 -80.254 1.00 26.26 335 ILE A O 1
ATOM 2582 N N . PRO A 1 336 ? -39.492 32.604 -78.671 1.00 26.42 336 PRO A N 1
ATOM 2583 C CA . PRO A 1 336 ? -40.376 32.066 -77.650 1.00 26.82 336 PRO A CA 1
ATOM 2584 C C . PRO A 1 336 ? -41.802 31.847 -78.146 1.00 27.10 336 PRO A C 1
ATOM 2585 O O . PRO A 1 336 ? -42.449 30.883 -77.772 1.00 25.60 336 PRO A O 1
ATOM 2589 N N . GLN A 1 337 ? -42.285 32.737 -79.001 1.00 30.00 337 GLN A N 1
ATOM 2590 C CA . GLN A 1 337 ? -43.633 32.632 -79.550 1.00 29.75 337 GLN A CA 1
ATOM 2591 C C . GLN A 1 337 ? -43.898 31.308 -80.329 1.00 28.77 337 GLN A C 1
ATOM 2592 O O . GLN A 1 337 ? -45.045 30.930 -80.531 1.00 30.01 337 GLN A O 1
ATOM 2598 N N . MET A 1 338 ? -42.856 30.588 -80.733 1.00 28.24 338 MET A N 1
ATOM 2599 C CA . MET A 1 338 ? -43.031 29.284 -81.399 1.00 29.10 338 MET A CA 1
ATOM 2600 C C . MET A 1 338 ? -43.871 28.245 -80.642 1.00 30.24 338 MET A C 1
ATOM 2601 O O . MET A 1 338 ? -44.513 27.389 -81.269 1.00 28.01 338 MET A O 1
ATOM 2606 N N . SER A 1 339 ? -43.864 28.282 -79.318 1.00 31.20 339 SER A N 1
ATOM 2607 C CA . SER A 1 339 ? -44.582 27.260 -78.578 1.00 35.76 339 SER A CA 1
ATOM 2608 C C . SER A 1 339 ? -46.092 27.551 -78.692 1.00 36.37 339 SER A C 1
ATOM 2609 O O . SER A 1 339 ? -46.926 26.629 -78.711 1.00 40.92 339 SER A O 1
ATOM 2612 N N . ALA A 1 340 ? -46.435 28.826 -78.821 1.00 33.86 340 ALA A N 1
ATOM 2613 C CA . ALA A 1 340 ? -47.823 29.213 -79.032 1.00 33.68 340 ALA A CA 1
ATOM 2614 C C . ALA A 1 340 ? -48.227 28.912 -80.479 1.00 32.37 340 ALA A C 1
ATOM 2615 O O . ALA A 1 340 ? -49.322 28.430 -80.743 1.00 31.64 340 ALA A O 1
ATOM 2617 N N . PHE A 1 341 ? -47.339 29.165 -81.428 1.00 31.70 341 PHE A N 1
ATOM 2618 C CA . PHE A 1 341 ? -47.661 28.818 -82.802 1.00 31.89 341 PHE A CA 1
ATOM 2619 C C . PHE A 1 341 ? -47.951 27.323 -82.928 1.00 31.64 341 PHE A C 1
ATOM 2620 O O . PHE A 1 341 ? -48.977 26.952 -83.479 1.00 31.93 341 PHE A O 1
ATOM 2628 N N . TRP A 1 342 ? -47.069 26.469 -82.407 1.00 31.80 342 TRP A N 1
ATOM 2629 C CA . TRP A 1 342 ? -47.256 25.009 -82.521 1.00 30.50 342 TRP A CA 1
ATOM 2630 C C . TRP A 1 342 ? -48.520 24.486 -81.847 1.00 32.01 342 TRP A C 1
ATOM 2631 O O . TRP A 1 342 ? -49.232 23.635 -82.406 1.00 30.45 342 TRP A O 1
ATOM 2642 N N . TYR A 1 343 ? -48.773 24.970 -80.636 1.00 32.25 343 TYR A N 1
ATOM 2643 C CA . TYR A 1 343 ? -49.998 24.628 -79.934 1.00 35.41 343 TYR A CA 1
ATOM 2644 C C . TYR A 1 343 ? -51.217 24.940 -80.814 1.00 35.83 343 TYR A C 1
ATOM 2645 O O . TYR A 1 343 ? -52.147 24.140 -80.898 1.00 35.30 343 TYR A O 1
ATOM 2654 N N . ALA A 1 344 ? -51.175 26.087 -81.484 1.00 35.52 344 ALA A N 1
ATOM 2655 C CA . ALA A 1 344 ? -52.319 26.615 -82.216 1.00 36.86 344 ALA A CA 1
ATOM 2656 C C . ALA A 1 344 ? -52.565 25.760 -83.423 1.00 36.97 344 ALA A C 1
ATOM 2657 O O . ALA A 1 344 ? -53.703 25.344 -83.702 1.00 40.04 344 ALA A O 1
ATOM 2659 N N . VAL A 1 345 ? -51.491 25.485 -84.140 1.00 33.29 345 VAL A N 1
ATOM 2660 C CA . VAL A 1 345 ? -51.606 24.649 -85.317 1.00 32.73 345 VAL A CA 1
ATOM 2661 C C . VAL A 1 345 ? -51.933 23.186 -84.987 1.00 31.43 345 VAL A C 1
ATOM 2662 O O . VAL A 1 345 ? -52.588 22.525 -85.763 1.00 31.77 345 VAL A O 1
ATOM 2666 N N . ARG A 1 346 ? -51.513 22.685 -83.841 1.00 32.40 346 ARG A N 1
ATOM 2667 C CA . ARG A 1 346 ? -51.845 21.313 -83.488 1.00 35.14 346 ARG A CA 1
ATOM 2668 C C . ARG A 1 346 ? -53.374 21.154 -83.249 1.00 36.54 346 ARG A C 1
ATOM 2669 O O . ARG A 1 346 ? -53.977 20.145 -83.652 1.00 38.18 346 ARG A O 1
ATOM 2677 N N . THR A 1 347 ? -53.985 22.151 -82.608 1.00 37.81 347 THR A N 1
ATOM 2678 C CA . THR A 1 347 ? -55.428 22.182 -82.370 1.00 37.67 347 THR A CA 1
ATOM 2679 C C . THR A 1 347 ? -56.148 22.298 -83.707 1.00 39.59 347 THR A C 1
ATOM 2680 O O . THR A 1 347 ? -57.024 21.483 -84.039 1.00 40.03 347 THR A O 1
ATOM 2684 N N . ALA A 1 348 ? -55.744 23.293 -84.495 1.00 40.18 348 ALA A N 1
ATOM 2685 C CA . ALA A 1 348 ? -56.355 23.526 -85.798 1.00 40.03 348 ALA A CA 1
ATOM 2686 C C . ALA A 1 348 ? -56.408 22.242 -86.639 1.00 41.10 348 ALA A C 1
ATOM 2687 O O . ALA A 1 348 ? -57.475 21.857 -87.121 1.00 39.74 348 ALA A O 1
ATOM 2689 N N . VAL A 1 349 ? -55.266 21.571 -86.790 1.00 41.39 349 VAL A N 1
ATOM 2690 C CA . VAL A 1 349 ? -55.175 20.375 -87.654 1.00 40.25 349 VAL A CA 1
ATOM 2691 C C . VAL A 1 349 ? -55.989 19.186 -87.121 1.00 41.14 349 VAL A C 1
ATOM 2692 O O . VAL A 1 349 ? -56.726 18.559 -87.880 1.00 39.80 349 VAL A O 1
ATOM 2696 N N . ILE A 1 350 ? -55.859 18.874 -85.836 1.00 45.12 350 ILE A N 1
ATOM 2697 C CA . ILE A 1 350 ? -56.588 17.756 -85.254 1.00 48.88 350 ILE A CA 1
ATOM 2698 C C . ILE A 1 350 ? -58.075 18.007 -85.406 1.00 50.15 350 ILE A C 1
ATOM 2699 O O . ILE A 1 350 ? -58.828 17.086 -85.736 1.00 53.35 350 ILE A O 1
ATOM 2704 N N . ASN A 1 351 ? -58.492 19.250 -85.146 1.00 48.32 351 ASN A N 1
ATOM 2705 C CA . ASN A 1 351 ? -59.905 19.630 -85.229 1.00 45.94 351 ASN A CA 1
ATOM 2706 C C . ASN A 1 351 ? -60.477 19.541 -86.641 1.00 45.65 351 ASN A C 1
ATOM 2707 O O . ASN A 1 351 ? -61.590 19.064 -86.827 1.00 51.21 351 ASN A O 1
ATOM 2712 N N . ALA A 1 352 ? -59.723 19.998 -87.629 1.00 43.75 352 ALA A N 1
ATOM 2713 C CA . ALA A 1 352 ? -60.210 19.994 -88.999 1.00 45.32 352 ALA A CA 1
ATOM 2714 C C . ALA A 1 352 ? -60.169 18.585 -89.553 1.00 46.32 352 ALA A C 1
ATOM 2715 O O . ALA A 1 352 ? -60.926 18.263 -90.443 1.00 49.39 352 ALA A O 1
ATOM 2717 N N . ALA A 1 353 ? -59.291 17.745 -89.020 1.00 48.95 353 ALA A N 1
ATOM 2718 C CA . ALA A 1 353 ? -59.114 16.409 -89.557 1.00 49.45 353 ALA A CA 1
ATOM 2719 C C . ALA A 1 353 ? -60.213 15.536 -89.053 1.00 50.92 353 ALA A C 1
ATOM 2720 O O . ALA A 1 353 ? -60.743 14.733 -89.808 1.00 51.46 353 ALA A O 1
ATOM 2722 N N . SER A 1 354 ? -60.565 15.693 -87.781 1.00 53.02 354 SER A N 1
ATOM 2723 C CA . SER A 1 354 ? -61.550 14.810 -87.174 1.00 56.24 354 SER A CA 1
ATOM 2724 C C . SER A 1 354 ? -62.974 15.288 -87.401 1.00 54.70 354 SER A C 1
ATOM 2725 O O . SER A 1 354 ? -63.902 14.783 -86.764 1.00 55.43 354 SER A O 1
ATOM 2728 N N . GLY A 1 355 ? -63.146 16.281 -88.271 1.00 53.37 355 GLY A N 1
ATOM 2729 C CA . GLY A 1 355 ? -64.462 16.872 -88.506 1.00 54.11 355 GLY A CA 1
ATOM 2730 C C . GLY A 1 355 ? -64.999 17.836 -87.450 1.00 53.72 355 GLY A C 1
ATOM 2731 O O . GLY A 1 355 ? -65.911 18.593 -87.741 1.00 59.09 355 GLY A O 1
ATOM 2732 N N . ARG A 1 356 ? -64.445 17.833 -86.239 1.00 55.07 356 ARG A N 1
ATOM 2733 C CA . ARG A 1 356 ? -64.861 18.764 -85.167 1.00 55.19 356 ARG A CA 1
ATOM 2734 C C . ARG A 1 356 ? -64.954 20.260 -85.496 1.00 53.80 356 ARG A C 1
ATOM 2735 O O . ARG A 1 356 ? -65.698 20.971 -84.817 1.00 55.41 356 ARG A O 1
ATOM 2743 N N . GLN A 1 357 ? -64.187 20.754 -86.473 1.00 51.20 357 GLN A N 1
ATOM 2744 C CA . GLN A 1 357 ? -64.420 22.108 -87.034 1.00 50.68 357 GLN A CA 1
ATOM 2745 C C . GLN A 1 357 ? -64.199 22.082 -88.513 1.00 48.09 357 GLN A C 1
ATOM 2746 O O . GLN A 1 357 ? -63.585 21.159 -89.026 1.00 50.06 357 GLN A O 1
ATOM 2752 N N . THR A 1 358 ? -64.687 23.110 -89.198 1.00 47.42 358 THR A N 1
ATOM 2753 C CA . THR A 1 358 ? -64.378 23.293 -90.600 1.00 47.81 358 THR A CA 1
ATOM 2754 C C . THR A 1 358 ? -62.944 23.785 -90.651 1.00 49.25 358 THR A C 1
ATOM 2755 O O . THR A 1 358 ? -62.448 24.379 -89.701 1.00 52.05 358 THR A O 1
ATOM 2759 N N . VAL A 1 359 ? -62.269 23.543 -91.759 1.00 51.93 359 VAL A N 1
ATOM 2760 C CA . VAL A 1 359 ? -61.028 24.220 -92.011 1.00 53.55 359 VAL A CA 1
ATOM 2761 C C . VAL A 1 359 ? -61.388 25.664 -91.918 1.00 61.47 359 VAL A C 1
ATOM 2762 O O . VAL A 1 359 ? -62.543 25.999 -92.129 1.00 70.28 359 VAL A O 1
ATOM 2766 N N . ASP A 1 360 ? -60.425 26.531 -91.643 1.00 64.24 360 ASP A N 1
ATOM 2767 C CA . ASP A 1 360 ? -60.715 27.967 -91.707 1.00 68.44 360 ASP A CA 1
ATOM 2768 C C . ASP A 1 360 ? -61.653 28.401 -90.621 1.00 62.23 360 ASP A C 1
ATOM 2769 O O . ASP A 1 360 ? -61.992 29.556 -90.569 1.00 60.95 360 ASP A O 1
ATOM 2774 N N . GLU A 1 361 ? -62.190 27.461 -89.861 1.00 62.44 361 GLU A N 1
ATOM 2775 C CA . GLU A 1 361 ? -62.988 27.760 -88.697 1.00 63.57 361 GLU A CA 1
ATOM 2776 C C . GLU A 1 361 ? -62.070 27.309 -87.591 1.00 65.97 361 GLU A C 1
ATOM 2777 O O . GLU A 1 361 ? -62.160 27.755 -86.441 1.00 65.95 361 GLU A O 1
ATOM 2783 N N . ALA A 1 362 ? -61.171 26.398 -87.990 1.00 61.37 362 ALA A N 1
ATOM 2784 C CA . ALA A 1 362 ? -60.038 25.968 -87.179 1.00 55.16 362 ALA A CA 1
ATOM 2785 C C . ALA A 1 362 ? -58.833 26.888 -87.327 1.00 50.35 362 ALA A C 1
ATOM 2786 O O . ALA A 1 362 ? -58.202 27.248 -86.328 1.00 45.32 362 ALA A O 1
ATOM 2788 N N . LEU A 1 363 ? -58.522 27.283 -88.557 1.00 48.92 363 LEU A N 1
ATOM 2789 C CA . LEU A 1 363 ? -57.391 28.161 -88.736 1.00 53.82 363 LEU A CA 1
ATOM 2790 C C . LEU A 1 363 ? -57.676 29.642 -88.468 1.00 55.17 363 LEU A C 1
ATOM 2791 O O . LEU A 1 363 ? -56.739 30.416 -88.345 1.00 56.98 363 LEU A O 1
ATOM 2796 N N . LYS A 1 364 ? -58.947 30.028 -88.381 1.00 55.95 364 LYS A N 1
ATOM 2797 C CA . LYS A 1 364 ? -59.323 31.356 -87.899 1.00 58.04 364 LYS A CA 1
ATOM 2798 C C . LYS A 1 364 ? -58.907 31.455 -86.441 1.00 52.29 364 LYS A C 1
ATOM 2799 O O . LYS A 1 364 ? -58.346 32.458 -86.039 1.00 45.87 364 LYS A O 1
ATOM 2805 N N . ASP A 1 365 ? -59.173 30.406 -85.666 1.00 51.93 365 ASP A N 1
ATOM 2806 C CA . ASP A 1 365 ? -58.783 30.358 -84.262 1.00 54.47 365 ASP A CA 1
ATOM 2807 C C . ASP A 1 365 ? -57.263 30.233 -84.038 1.00 54.65 365 ASP A C 1
ATOM 2808 O O . ASP A 1 365 ? -56.726 30.861 -83.114 1.00 54.83 365 ASP A O 1
ATOM 2813 N N . ALA A 1 366 ? -56.582 29.419 -84.855 1.00 50.72 366 ALA A N 1
ATOM 2814 C CA . ALA A 1 366 ? -55.120 29.247 -84.743 1.00 47.93 366 ALA A CA 1
ATOM 2815 C C . ALA A 1 366 ? -54.401 30.546 -85.089 1.00 44.82 366 ALA A C 1
ATOM 2816 O O . ALA A 1 366 ? -53.385 30.892 -84.496 1.00 40.81 366 ALA A O 1
ATOM 2818 N N . GLN A 1 367 ? -54.976 31.291 -86.014 1.00 44.88 367 GLN A N 1
ATOM 2819 C CA . GLN A 1 367 ? -54.471 32.614 -86.338 1.00 47.53 367 GLN A CA 1
ATOM 2820 C C . GLN A 1 367 ? -54.297 33.541 -85.169 1.00 48.29 367 GLN A C 1
ATOM 2821 O O . GLN A 1 367 ? -53.247 34.149 -85.045 1.00 51.09 367 GLN A O 1
ATOM 2827 N N . THR A 1 368 ? -55.300 33.669 -84.316 1.00 47.68 368 THR A N 1
ATOM 2828 C CA . THR A 1 368 ? -55.154 34.597 -83.200 1.00 48.77 368 THR A CA 1
ATOM 2829 C C . THR A 1 368 ? -54.479 33.894 -82.022 1.00 48.14 368 THR A C 1
ATOM 2830 O O . THR A 1 368 ? -53.618 34.475 -81.374 1.00 49.22 368 THR A O 1
ATOM 2834 N N . ASN A 1 369 ? -54.839 32.635 -81.777 1.00 46.54 369 ASN A N 1
ATOM 2835 C CA . ASN A 1 369 ? -54.081 31.792 -80.855 1.00 44.85 369 ASN A CA 1
ATOM 2836 C C . ASN A 1 369 ? -52.572 31.790 -81.097 1.00 42.58 369 ASN A C 1
ATOM 2837 O O . ASN A 1 369 ? -51.801 31.811 -80.137 1.00 44.84 369 ASN A O 1
ATOM 2842 N N . ALA A 1 370 ? -52.129 31.779 -82.353 1.00 39.46 370 ALA A N 1
ATOM 2843 C CA . ALA A 1 370 ? -50.678 31.764 -82.608 1.00 38.11 370 ALA A CA 1
ATOM 2844 C C . ALA A 1 370 ? -49.967 33.066 -82.258 1.00 37.79 370 ALA A C 1
ATOM 2845 O O . ALA A 1 370 ? -48.754 33.043 -82.087 1.00 39.10 370 ALA A O 1
ATOM 2847 N N . ALA A 1 371 ? -50.674 34.193 -82.183 1.00 37.14 371 ALA A N 1
ATOM 2848 C CA . ALA A 1 371 ? -50.008 35.450 -81.818 1.00 37.29 371 ALA A CA 1
ATOM 2849 C C . ALA A 1 371 ? -50.292 35.843 -80.382 1.00 35.08 371 ALA A C 1
ATOM 2850 O O . ALA A 1 371 ? -49.856 36.899 -79.951 1.00 34.63 371 ALA A O 1
ATOM 2852 N N . ALA A 1 372 ? -51.005 34.998 -79.644 1.00 34.36 372 ALA A N 1
ATOM 2853 C CA . ALA A 1 372 ? -51.383 35.326 -78.271 1.00 35.14 372 ALA A CA 1
ATOM 2854 C C . ALA A 1 372 ? -50.201 35.260 -77.346 1.00 35.89 372 ALA A C 1
ATOM 2855 O O . ALA A 1 372 ? -49.278 34.495 -77.565 1.00 37.27 372 ALA A O 1
ATOM 2857 N N . GLU A 1 373 ? -50.262 36.054 -76.296 1.00 38.54 373 GLU A N 1
ATOM 2858 C CA . GLU A 1 373 ? -49.361 35.938 -75.176 1.00 41.85 373 GLU A CA 1
ATOM 2859 C C . GLU A 1 373 ? -49.602 34.634 -74.451 1.00 43.40 373 GLU A C 1
ATOM 2860 O O . GLU A 1 373 ? -50.738 34.171 -74.356 1.00 43.83 373 GLU A O 1
ATOM 2866 N N . PHE A 1 374 ? -48.532 34.049 -73.930 1.00 43.82 1030 PHE A N 1
ATOM 2867 C CA . PHE A 1 374 ? -48.590 32.726 -73.319 1.00 44.61 1030 PHE A CA 1
ATOM 2868 C C . PHE A 1 374 ? -47.976 32.833 -71.926 1.00 45.47 1030 PHE A C 1
ATOM 2869 O O . PHE A 1 374 ? -47.270 33.796 -71.623 1.00 44.08 1030 PHE A O 1
ATOM 2877 N N . ILE A 1 375 ? -48.315 31.904 -71.053 1.00 50.84 1031 ILE A N 1
ATOM 2878 C CA . ILE A 1 375 ? -47.685 31.870 -69.761 1.00 56.32 1031 ILE A CA 1
ATOM 2879 C C . ILE A 1 375 ? -46.265 31.387 -69.956 1.00 57.98 1031 ILE A C 1
ATOM 2880 O O . ILE A 1 375 ? -46.030 30.453 -70.726 1.00 52.85 1031 ILE A O 1
ATOM 2885 N N . MET A 1 376 ? -45.310 32.038 -69.293 1.00 63.81 1032 MET A N 1
ATOM 2886 C CA . MET A 1 376 ? -43.923 31.581 -69.347 1.00 71.68 1032 MET A CA 1
ATOM 2887 C C . MET A 1 376 ? -43.518 30.781 -68.132 1.00 69.70 1032 MET A C 1
ATOM 2888 O O . MET A 1 376 ? -44.111 30.855 -67.044 1.00 65.64 1032 MET A O 1
ATOM 2893 N N . ASP A 1 377 ? -42.457 30.033 -68.389 1.00 72.11 1033 ASP A N 1
ATOM 2894 C CA . ASP A 1 377 ? -41.791 29.194 -67.441 1.00 71.79 1033 ASP A CA 1
ATOM 2895 C C . ASP A 1 377 ? -41.260 30.217 -66.405 1.00 71.98 1033 ASP A C 1
ATOM 2896 O O . ASP A 1 377 ? -40.711 31.274 -66.777 1.00 70.00 1033 ASP A O 1
ATOM 2901 N N . SER A 1 378 ? -41.542 29.967 -65.124 1.00 69.54 1034 SER A N 1
ATOM 2902 C CA . SER A 1 378 ? -41.041 30.834 -64.052 1.00 66.63 1034 SER A CA 1
ATOM 2903 C C . SER A 1 378 ? -39.514 30.770 -64.043 1.00 62.80 1034 SER A C 1
ATOM 2904 O O . SER A 1 378 ? -38.923 29.835 -64.571 1.00 56.62 1034 SER A O 1
ATOM 2907 N N . ASP A 1 379 ? -38.851 31.770 -63.492 1.00 60.50 1035 ASP A N 1
ATOM 2908 C CA . ASP A 1 379 ? -37.424 31.768 -63.636 1.00 56.91 1035 ASP A CA 1
ATOM 2909 C C . ASP A 1 379 ? -36.780 31.157 -62.410 1.00 52.92 1035 ASP A C 1
ATOM 2910 O O . ASP A 1 379 ? -37.066 31.561 -61.302 1.00 52.95 1035 ASP A O 1
ATOM 2915 N N . PRO A 1 380 ? -35.917 30.162 -62.622 1.00 45.31 1036 PRO A N 1
ATOM 2916 C CA . PRO A 1 380 ? -35.343 29.281 -61.594 1.00 43.35 1036 PRO A CA 1
ATOM 2917 C C . PRO A 1 380 ? -34.452 29.999 -60.586 1.00 39.87 1036 PRO A C 1
ATOM 2918 O O . PRO A 1 380 ? -34.219 29.487 -59.497 1.00 36.27 1036 PRO A O 1
ATOM 2922 N N . ARG A 1 381 ? -33.951 31.170 -60.961 1.00 39.10 1037 ARG A N 1
ATOM 2923 C CA . ARG A 1 381 ? -33.202 32.006 -60.020 1.00 38.83 1037 ARG A CA 1
ATOM 2924 C C . ARG A 1 381 ? -34.045 32.567 -58.844 1.00 35.52 1037 ARG A C 1
ATOM 2925 O O . ARG A 1 381 ? -33.473 32.938 -57.850 1.00 34.34 1037 ARG A O 1
ATOM 2933 N N . ARG A 1 382 ? -35.373 32.628 -58.952 1.00 38.11 1038 ARG A N 1
ATOM 2934 C CA . ARG A 1 382 ? -36.245 33.189 -57.892 1.00 40.95 1038 ARG A CA 1
ATOM 2935 C C . ARG A 1 382 ? -36.173 32.403 -56.592 1.00 39.12 1038 ARG A C 1
ATOM 2936 O O . ARG A 1 382 ? -35.802 31.236 -56.584 1.00 42.63 1038 ARG A O 1
ATOM 2944 N N . CYS A 1 383 ? -36.544 33.042 -55.495 1.00 37.04 1039 CYS A N 1
ATOM 2945 C CA . CYS A 1 383 ? -36.561 32.373 -54.198 1.00 35.38 1039 CYS A CA 1
ATOM 2946 C C . CYS A 1 383 ? -37.530 31.214 -54.256 1.00 32.82 1039 CYS A C 1
ATOM 2947 O O . CYS A 1 383 ? -38.669 31.388 -54.612 1.00 32.91 1039 CYS A O 1
ATOM 2950 N N . MET A 1 384 ? -37.092 30.016 -53.931 1.00 33.11 1040 MET A N 1
ATOM 2951 C CA . MET A 1 384 ? -38.036 28.923 -53.914 1.00 33.91 1040 MET A CA 1
ATOM 2952 C C . MET A 1 384 ? -37.515 27.759 -53.099 1.00 34.05 1040 MET A C 1
ATOM 2953 O O . MET A 1 384 ? -36.389 27.775 -52.611 1.00 33.66 1040 MET A O 1
ATOM 2958 N N . ARG A 1 385 ? -38.368 26.752 -52.983 1.00 34.40 1041 ARG A N 1
ATOM 2959 C CA . ARG A 1 385 ? -38.169 25.589 -52.159 1.00 35.41 1041 ARG A CA 1
ATOM 2960 C C . ARG A 1 385 ? -37.591 24.451 -52.987 1.00 37.31 1041 ARG A C 1
ATOM 2961 O O . ARG A 1 385 ? -38.009 24.222 -54.120 1.00 35.16 1041 ARG A O 1
ATOM 2969 N N . HIS A 1 386 ? -36.635 23.732 -52.411 1.00 40.43 1042 HIS A N 1
ATOM 2970 C CA . HIS A 1 386 ? -36.007 22.600 -53.086 1.00 40.63 1042 HIS A CA 1
ATOM 2971 C C . HIS A 1 386 ? -36.152 21.376 -52.226 1.00 40.12 1042 HIS A C 1
ATOM 2972 O O . HIS A 1 386 ? -36.072 21.459 -51.010 1.00 41.14 1042 HIS A O 1
ATOM 2979 N N . HIS A 1 387 ? -36.393 20.241 -52.861 1.00 43.24 1043 HIS A N 1
ATOM 2980 C CA . HIS A 1 387 ? -36.525 18.983 -52.158 1.00 47.04 1043 HIS A CA 1
ATOM 2981 C C . HIS A 1 387 ? -35.256 18.215 -52.324 1.00 46.73 1043 HIS A C 1
ATOM 2982 O O . HIS A 1 387 ? -34.702 18.152 -53.408 1.00 49.08 1043 HIS A O 1
ATOM 2989 N N . TYR A 1 388 ? -34.789 17.638 -51.236 1.00 46.70 1044 TYR A N 1
ATOM 2990 C CA . TYR A 1 388 ? -33.603 16.818 -51.287 1.00 46.79 1044 TYR A CA 1
ATOM 2991 C C . TYR A 1 388 ? -33.719 15.745 -50.236 1.00 49.24 1044 TYR A C 1
ATOM 2992 O O . TYR A 1 388 ? -34.568 15.825 -49.333 1.00 46.61 1044 TYR A O 1
ATOM 3001 N N . VAL A 1 389 ? -32.886 14.725 -50.385 1.00 48.35 1045 VAL A N 1
ATOM 3002 C CA . VAL A 1 389 ? -32.865 13.639 -49.449 1.00 50.82 1045 VAL A CA 1
ATOM 3003 C C . VAL A 1 389 ? -31.512 13.645 -48.790 1.00 53.02 1045 VAL A C 1
ATOM 3004 O O . VAL A 1 389 ? -30.493 13.773 -49.458 1.00 55.14 1045 VAL A O 1
ATOM 3008 N N . ASP A 1 390 ? -31.517 13.512 -47.471 1.00 54.92 1046 ASP A N 1
ATOM 3009 C CA . ASP A 1 390 ? -30.300 13.490 -46.686 1.00 56.37 1046 ASP A CA 1
ATOM 3010 C C . ASP A 1 390 ? -30.469 12.438 -45.593 1.00 56.16 1046 ASP A C 1
ATOM 3011 O O . ASP A 1 390 ? -31.586 12.126 -45.163 1.00 53.91 1046 ASP A O 1
ATOM 3016 N N . SER A 1 391 ? -29.350 11.875 -45.163 1.00 59.50 1047 SER A N 1
ATOM 3017 C CA . SER A 1 391 ? -29.368 10.940 -44.060 1.00 63.26 1047 SER A CA 1
ATOM 3018 C C . SER A 1 391 ? -28.981 11.680 -42.787 1.00 62.98 1047 SER A C 1
ATOM 3019 O O . SER A 1 391 ? -27.960 12.373 -42.724 1.00 63.85 1047 SER A O 1
ATOM 3022 N N . ILE A 1 392 ? -29.833 11.549 -41.783 1.00 62.46 1048 ILE A N 1
ATOM 3023 C CA . ILE A 1 392 ? -29.634 12.209 -40.510 1.00 60.22 1048 ILE A CA 1
ATOM 3024 C C . ILE A 1 392 ? -28.883 11.271 -39.593 1.00 57.49 1048 ILE A C 1
ATOM 3025 O O . ILE A 1 392 ? -29.296 10.138 -39.389 1.00 57.85 1048 ILE A O 1
ATOM 3030 N N . SER A 1 393 ? -27.797 11.783 -39.027 1.00 56.22 1049 SER A N 1
ATOM 3031 C CA . SER A 1 393 ? -26.903 11.042 -38.142 1.00 55.83 1049 SER A CA 1
ATOM 3032 C C . SER A 1 393 ? -26.714 11.772 -36.817 1.00 52.50 1049 SER A C 1
ATOM 3033 O O . SER A 1 393 ? -26.985 12.968 -36.721 1.00 55.07 1049 SER A O 1
ATOM 3036 N N . HIS A 1 394 ? -26.222 11.083 -35.790 1.00 47.62 1050 HIS A N 1
ATOM 3037 C CA . HIS A 1 394 ? -25.726 11.804 -34.614 1.00 44.20 1050 HIS A CA 1
ATOM 3038 C C . HIS A 1 394 ? -24.292 12.243 -34.916 1.00 44.81 1050 HIS A C 1
ATOM 3039 O O . HIS A 1 394 ? -23.560 11.515 -35.596 1.00 44.21 1050 HIS A O 1
ATOM 3046 N N . PRO A 1 395 ? -23.899 13.447 -34.454 1.00 46.99 1051 PRO A N 1
ATOM 3047 C CA . PRO A 1 395 ? -22.535 13.937 -34.747 1.00 48.96 1051 PRO A CA 1
ATOM 3048 C C . PRO A 1 395 ? -21.426 13.144 -34.052 1.00 48.05 1051 PRO A C 1
ATOM 3049 O O . PRO A 1 395 ? -20.288 13.124 -34.525 1.00 46.09 1051 PRO A O 1
ATOM 3053 N N . LEU A 1 396 ? -21.759 12.499 -32.943 1.00 45.60 1052 LEU A N 1
ATOM 3054 C CA . LEU A 1 396 ? -20.758 11.840 -32.126 1.00 44.45 1052 LEU A CA 1
ATOM 3055 C C . LEU A 1 396 ? -21.044 10.347 -31.960 1.00 42.77 1052 LEU A C 1
ATOM 3056 O O . LEU A 1 396 ? -20.202 9.515 -32.323 1.00 37.14 1052 LEU A O 1
ATOM 3061 N N . TYR A 1 397 ? -22.209 10.003 -31.410 1.00 42.11 1053 TYR A N 1
ATOM 3062 C CA . TYR A 1 397 ? -22.497 8.616 -31.060 1.00 44.00 1053 TYR A CA 1
ATOM 3063 C C . TYR A 1 397 ? -22.816 7.805 -32.296 1.00 44.86 1053 TYR A C 1
ATOM 3064 O O . TYR A 1 397 ? -23.502 8.289 -33.199 1.00 43.00 1053 TYR A O 1
ATOM 3073 N N . LYS A 1 398 ? -22.341 6.564 -32.315 1.00 47.05 1054 LYS A N 1
ATOM 3074 C CA . LYS A 1 398 ? -22.575 5.664 -33.437 1.00 53.30 1054 LYS A CA 1
ATOM 3075 C C . LYS A 1 398 ? -24.039 5.205 -33.423 1.00 52.44 1054 LYS A C 1
ATOM 3076 O O . LYS A 1 398 ? -24.479 4.576 -32.469 1.00 49.78 1054 LYS A O 1
ATOM 3082 N N . CYS A 1 399 ? -24.789 5.553 -34.472 1.00 54.73 1055 CYS A N 1
ATOM 3083 C CA . CYS A 1 399 ? -26.229 5.260 -34.560 1.00 57.46 1055 CYS A CA 1
ATOM 3084 C C . CYS A 1 399 ? -26.653 4.888 -35.984 1.00 59.50 1055 CYS A C 1
ATOM 3085 O O . CYS A 1 399 ? -25.931 5.141 -36.955 1.00 55.55 1055 CYS A O 1
ATOM 3088 N N . SER A 1 400 ? -27.828 4.277 -36.105 1.00 64.11 1056 SER A N 1
ATOM 3089 C CA . SER A 1 400 ? -28.412 4.051 -37.422 1.00 68.13 1056 SER A CA 1
ATOM 3090 C C . SER A 1 400 ? -28.783 5.406 -38.014 1.00 66.78 1056 SER A C 1
ATOM 3091 O O . SER A 1 400 ? -29.241 6.299 -37.293 1.00 65.42 1056 SER A O 1
ATOM 3094 N N . SER A 1 401 ? -28.534 5.566 -39.308 1.00 64.25 1057 SER A N 1
ATOM 3095 C CA . SER A 1 401 ? -28.789 6.819 -39.979 1.00 65.35 1057 SER A CA 1
ATOM 3096 C C . SER A 1 401 ? -29.974 6.591 -40.889 1.00 65.73 1057 SER A C 1
ATOM 3097 O O . SER A 1 401 ? -30.117 5.543 -41.501 1.00 66.49 1057 SER A O 1
ATOM 3100 N N . LYS A 1 402 ? -30.852 7.560 -40.966 1.00 65.78 1058 LYS A N 1
ATOM 3101 C CA . LYS A 1 402 ? -32.055 7.333 -41.708 1.00 68.08 1058 LYS A CA 1
ATOM 3102 C C . LYS A 1 402 ? -31.979 8.210 -42.925 1.00 65.69 1058 LYS A C 1
ATOM 3103 O O . LYS A 1 402 ? -31.393 9.273 -42.851 1.00 64.27 1058 LYS A O 1
ATOM 3109 N N . MET A 1 403 ? -32.552 7.776 -44.046 1.00 67.24 1059 MET A N 1
ATOM 3110 C CA . MET A 1 403 ? -32.676 8.651 -45.221 1.00 67.75 1059 MET A CA 1
ATOM 3111 C C . MET A 1 403 ? -33.996 9.382 -45.086 1.00 65.03 1059 MET A C 1
ATOM 3112 O O . MET A 1 403 ? -35.035 8.757 -44.874 1.00 64.52 1059 MET A O 1
ATOM 3117 N N . VAL A 1 404 ? -33.948 10.710 -45.170 1.00 61.50 1060 VAL A N 1
ATOM 3118 C CA . VAL A 1 404 ? -35.138 11.538 -44.945 1.00 58.96 1060 VAL A CA 1
ATOM 3119 C C . VAL A 1 404 ? -35.280 12.654 -45.985 1.00 53.95 1060 VAL A C 1
ATOM 3120 O O . VAL A 1 404 ? -34.286 13.266 -46.381 1.00 55.30 1060 VAL A O 1
ATOM 3124 N N . LEU A 1 405 ? -36.516 12.913 -46.423 1.00 51.03 1061 LEU A N 1
ATOM 3125 C CA . LEU A 1 405 ? -36.791 14.008 -47.374 1.00 50.83 1061 LEU A CA 1
ATOM 3126 C C . LEU A 1 405 ? -36.776 15.307 -46.620 1.00 45.14 1061 LEU A C 1
ATOM 3127 O O . LEU A 1 405 ? -37.454 15.445 -45.616 1.00 45.30 1061 LEU A O 1
ATOM 3132 N N . LEU A 1 406 ? -36.019 16.265 -47.122 1.00 42.22 1062 LEU A N 1
ATOM 3133 C CA . LEU A 1 406 ? -35.926 17.562 -46.502 1.00 39.50 1062 LEU A CA 1
ATOM 3134 C C . LEU A 1 406 ? -36.170 18.604 -47.558 1.00 38.44 1062 LEU A C 1
ATOM 3135 O O . LEU A 1 406 ? -36.146 18.307 -48.748 1.00 39.55 1062 LEU A O 1
ATOM 3140 N N . ALA A 1 407 ? -36.408 19.828 -47.111 1.00 37.74 1063 ALA A N 1
ATOM 3141 C CA . ALA A 1 407 ? -36.597 20.947 -48.011 1.00 36.63 1063 ALA A CA 1
ATOM 3142 C C . ALA A 1 407 ? -35.722 22.102 -47.557 1.00 36.89 1063 ALA A C 1
ATOM 3143 O O . ALA A 1 407 ? -35.415 22.234 -46.365 1.00 36.37 1063 ALA A O 1
ATOM 3145 N N . ARG A 1 408 ? -35.279 22.892 -48.528 1.00 38.12 1064 ARG A N 1
ATOM 3146 C CA . ARG A 1 408 ? -34.419 24.035 -48.275 1.00 40.16 1064 ARG A CA 1
ATOM 3147 C C . ARG A 1 408 ? -34.936 25.220 -49.077 1.00 39.06 1064 ARG A C 1
ATOM 3148 O O . ARG A 1 408 ? -35.768 25.071 -49.961 1.00 41.78 1064 ARG A O 1
ATOM 3156 N N . CYS A 1 409 ? -34.474 26.408 -48.747 1.00 38.60 1065 CYS A N 1
ATOM 3157 C CA . CYS A 1 409 ? -34.839 27.599 -49.499 1.00 37.46 1065 CYS A CA 1
ATOM 3158 C C . CYS A 1 409 ? -33.634 28.044 -50.242 1.00 35.80 1065 CYS A C 1
ATOM 3159 O O . CYS A 1 409 ? -32.546 28.070 -49.679 1.00 32.07 1065 CYS A O 1
ATOM 3162 N N . GLU A 1 410 ? -33.821 28.424 -51.500 1.00 37.26 1066 GLU A N 1
ATOM 3163 C CA . GLU A 1 410 ? -32.728 29.007 -52.273 1.00 38.26 1066 GLU A CA 1
ATOM 3164 C C . GLU A 1 410 ? -33.213 29.959 -53.357 1.00 34.52 1066 GLU A C 1
ATOM 3165 O O . GLU A 1 410 ? -34.288 29.761 -53.908 1.00 32.13 1066 GLU A O 1
ATOM 3171 N N . GLY A 1 411 ? -32.436 31.009 -53.628 1.00 31.69 1067 GLY A N 1
ATOM 3172 C CA . GLY A 1 411 ? -32.788 31.936 -54.688 1.00 30.58 1067 GLY A CA 1
ATOM 3173 C C . GLY A 1 411 ? -32.136 33.283 -54.540 1.00 30.71 1067 GLY A C 1
ATOM 3174 O O . GLY A 1 411 ? -31.298 33.495 -53.675 1.00 31.02 1067 GLY A O 1
ATOM 3175 N N . HIS A 1 412 ? -32.522 34.199 -55.411 1.00 30.43 1068 HIS A N 1
ATOM 3176 C CA . HIS A 1 412 ? -31.975 35.536 -55.430 1.00 30.32 1068 HIS A CA 1
ATOM 3177 C C . HIS A 1 412 ? -33.148 36.442 -55.323 1.00 30.48 1068 HIS A C 1
ATOM 3178 O O . HIS A 1 412 ? -33.951 36.530 -56.248 1.00 34.67 1068 HIS A O 1
ATOM 3185 N N . CYS A 1 413 ? -33.268 37.099 -54.188 1.00 31.15 1069 CYS A N 1
ATOM 3186 C CA . CYS A 1 413 ? -34.307 38.075 -53.978 1.00 31.48 1069 CYS A CA 1
ATOM 3187 C C . CYS A 1 413 ? -34.014 39.231 -54.881 1.00 30.68 1069 CYS A C 1
ATOM 3188 O O . CYS A 1 413 ? -32.887 39.618 -54.996 1.00 30.44 1069 CYS A O 1
ATOM 3191 N N . SER A 1 414 ? -35.018 39.768 -55.554 1.00 32.60 1070 SER A N 1
ATOM 3192 C CA . SER A 1 414 ? -34.771 40.802 -56.536 1.00 33.92 1070 SER A CA 1
ATOM 3193 C C . SER A 1 414 ? -34.486 42.200 -55.933 1.00 35.02 1070 SER A C 1
ATOM 3194 O O . SER A 1 414 ? -33.786 42.984 -56.560 1.00 35.05 1070 SER A O 1
ATOM 3197 N N . GLN A 1 415 ? -34.997 42.515 -54.736 1.00 35.40 1071 GLN A N 1
ATOM 3198 C CA . GLN A 1 415 ? -34.827 43.863 -54.167 1.00 35.28 1071 GLN A CA 1
ATOM 3199 C C . GLN A 1 415 ? -33.339 44.155 -53.835 1.00 35.00 1071 GLN A C 1
ATOM 3200 O O . GLN A 1 415 ? -32.609 43.323 -53.288 1.00 33.88 1071 GLN A O 1
ATOM 3206 N N . ALA A 1 416 ? -32.879 45.340 -54.202 1.00 33.22 1072 ALA A N 1
ATOM 3207 C CA . ALA A 1 416 ? -31.546 45.760 -53.811 1.00 31.37 1072 ALA A CA 1
ATOM 3208 C C . ALA A 1 416 ? -31.426 45.766 -52.263 1.00 29.62 1072 ALA A C 1
ATOM 3209 O O . ALA A 1 416 ? -32.368 46.104 -51.550 1.00 28.68 1072 ALA A O 1
ATOM 3211 N N . SER A 1 417 ? -30.269 45.402 -51.736 1.00 28.80 1073 SER A N 1
ATOM 3212 C CA . SER A 1 417 ? -30.011 45.655 -50.313 1.00 30.29 1073 SER A CA 1
ATOM 3213 C C . SER A 1 417 ? -29.407 47.052 -50.130 1.00 29.25 1073 SER A C 1
ATOM 3214 O O . SER A 1 417 ? -28.713 47.556 -51.000 1.00 28.03 1073 SER A O 1
ATOM 3217 N N . ARG A 1 418 ? -29.745 47.721 -49.039 1.00 31.14 1074 ARG A N 1
ATOM 3218 C CA . ARG A 1 418 ? -29.212 49.060 -48.801 1.00 33.54 1074 ARG A CA 1
ATOM 3219 C C . ARG A 1 418 ? -28.900 49.290 -47.336 1.00 31.77 1074 ARG A C 1
ATOM 3220 O O . ARG A 1 418 ? -29.381 48.594 -46.460 1.00 28.66 1074 ARG A O 1
ATOM 3228 N N . SER A 1 419 ? -28.052 50.269 -47.085 1.00 32.28 1075 SER A N 1
ATOM 3229 C CA . SER A 1 419 ? -27.693 50.622 -45.739 1.00 32.40 1075 SER A CA 1
ATOM 3230 C C . SER A 1 419 ? -27.326 52.088 -45.694 1.00 32.79 1075 SER A C 1
ATOM 3231 O O . SER A 1 419 ? -26.603 52.578 -46.539 1.00 34.32 1075 SER A O 1
ATOM 3234 N N . GLU A 1 420 ? -27.840 52.765 -44.678 1.00 33.86 1076 GLU A N 1
ATOM 3235 C CA . GLU A 1 420 ? -27.832 54.205 -44.555 1.00 35.10 1076 GLU A CA 1
ATOM 3236 C C . GLU A 1 420 ? -27.602 54.573 -43.103 1.00 32.84 1076 GLU A C 1
ATOM 3237 O O . GLU A 1 420 ? -28.101 53.896 -42.212 1.00 30.74 1076 GLU A O 1
ATOM 3243 N N . PRO A 1 421 ? -26.935 55.688 -42.859 1.00 31.28 1077 PRO A N 1
ATOM 3244 C CA . PRO A 1 421 ? -26.739 56.099 -41.484 1.00 32.09 1077 PRO A CA 1
ATOM 3245 C C . PRO A 1 421 ? -27.985 56.644 -40.818 1.00 32.13 1077 PRO A C 1
ATOM 3246 O O . PRO A 1 421 ? -28.769 57.335 -41.442 1.00 33.07 1077 PRO A O 1
ATOM 3250 N N . LEU A 1 422 ? -28.142 56.326 -39.543 1.00 33.28 1078 LEU A N 1
ATOM 3251 C CA . LEU A 1 422 ? -29.057 57.054 -38.658 1.00 35.32 1078 LEU A CA 1
ATOM 3252 C C . LEU A 1 422 ? -28.338 58.154 -37.872 1.00 34.76 1078 LEU A C 1
ATOM 3253 O O . LEU A 1 422 ? -27.177 58.034 -37.535 1.00 35.94 1078 LEU A O 1
ATOM 3258 N N . VAL A 1 423 ? -29.049 59.220 -37.565 1.00 34.88 1079 VAL A N 1
ATOM 3259 C CA . VAL A 1 423 ? -28.532 60.285 -36.740 1.00 35.62 1079 VAL A CA 1
ATOM 3260 C C . VAL A 1 423 ? -29.039 60.083 -35.323 1.00 36.69 1079 VAL A C 1
ATOM 3261 O O . VAL A 1 423 ? -30.211 59.808 -35.144 1.00 39.63 1079 VAL A O 1
ATOM 3265 N N . SER A 1 424 ? -28.194 60.228 -34.311 1.00 39.02 1080 SER A N 1
ATOM 3266 C CA . SER A 1 424 ? -28.702 60.317 -32.931 1.00 41.97 1080 SER A CA 1
ATOM 3267 C C . SER A 1 424 ? -28.160 61.507 -32.123 1.00 45.66 1080 SER A C 1
ATOM 3268 O O . SER A 1 424 ? -27.120 62.075 -32.439 1.00 44.38 1080 SER A O 1
ATOM 3271 N N . PHE A 1 425 ? -28.864 61.859 -31.063 1.00 53.95 1081 PHE A N 1
ATOM 3272 C CA . PHE A 1 425 ? -28.369 62.832 -30.087 1.00 60.11 1081 PHE A CA 1
ATOM 3273 C C . PHE A 1 425 ? -28.317 62.117 -28.760 1.00 66.26 1081 PHE A C 1
ATOM 3274 O O . PHE A 1 425 ? -27.402 62.313 -27.951 1.00 67.97 1081 PHE A O 1
ATOM 3282 N N . SER A 1 426 ? -29.325 61.274 -28.549 1.00 78.04 1082 SER A N 1
ATOM 3283 C CA . SER A 1 426 ? -29.302 60.274 -27.500 1.00 83.59 1082 SER A CA 1
ATOM 3284 C C . SER A 1 426 ? -27.894 59.736 -27.409 1.00 86.66 1082 SER A C 1
ATOM 3285 O O . SER A 1 426 ? -27.327 59.261 -28.397 1.00 87.02 1082 SER A O 1
ATOM 3288 N N . THR A 1 427 ? -27.334 59.844 -26.215 1.00 93.55 1083 THR A N 1
ATOM 3289 C CA . THR A 1 427 ? -25.955 59.526 -26.001 1.00 99.81 1083 THR A CA 1
ATOM 3290 C C . THR A 1 427 ? -25.985 58.010 -25.980 1.00 99.92 1083 THR A C 1
ATOM 3291 O O . THR A 1 427 ? -24.952 57.362 -25.964 1.00 99.37 1083 THR A O 1
ATOM 3295 N N . VAL A 1 428 ? -27.207 57.467 -26.043 1.00 99.25 1084 VAL A N 1
ATOM 3296 C CA . VAL A 1 428 ? -27.490 56.032 -25.975 1.00 99.93 1084 VAL A CA 1
ATOM 3297 C C . VAL A 1 428 ? -26.859 55.215 -27.063 1.00 102.06 1084 VAL A C 1
ATOM 3298 O O . VAL A 1 428 ? -26.443 55.738 -28.098 1.00 102.40 1084 VAL A O 1
ATOM 3302 N N . LEU A 1 429 ? -26.838 53.916 -26.809 1.00 102.80 1085 LEU A N 1
ATOM 3303 C CA . LEU A 1 429 ? -26.471 52.962 -27.798 1.00 99.15 1085 LEU A CA 1
ATOM 3304 C C . LEU A 1 429 ? -27.503 53.142 -28.857 1.00 95.99 1085 LEU A C 1
ATOM 3305 O O . LEU A 1 429 ? -28.459 53.899 -28.687 1.00 99.98 1085 LEU A O 1
ATOM 3310 N N . LYS A 1 430 ? -27.235 52.486 -29.969 1.00 89.48 1086 LYS A N 1
ATOM 3311 C CA . LYS A 1 430 ? -28.155 52.365 -31.067 1.00 82.68 1086 LYS A CA 1
ATOM 3312 C C . LYS A 1 430 ? -27.558 51.589 -32.238 1.00 71.46 1086 LYS A C 1
ATOM 3313 O O . LYS A 1 430 ? -26.367 51.331 -32.300 1.00 62.67 1086 LYS A O 1
ATOM 3319 N N . GLN A 1 431 ? -28.398 51.186 -33.165 1.00 65.76 1087 GLN A N 1
ATOM 3320 C CA . GLN A 1 431 ? -27.890 50.647 -34.392 1.00 60.23 1087 GLN A CA 1
ATOM 3321 C C . GLN A 1 431 ? -27.499 51.938 -35.054 1.00 49.15 1087 GLN A C 1
ATOM 3322 O O . GLN A 1 431 ? -28.284 52.859 -35.033 1.00 47.89 1087 GLN A O 1
ATOM 3328 N N . PRO A 1 432 ? -26.290 52.040 -35.593 1.00 42.75 1088 PRO A N 1
ATOM 3329 C CA . PRO A 1 432 ? -25.911 53.232 -36.364 1.00 40.86 1088 PRO A CA 1
ATOM 3330 C C . PRO A 1 432 ? -26.474 53.284 -37.819 1.00 37.89 1088 PRO A C 1
ATOM 3331 O O . PRO A 1 432 ? -26.442 54.348 -38.437 1.00 34.86 1088 PRO A O 1
ATOM 3335 N N . PHE A 1 433 ? -27.020 52.169 -38.318 1.00 34.43 1089 PHE A N 1
ATOM 3336 C CA . PHE A 1 433 ? -27.490 52.061 -39.696 1.00 35.03 1089 PHE A CA 1
ATOM 3337 C C . PHE A 1 433 ? -28.916 51.540 -39.847 1.00 35.53 1089 PHE A C 1
ATOM 3338 O O . PHE A 1 433 ? -29.302 50.588 -39.187 1.00 36.35 1089 PHE A O 1
ATOM 3346 N N . ARG A 1 434 ? -29.666 52.189 -40.728 1.00 36.75 1090 ARG A N 1
ATOM 3347 C CA . ARG A 1 434 ? -30.939 51.723 -41.197 1.00 40.17 1090 ARG A CA 1
ATOM 3348 C C . ARG A 1 434 ? -30.637 50.955 -42.462 1.00 39.89 1090 ARG A C 1
ATOM 3349 O O . ARG A 1 434 ? -30.003 51.469 -43.398 1.00 37.66 1090 ARG A O 1
ATOM 3357 N N . SER A 1 435 ? -31.068 49.714 -42.493 1.00 36.80 1091 SER A N 1
ATOM 3358 C CA . SER A 1 435 ? -30.822 48.918 -43.645 1.00 35.72 1091 SER A CA 1
ATOM 3359 C C . SER A 1 435 ? -32.007 48.051 -44.071 1.00 35.20 1091 SER A C 1
ATOM 3360 O O . SER A 1 435 ? -32.911 47.750 -43.301 1.00 33.06 1091 SER A O 1
ATOM 3363 N N . SER A 1 436 ? -31.987 47.670 -45.339 1.00 34.25 1092 SER A N 1
ATOM 3364 C CA . SER A 1 436 ? -32.931 46.726 -45.863 1.00 33.44 1092 SER A CA 1
ATOM 3365 C C . SER A 1 436 ? -32.154 45.713 -46.691 1.00 32.61 1092 SER A C 1
ATOM 3366 O O . SER A 1 436 ? -31.260 46.090 -47.470 1.00 32.50 1092 SER A O 1
ATOM 3369 N N . CYS A 1 437 ? -32.446 44.431 -46.456 1.00 31.24 1093 CYS A N 1
ATOM 3370 C CA . CYS A 1 437 ? -31.803 43.324 -47.149 1.00 30.21 1093 CYS A CA 1
ATOM 3371 C C . CYS A 1 437 ? -32.796 42.192 -47.208 1.00 29.55 1093 CYS A C 1
ATOM 3372 O O . CYS A 1 437 ? -33.359 41.829 -46.194 1.00 29.13 1093 CYS A O 1
ATOM 3375 N N . HIS A 1 438 ? -33.052 41.643 -48.392 1.00 30.38 1094 HIS A N 1
ATOM 3376 C CA . HIS A 1 438 ? -33.978 40.503 -48.486 1.00 30.37 1094 HIS A CA 1
ATOM 3377 C C . HIS A 1 438 ? -33.231 39.194 -48.652 1.00 30.08 1094 HIS A C 1
ATOM 3378 O O . HIS A 1 438 ? -32.246 39.115 -49.376 1.00 28.72 1094 HIS A O 1
ATOM 3385 N N . CYS A 1 439 ? -33.727 38.186 -47.943 1.00 30.95 1095 CYS A N 1
ATOM 3386 C CA . CYS A 1 439 ? -33.125 36.871 -47.881 1.00 31.96 1095 CYS A CA 1
ATOM 3387 C C . CYS A 1 439 ? -34.199 35.866 -48.178 1.00 30.52 1095 CYS A C 1
ATOM 3388 O O . CYS A 1 439 ? -35.346 36.075 -47.865 1.00 29.77 1095 CYS A O 1
ATOM 3391 N N . CYS A 1 440 ? -33.819 34.772 -48.808 1.00 31.87 1096 CYS A N 1
ATOM 3392 C CA . CYS A 1 440 ? -34.755 33.743 -49.151 1.00 32.74 1096 CYS A CA 1
ATOM 3393 C C . CYS A 1 440 ? -34.807 32.792 -47.970 1.00 33.15 1096 CYS A C 1
ATOM 3394 O O . CYS A 1 440 ? -33.817 32.125 -47.655 1.00 30.39 1096 CYS A O 1
ATOM 3397 N N . ARG A 1 441 ? -35.977 32.715 -47.340 1.00 35.17 1097 ARG A N 1
ATOM 3398 C CA . ARG A 1 441 ? -36.101 32.094 -46.027 1.00 36.14 1097 ARG A CA 1
ATOM 3399 C C . ARG A 1 441 ? -37.382 31.300 -45.906 1.00 33.48 1097 ARG A C 1
ATOM 3400 O O . ARG A 1 441 ? -38.327 31.542 -46.648 1.00 32.64 1097 ARG A O 1
ATOM 3408 N N . PRO A 1 442 ? -37.444 30.383 -44.931 1.00 32.12 1098 PRO A N 1
ATOM 3409 C CA . PRO A 1 442 ? -38.740 29.737 -44.698 1.00 33.48 1098 PRO A CA 1
ATOM 3410 C C . PRO A 1 442 ? -39.850 30.728 -44.284 1.00 33.41 1098 PRO A C 1
ATOM 3411 O O . PRO A 1 442 ? -39.651 31.603 -43.442 1.00 32.25 1098 PRO A O 1
ATOM 3415 N N . GLN A 1 443 ? -40.989 30.605 -44.939 1.00 35.19 1099 GLN A N 1
ATOM 3416 C CA . GLN A 1 443 ? -42.173 31.362 -44.599 1.00 37.24 1099 GLN A CA 1
ATOM 3417 C C . GLN A 1 443 ? -42.966 30.489 -43.644 1.00 35.28 1099 GLN A C 1
ATOM 3418 O O . GLN A 1 443 ? -43.419 30.952 -42.617 1.00 35.79 1099 GLN A O 1
ATOM 3424 N N . THR A 1 444 ? -43.127 29.210 -43.972 1.00 33.59 1100 THR A N 1
ATOM 3425 C CA . THR A 1 444 ? -43.822 28.291 -43.073 1.00 33.47 1100 THR A CA 1
ATOM 3426 C C . THR A 1 444 ? -43.017 27.014 -42.928 1.00 32.19 1100 THR A C 1
ATOM 3427 O O . THR A 1 444 ? -42.372 26.564 -43.867 1.00 31.64 1100 THR A O 1
ATOM 3431 N N . SER A 1 445 ? -43.048 26.435 -41.736 1.00 30.80 1101 SER A N 1
ATOM 3432 C CA . SER A 1 445 ? -42.480 25.128 -41.562 1.00 30.70 1101 SER A CA 1
ATOM 3433 C C . SER A 1 445 ? -43.074 24.352 -40.404 1.00 30.57 1101 SER A C 1
ATOM 3434 O O . SER A 1 445 ? -43.789 24.899 -39.564 1.00 28.16 1101 SER A O 1
ATOM 3437 N N . LYS A 1 446 ? -42.779 23.058 -40.382 1.00 32.32 1102 LYS A N 1
ATOM 3438 C CA . LYS A 1 446 ? -43.354 22.168 -39.364 1.00 33.50 1102 LYS A CA 1
ATOM 3439 C C . LYS A 1 446 ? -42.296 21.301 -38.709 1.00 31.02 1102 LYS A C 1
ATOM 3440 O O . LYS A 1 446 ? -41.300 20.972 -39.324 1.00 31.06 1102 LYS A O 1
ATOM 3446 N N . LEU A 1 447 ? -42.529 20.943 -37.450 1.00 30.04 1103 LEU A N 1
ATOM 3447 C CA . LEU A 1 447 ? -41.535 20.255 -36.654 1.00 29.95 1103 LEU A CA 1
ATOM 3448 C C . LEU A 1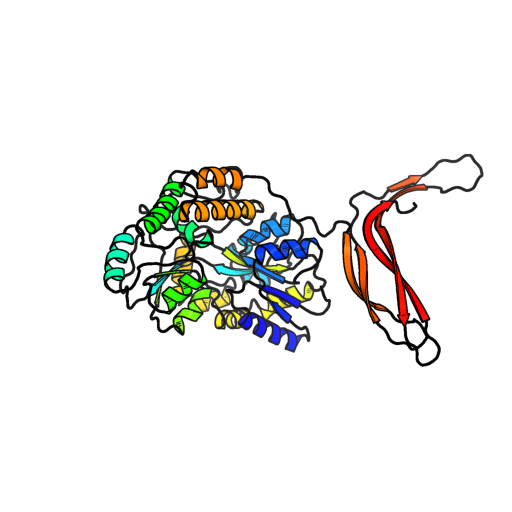 447 ? -41.598 18.773 -36.881 1.00 30.87 1103 LEU A C 1
ATOM 3449 O O . LEU A 1 447 ? -42.660 18.182 -36.967 1.00 30.61 1103 LEU A O 1
ATOM 3454 N N . LYS A 1 448 ? -40.438 18.158 -36.925 1.00 35.30 1104 LYS A N 1
ATOM 3455 C CA . LYS A 1 448 ? -40.369 16.748 -37.197 1.00 36.57 1104 LYS A CA 1
ATOM 3456 C C . LYS A 1 448 ? -39.431 16.061 -36.229 1.00 36.26 1104 LYS A C 1
ATOM 3457 O O . LYS A 1 448 ? -38.529 16.693 -35.684 1.00 35.35 1104 LYS A O 1
ATOM 3463 N N . ALA A 1 449 ? -39.670 14.777 -35.981 1.00 38.13 1105 ALA A N 1
ATOM 3464 C CA . ALA A 1 449 ? -38.873 14.021 -35.015 1.00 39.39 1105 ALA A CA 1
ATOM 3465 C C . ALA A 1 449 ? -38.641 12.604 -35.516 1.00 40.74 1105 ALA A C 1
ATOM 3466 O O . ALA A 1 449 ? -39.491 12.006 -36.150 1.00 42.28 1105 ALA A O 1
ATOM 3468 N N . LEU A 1 450 ? -37.464 12.085 -35.216 1.00 45.66 1106 LEU A N 1
ATOM 3469 C CA . LEU A 1 450 ? -37.017 10.829 -35.745 1.00 47.83 1106 LEU A CA 1
ATOM 3470 C C . LEU A 1 450 ? -36.178 10.119 -34.694 1.00 50.40 1106 LEU A C 1
ATOM 3471 O O . LEU A 1 450 ? -35.270 10.703 -34.093 1.00 48.74 1106 LEU A O 1
ATOM 3476 N N . ARG A 1 451 ? -36.502 8.841 -34.526 1.00 56.81 1107 ARG A N 1
ATOM 3477 C CA . ARG A 1 451 ? -35.882 7.926 -33.588 1.00 60.12 1107 ARG A CA 1
ATOM 3478 C C . ARG A 1 451 ? -34.679 7.298 -34.274 1.00 55.84 1107 ARG A C 1
ATOM 3479 O O . ARG A 1 451 ? -34.778 6.740 -35.372 1.00 52.24 1107 ARG A O 1
ATOM 3487 N N . LEU A 1 452 ? -33.533 7.398 -33.627 1.00 54.89 1108 LEU A N 1
ATOM 3488 C CA . LEU A 1 452 ? -32.369 6.709 -34.106 1.00 52.98 1108 LEU A CA 1
ATOM 3489 C C . LEU A 1 452 ? -32.009 5.612 -33.121 1.00 52.31 1108 LEU A C 1
ATOM 3490 O O . LEU A 1 452 ? -32.207 5.723 -31.906 1.00 53.60 1108 LEU A O 1
ATOM 3495 N N . ARG A 1 453 ? -31.484 4.538 -33.676 1.00 53.64 1109 ARG A N 1
ATOM 3496 C CA . ARG A 1 453 ? -31.096 3.385 -32.918 1.00 54.08 1109 ARG A CA 1
ATOM 3497 C C . ARG A 1 453 ? -29.594 3.491 -32.786 1.00 52.92 1109 ARG A C 1
ATOM 3498 O O . ARG A 1 453 ? -28.883 3.618 -33.790 1.00 48.98 1109 ARG A O 1
ATOM 3506 N N . CYS A 1 454 ? -29.104 3.470 -31.555 1.00 53.96 1110 CYS A N 1
ATOM 3507 C CA . CYS A 1 454 ? -27.665 3.497 -31.347 1.00 56.05 1110 CYS A CA 1
ATOM 3508 C C . CYS A 1 454 ? -27.139 2.249 -30.653 1.00 59.08 1110 CYS A C 1
ATOM 3509 O O . CYS A 1 454 ? -27.786 1.677 -29.776 1.00 61.86 1110 CYS A O 1
ATOM 3512 N N . SER A 1 455 ? -25.933 1.862 -31.043 1.00 61.72 1111 SER A N 1
ATOM 3513 C CA . SER A 1 455 ? -25.225 0.754 -30.427 1.00 65.80 1111 SER A CA 1
ATOM 3514 C C . SER A 1 455 ? -24.249 1.284 -29.380 1.00 72.17 1111 SER A C 1
ATOM 3515 O O . SER A 1 455 ? -23.200 1.827 -29.723 1.00 81.35 1111 SER A O 1
ATOM 3518 N N . GLY A 1 456 ? -24.585 1.140 -28.105 1.00 77.10 1112 GLY A N 1
ATOM 3519 C CA . GLY A 1 456 ? -25.839 0.536 -27.687 1.00 82.04 1112 GLY A CA 1
ATOM 3520 C C . GLY A 1 456 ? -26.519 1.333 -26.591 1.00 85.15 1112 GLY A C 1
ATOM 3521 O O . GLY A 1 456 ? -27.228 0.766 -25.764 1.00 85.55 1112 GLY A O 1
ATOM 3522 N N . GLY A 1 457 ? -26.315 2.643 -26.585 1.00 91.84 1113 GLY A N 1
ATOM 3523 C CA . GLY A 1 457 ? -26.907 3.498 -25.582 1.00 95.83 1113 GLY A CA 1
ATOM 3524 C C . GLY A 1 457 ? -26.905 4.907 -26.117 1.00 92.11 1113 GLY A C 1
ATOM 3525 O O . GLY A 1 457 ? -25.895 5.380 -26.600 1.00 77.78 1113 GLY A O 1
ATOM 3526 N N . MET A 1 458 ? -28.067 5.537 -26.143 1.00 99.32 1114 MET A N 1
ATOM 3527 C CA . MET A 1 458 ? -29.348 4.835 -26.103 1.00 106.69 1114 MET A CA 1
ATOM 3528 C C . MET A 1 458 ? -30.107 5.429 -27.237 1.00 106.50 1114 MET A C 1
ATOM 3529 O O . MET A 1 458 ? -29.577 6.257 -27.937 1.00 121.53 1114 MET A O 1
ATOM 3534 N N . ARG A 1 459 ? -31.371 5.072 -27.377 1.00 100.99 1115 ARG A N 1
ATOM 3535 C CA . ARG A 1 459 ? -32.238 5.676 -28.399 1.00 97.28 1115 ARG A CA 1
ATOM 3536 C C . ARG A 1 459 ? -32.403 7.217 -28.328 1.00 87.80 1115 ARG A C 1
ATOM 3537 O O . ARG A 1 459 ? -32.937 7.752 -27.367 1.00 83.01 1115 ARG A O 1
ATOM 3545 N N . LEU A 1 460 ? -31.930 7.923 -29.349 1.00 79.09 1116 LEU A N 1
ATOM 3546 C CA . LEU A 1 460 ? -31.961 9.379 -29.333 1.00 72.78 1116 LEU A CA 1
ATOM 3547 C C . LEU A 1 460 ? -33.040 9.871 -30.257 1.00 65.89 1116 LEU A C 1
ATOM 3548 O O . LEU A 1 460 ? -33.381 9.191 -31.204 1.00 64.15 1116 LEU A O 1
ATOM 3553 N N . THR A 1 461 ? -33.591 11.044 -29.986 1.00 61.10 1117 THR A N 1
ATOM 3554 C CA . THR A 1 461 ? -34.584 11.605 -30.880 1.00 55.79 1117 THR A CA 1
ATOM 3555 C C . THR A 1 461 ? -34.003 12.872 -31.466 1.00 49.82 1117 THR A C 1
ATOM 3556 O O . THR A 1 461 ? -33.576 13.774 -30.752 1.00 46.45 1117 THR A O 1
ATOM 3560 N N . ALA A 1 462 ? -33.964 12.917 -32.784 1.00 47.13 1118 ALA A N 1
ATOM 3561 C CA . ALA A 1 462 ? -33.510 14.096 -33.500 1.00 44.58 1118 ALA A CA 1
ATOM 3562 C C . ALA A 1 462 ? -34.710 14.879 -33.974 1.00 42.43 1118 ALA A C 1
ATOM 3563 O O . ALA A 1 462 ? -35.622 14.289 -34.563 1.00 43.12 1118 ALA A O 1
ATOM 3565 N N . THR A 1 463 ? -34.733 16.187 -33.732 1.00 40.33 1119 THR A N 1
ATOM 3566 C CA . THR A 1 463 ? -35.773 17.024 -34.340 1.00 39.52 1119 THR A CA 1
ATOM 3567 C C . THR A 1 463 ? -35.175 17.967 -35.359 1.00 36.63 1119 THR A C 1
ATOM 3568 O O . THR A 1 463 ? -34.008 18.324 -35.278 1.00 37.95 1119 THR A O 1
ATOM 3572 N N . TYR A 1 464 ? -36.007 18.357 -36.312 1.00 34.67 1120 TYR A N 1
ATOM 3573 C CA . TYR A 1 464 ? -35.651 19.257 -37.392 1.00 33.94 1120 TYR A CA 1
ATOM 3574 C C . TYR A 1 464 ? -36.933 19.827 -37.964 1.00 32.82 1120 TYR A C 1
ATOM 3575 O O . TYR A 1 464 ? -37.988 19.217 -37.809 1.00 33.73 1120 TYR A O 1
ATOM 3584 N N . ARG A 1 465 ? -36.858 20.989 -38.600 1.00 29.60 1121 ARG A N 1
ATOM 3585 C CA . ARG A 1 465 ? -38.034 21.574 -39.175 1.00 28.92 1121 ARG A CA 1
ATOM 3586 C C . ARG A 1 465 ? -38.085 21.189 -40.638 1.00 31.19 1121 ARG A C 1
ATOM 3587 O O . ARG A 1 465 ? -37.051 21.193 -41.324 1.00 31.80 1121 ARG A O 1
ATOM 3595 N N . TYR A 1 466 ? -39.285 20.834 -41.105 1.00 30.34 1122 TYR A N 1
ATOM 3596 C CA . TYR A 1 466 ? -39.543 20.563 -42.520 1.00 30.60 1122 TYR A CA 1
ATOM 3597 C C . TYR A 1 466 ? -40.150 21.827 -43.166 1.00 30.45 1122 TYR A C 1
ATOM 3598 O O . TYR A 1 466 ? -41.224 22.263 -42.782 1.00 29.27 1122 TYR A O 1
ATOM 3607 N N . ILE A 1 467 ? -39.442 22.432 -44.123 1.00 32.45 1123 ILE A N 1
ATOM 3608 C CA . ILE A 1 467 ? -39.861 23.719 -44.716 1.00 32.49 1123 ILE A CA 1
ATOM 3609 C C . ILE A 1 467 ? -41.027 23.520 -45.694 1.00 32.65 1123 ILE A C 1
ATOM 3610 O O . ILE A 1 467 ? -40.959 22.662 -46.568 1.00 33.60 1123 ILE A O 1
ATOM 3615 N N . LEU A 1 468 ? -42.100 24.287 -45.509 1.00 31.86 1124 LEU A N 1
ATOM 3616 C CA . LEU A 1 468 ? -43.329 24.139 -46.290 1.00 32.60 1124 LEU A CA 1
ATOM 3617 C C . LEU A 1 468 ? -43.392 25.145 -47.438 1.00 32.92 1124 LEU A C 1
ATOM 3618 O O . LEU A 1 468 ? -43.988 24.868 -48.486 1.00 32.40 1124 LEU A O 1
ATOM 3623 N N . SER A 1 469 ? -42.786 26.310 -47.219 1.00 33.19 1125 SER A N 1
ATOM 3624 C CA . SER A 1 469 ? -42.746 27.382 -48.203 1.00 33.92 1125 SER A CA 1
ATOM 3625 C C . SER A 1 469 ? -41.612 28.355 -47.861 1.00 34.26 1125 SER A C 1
ATOM 3626 O O . SER A 1 469 ? -41.224 28.464 -46.692 1.00 32.52 1125 SER A O 1
ATOM 3629 N N . CYS A 1 470 ? -41.093 29.029 -48.897 1.00 34.40 1126 CYS A N 1
ATOM 3630 C CA . CYS A 1 470 ? -40.071 30.043 -48.779 1.00 34.35 1126 CYS A CA 1
ATOM 3631 C C . CYS A 1 470 ? -40.585 31.390 -49.267 1.00 34.23 1126 CYS A C 1
ATOM 3632 O O . CYS A 1 470 ? -41.505 31.457 -50.067 1.00 34.27 1126 CYS A O 1
ATOM 3635 N N . HIS A 1 471 ? -39.998 32.471 -48.775 1.00 33.39 1127 HIS A N 1
ATOM 3636 C CA . HIS A 1 471 ? -40.307 33.793 -49.292 1.00 33.31 1127 HIS A CA 1
ATOM 3637 C C . HIS A 1 471 ? -39.117 34.687 -49.066 1.00 33.51 1127 HIS A C 1
ATOM 3638 O O . HIS A 1 471 ? -38.184 34.348 -48.333 1.00 34.42 1127 HIS A O 1
ATOM 3645 N N . CYS A 1 472 ? -39.134 35.839 -49.699 1.00 34.83 1128 CYS A N 1
ATOM 3646 C CA . CYS A 1 472 ? -38.055 36.778 -49.517 1.00 36.42 1128 CYS A CA 1
ATOM 3647 C C . CYS A 1 472 ? -38.365 37.687 -48.351 1.00 36.61 1128 CYS A C 1
ATOM 3648 O O . CYS A 1 472 ? -39.270 38.497 -48.438 1.00 39.71 1128 CYS A O 1
ATOM 3651 N N . GLU A 1 473 ? -37.643 37.560 -47.244 1.00 37.65 1129 GLU A N 1
ATOM 3652 C CA . GLU A 1 473 ? -37.899 38.464 -46.119 1.00 38.97 1129 GLU A CA 1
ATOM 3653 C C . GLU A 1 473 ? -36.690 39.272 -45.668 1.00 38.29 1129 GLU A C 1
ATOM 3654 O O . GLU A 1 473 ? -35.524 38.894 -45.850 1.00 37.67 1129 GLU A O 1
ATOM 3660 N N . GLU A 1 474 ? -37.001 40.397 -45.050 1.00 37.75 1130 GLU A N 1
ATOM 3661 C CA . GLU A 1 474 ? -36.002 41.227 -44.457 1.00 37.07 1130 GLU A CA 1
ATOM 3662 C C . GLU A 1 474 ? -35.099 40.425 -43.517 1.00 34.83 1130 GLU A C 1
ATOM 3663 O O . GLU A 1 474 ? -35.566 39.593 -42.751 1.00 33.43 1130 GLU A O 1
ATOM 3669 N N . CYS A 1 475 ? -33.797 40.652 -43.679 1.00 36.76 1131 CYS A N 1
ATOM 3670 C CA . CYS A 1 475 ? -32.697 40.093 -42.874 1.00 40.01 1131 CYS A CA 1
ATOM 3671 C C . CYS A 1 475 ? -32.773 40.244 -41.352 1.00 44.51 1131 CYS A C 1
ATOM 3672 O O . CYS A 1 475 ? -32.720 39.259 -40.606 1.00 43.81 1131 CYS A O 1
ATOM 3675 N N . ASN A 1 476 ? -32.777 41.479 -40.883 1.00 53.35 1132 ASN A N 1
ATOM 3676 C CA . ASN A 1 476 ? -32.964 41.718 -39.459 1.00 62.50 1132 ASN A CA 1
ATOM 3677 C C . ASN A 1 476 ? -34.429 41.938 -39.216 1.00 67.75 1132 ASN A C 1
ATOM 3678 O O . ASN A 1 476 ? -34.910 43.066 -39.218 1.00 71.10 1132 ASN A O 1
ATOM 3683 N N . SER A 1 477 ? -35.138 40.834 -39.051 1.00 72.54 1133 SER A N 1
ATOM 3684 C CA . SER A 1 477 ? -36.548 40.871 -38.743 1.00 77.02 1133 SER A CA 1
ATOM 3685 C C . SER A 1 477 ? -36.701 40.552 -37.260 1.00 78.07 1133 SER A C 1
ATOM 3686 O O . SER A 1 477 ? -37.722 40.862 -36.646 1.00 79.85 1133 SER A O 1
#

Organism: Escherichia coli O157:H7 (NCBI:txid83334)

Sequence (474 aa):
IEEGKLVIWINGDKGYNGLAEVGKKFEKDTGIKVTVEHPDKLEEKFPQVAATGDGPDIIFWAHDRFGGYAQSGLLAEITPDKAFQDKLYPFTWDAVRYNGKLIAYPIAVEALSLIYNKDLLPNPPKTWEEIPALDKELKAKGKSALMFNLQEPYFTWPLIAADGGYAFKYENGKYDIKDVGVDNAGAKAGLTFLVDLIKNKHMNADTDYSIAEAAFNKGETAMTINGPWAWSNIDTSKVNYGVTVLPTFKGQPSKPFVGVLSAGINAASPNKELAKEFLENYLLTDEGLEAVNKDKPLGAVALKSYEEELAKDPRIAATMENAQKGEIMPNIPQMSAFWYAVRTAVINAASGRQTVDEALKDAQTNAAAEFIMDSDPRRCMRHHYVDSISHPLYKCSSKMVLLARCEGHCSQASRSEPLVSFSTVLKQPFRSSCHCCRPQTSKLKALRLRCSGGMRLTATYRYILSCHCEECNS

Nearest PDB structures (foldseek):
  4my2-assembly1_A-2  TM=1.002E+00  e=3.483E-104  Escherichia coli O157:H7
  3ses-assembly2_A  TM=9.999E-01  e=1.413E-73  Escherichia coli K-12
  7vn3-assembly2_B  TM=9.990E-01  e=3.402E-73  Serratia sp. FS14
  5gpq-assembly1_A  TM=9.986E-01  e=3.402E-73  Escherichia coli O157:H7
  3o3u-assembly1_N  TM=8.067E-01  e=1.073E-74  Escherichia coli

Secondary structure (DSSP, 8-state):
--TTEEEEE--TTS-HHHHHHHHHHHHHHH-PEEEEE--TTHHHHHHHHHTTT-S-SEEEEEGGGHHHHHHTT-B------HHHHTTB-HHHHHHTEETTEE-SEEEEEE--EEEEETTT-SS--SBSTTSHHHHHHHHTTT-EEEE--TTSHHHHHHHHHHTT-EEEEEETTEEEEEEEESSSHHHHHHHHHHHHHHHTTSS-TT--HHHHHHHHHTTSEEEEEE-GGGHHHHHSSS--EEEEPPPBBTTB---PEEEEEEEEEBTT-TTHHHHHHIIIIIISSHHHHHHHHHHS--SEESBHHHHHHHTS-HHHHHHHHHHHHSEEPP--TTHHHHHHHHHHHHHHHHSSSS-TTTSHHHHHHHTTS--PPPPPTTSSEEEEEEEEE--SSS-B--EEEEEEEEE----SPPEEEEPP--SSS---SEEEE-EEEEEEEEEEEEEEE-BSSS--EEEEEEEEEEEEEEES--

Foldseek 3Di:
DDPQEFEEEDAPLFQQVLLVVLQVVLCVVPVHHYHYDHDPPQLPVLLVQLLQLGDGQKYKDFLQSVQQCVVLPFFDFFDDDVVLVVLFDPVQQVSQAYPRTRFWAFWFKKWKWKKFFCVLPVPDAQAPVCQVVSQVVLVVVQAAAEAEALLFCLQLQLQLPQQPFDQFDADPNDGDLLRGRCLDPSNLQSLVSVLVCCVVPRYPLRGHHVNRLVRVLQPRYGIYMDIQQSVVSNVVRPTDMDIAAQHHYPNGGGARAMTGITMTGTSSDPCPVVVNCSVRVRCLDLSNQVSRCVRGRRAQTGRPVNSVVVVPDVNSVRRVVNNVSHYYRHNHSLVVQLRVLSSQLSSCCNVVVDPRSRSSVRSSVSSSDDDDGSHHNQAKWKDKDWDWDDDPPFAWDTDIDIAMDIHHDDPDDKDKDADDDPPPDDDDRIDIWDKDKAAPDWAKDWDWIQGVDDDIDIDMDIHGDIIDIDTDPD

Solvent-accessible surface area: 23216 Å² total; per-residue (Å²): 68,99,143,40,56,0,25,0,16,3,37,32,40,19,1,54,95,3,2,28,100,6,2,140,111,0,67,171,79,52,56,26,122,23,52,26,74,79,22,127,151,1,28,92,75,0,18,119,32,1,15,70,19,69,19,0,0,0,0,3,53,15,0,8,36,0,0,18,8,20,89,2,28,0,17,14,98,9,96,13,92,150,70,15,44,70,116,1,57,90,99,0,5,80,10,0,95,24,114,70,97,23,6,0,1,0,2,0,10,9,0,1,1,1,0,28,8,89,105,49,8,104,125,21,11,137,44,4,77,77,2,34,68,25,1,131,82,8,95,89,140,69,67,7,0,2,47,1,8,2,53,69,2,37,12,0,5,4,2,6,3,4,40,35,2,71,4,8,80,106,83,131,55,129,58,74,56,139,46,14,2,6,45,47,82,5,0,64,15,0,1,55,35,1,12,67,2,23,147,95,167,18,17,81,22,98,7,47,55,73,85,5,42,35,7,0,18,122,10,88,0,0,0,6,3,10,1,1,14,3,2,32,69,4,105,123,12,166,14,80,32,7,16,33,30,3,1,42,1,113,73,76,53,2,66,0,14,7,0,0,5,0,0,0,6,1,38,40,4,68,4,73,157,37,0,65,62,0,0,18,90,24,2,2,38,54,113,4,0,69,18,4,32,150,38,40,16,9,1,3,1,0,6,64,53,22,4,120,99,29,54,182,32,106,72,7,53,8,1,67,74,1,15,131,80,11,84,60,8,6,18,34,29,13,2,42,14,0,15,151,3,4,59,60,4,2,48,24,2,10,50,62,157,46,76,8,53,94,2,4,134,69,2,40,100,80,0,26,43,169,82,167,102,41,49,55,24,149,133,25,31,74,28,121,80,82,69,50,29,71,59,134,140,116,168,31,50,61,75,152,21,125,21,8,93,26,93,30,103,27,113,92,64,77,137,79,73,97,86,120,59,177,53,144,101,154,101,121,82,119,138,72,28,46,48,38,26,70,62,103,67,35,98,116,72,63,11,120,3,166,14,86,79,47,125,131,53,104,28,87,45,136,28,24,74,34,21,60,39,46,57,51,126,119

CATH classification: 3.40.190.10 (+1 more: 2.10.90.10)

InterPro domains:
  IPR006059 Bacterial-type extracellular solute-binding protein [PF01547] (46-314)
  IPR006060 Maltose/Cyclodextrin ABC transporter, substrate-binding protein [PR00181] (36-54)
  IPR006060 Maltose/Cyclodextrin ABC transporter, substrate-binding protein [PR00181] (70-88)
  IPR006060 Maltose/Cyclodextrin ABC transporter, substrate-binding protein [PR00181] (130-149)
  IPR006060 Maltose/Cyclodextrin ABC transporter, substrate-binding protein [PR00181] (151-170)
  IPR006060 Maltose/Cyclodextrin ABC transporter, substrate-binding protein [PR00181] (171-190)
  IPR006060 Maltose/Cyclodextrin ABC transporter, substrate-binding protein [PR00181] (233-252)
  IPR006060 Maltose/Cyclodextrin ABC transporter, substrate-binding protein [PR00181] (299-320)
  IPR006060 Maltose/Cyclodextrin ABC transporter, substrate-binding protein [PR00181] (357-376)
  IPR006061 Solute-binding family 1, conserved site [PS01037] (133-150)